Protein AF-A0A6P1MCF4-F1 (afdb_monomer)

Foldseek 3Di:
DDDFDADPVQEGECLLVDAQVVQAQGFYQQPQASPDTDNGPPPCVLVCQQPPGPADDPHSVRSSVRSCVSSVRSVVVQQPCPDPPHGPPPCVVVLCLLLPDDFDADPNDTACQLLLLVLLVLLCLLLVVDPQQWAAPALSSLLSSLVSCVLQPDPVDALDNQFSQLVCCVGPFKAFAFPPPLVVVSVPDPGDPDPVSVCNTTVTMGTRVSVSVLSNDPVSSVVSNLSSCCSRPVVCNVVSVVVSVLSSLLSQQLCCLVVNDPHDDDRDPSSLQSNLFSNLCVQQSNAAQQQRDFDDDSSDTQWTWAFLPDCVPVVDSNLLRITIHGPVVRVCVVVLQWACALVQAIAGAPDQPPVDPVCCSRVVSHGHGGRAGPDNVSHHDSVSRHVSVVVSVVD

Sequence (395 aa):
MPSIERNNDGVIINAEKLVYEQVLHQRVLCPICKGHVFEDWPFGWDAHAEHQCTVEGATPEERKKSYRAVQAPLFADYVVSLAPNAAGIDYSKYIDQLVSMRMNTQNGHTSPHKAIMMLAVIDLIAGGETSGNRIEYGPELLEHFKRYFDVVKTPADSCTPLNPFWHLKTAPFWHHSVRAGQEAAYRVMDRPRGPNVMTEIIDGAFLEDGLFAALLSESVRQEIREAMIRRYFSEHFDELMALAEQEEGVGLYAKALRGEQKAPGVVKEDVRDLAFARVVKQAYHFQCAACGLRIWFEGTSLVDAAHIIPFSESHDDDPRNGLTLCKNHHWAMDQEWIFPCSDNKWHVRDGIDDRVDSQRALIDLHGKTLIPPHDSRFSPKAESLRWRERRLRAV

Radius of gyration: 26.36 Å; Cα contacts (8 Å, |Δi|>4): 594; chains: 1; bounding box: 64×63×68 Å

Solvent-accessible surface area (backbone atoms only — not comparable to full-atom values): 22067 Å² total; per-residue (Å²): 131,74,79,93,45,61,52,98,86,63,32,29,67,53,50,74,69,32,49,44,83,82,43,56,74,28,34,31,30,34,68,84,62,69,77,48,71,30,77,37,26,72,60,62,52,58,63,34,27,47,76,72,44,81,50,64,53,96,45,54,68,42,6,35,49,43,45,48,60,76,37,32,61,52,56,54,78,57,71,74,39,69,71,88,72,58,42,95,68,71,56,62,62,53,43,50,54,62,65,61,56,89,66,58,68,57,97,90,44,68,54,63,53,54,63,34,45,51,55,15,50,52,47,36,55,63,33,62,75,41,73,72,68,41,45,59,95,41,70,69,46,32,41,41,27,39,59,54,42,68,74,71,58,52,96,89,58,73,84,56,70,69,54,31,68,62,58,40,58,78,42,93,50,35,41,70,43,64,35,90,91,25,61,68,60,57,74,72,53,87,73,73,91,45,69,68,65,39,57,72,30,28,74,30,32,32,53,39,66,70,57,48,57,41,48,72,37,66,70,54,33,48,53,46,48,51,51,38,36,56,69,77,35,59,92,48,35,69,63,51,52,54,51,48,54,44,49,49,50,17,17,52,42,31,31,19,62,72,67,77,45,75,66,70,86,89,71,56,68,70,36,49,54,52,15,38,32,50,51,18,23,57,34,29,73,51,22,12,30,80,80,62,56,64,52,74,55,82,47,42,60,59,48,43,50,37,54,64,48,50,50,96,78,64,75,52,68,51,37,26,34,33,40,19,21,30,65,68,57,39,52,35,39,76,70,61,43,37,32,58,26,70,85,48,23,26,42,49,56,86,88,71,64,84,86,42,74,89,47,42,75,59,57,67,38,43,73,36,60,53,52,71,38,79,44,70,90,40,42,64,40,64,65,39,20,43,52,34,42,53,52,64,73,74,107

InterPro domains:
  IPR003615 HNH nuclease [PF13391] (288-338)
  IPR003615 HNH nuclease [cd00085] (278-330)

Structure (mmCIF, N/CA/C/O backbone):
data_AF-A0A6P1MCF4-F1
#
_entry.id   AF-A0A6P1MCF4-F1
#
loop_
_atom_site.group_PDB
_atom_site.id
_atom_site.type_symbol
_atom_site.label_atom_id
_atom_site.label_alt_id
_atom_site.label_comp_id
_atom_site.label_asym_id
_atom_site.label_entity_id
_atom_site.label_seq_id
_atom_site.pdbx_PDB_ins_code
_atom_site.Cartn_x
_atom_site.Cartn_y
_atom_site.Cartn_z
_atom_site.occupancy
_atom_site.B_iso_or_equiv
_atom_site.auth_seq_id
_atom_site.auth_comp_id
_atom_site.auth_asym_id
_atom_site.auth_atom_id
_atom_site.pdbx_PDB_model_num
ATOM 1 N N . MET A 1 1 ? 34.977 -35.561 -15.915 1.00 62.66 1 MET A N 1
ATOM 2 C CA . MET A 1 1 ? 33.566 -35.301 -16.258 1.00 62.66 1 MET A CA 1
ATOM 3 C C . MET A 1 1 ? 33.197 -36.140 -17.471 1.00 62.66 1 MET A C 1
ATOM 5 O O . MET A 1 1 ? 34.051 -36.278 -18.344 1.00 62.66 1 MET A O 1
ATOM 9 N N . PRO A 1 2 ? 32.009 -36.759 -17.498 1.00 77.75 2 PRO A N 1
ATOM 10 C CA . PRO A 1 2 ? 31.542 -37.525 -18.650 1.00 77.75 2 PRO A CA 1
ATOM 11 C C . PRO A 1 2 ? 31.415 -36.635 -19.895 1.00 77.75 2 PRO A C 1
ATOM 13 O O . PRO A 1 2 ? 31.113 -35.444 -19.802 1.00 77.75 2 PRO A O 1
ATOM 16 N N . SER A 1 3 ? 31.711 -37.205 -21.063 1.00 88.75 3 SER A N 1
ATOM 17 C CA . SER A 1 3 ? 31.659 -36.510 -22.352 1.00 88.75 3 SER A CA 1
ATOM 18 C C . SER A 1 3 ? 30.224 -36.373 -22.858 1.00 88.75 3 SER A C 1
ATOM 20 O O . SER A 1 3 ? 29.423 -37.295 -22.716 1.00 88.75 3 SER A O 1
ATOM 22 N N . ILE A 1 4 ? 29.914 -35.242 -23.498 1.00 92.12 4 ILE A N 1
ATOM 23 C CA . ILE A 1 4 ? 28.611 -35.012 -24.134 1.00 92.12 4 ILE A CA 1
ATOM 24 C C . ILE A 1 4 ? 28.475 -35.939 -25.349 1.00 92.12 4 ILE A C 1
ATOM 26 O O . ILE A 1 4 ? 29.288 -35.868 -26.272 1.00 92.12 4 ILE A O 1
ATOM 30 N N . GLU A 1 5 ? 27.432 -36.768 -25.374 1.00 95.25 5 GLU A N 1
ATOM 31 C CA . GLU A 1 5 ? 27.070 -37.589 -26.534 1.00 95.25 5 GLU A CA 1
ATOM 32 C C . GLU A 1 5 ? 25.870 -36.959 -27.246 1.00 95.25 5 GLU A C 1
ATOM 34 O O . GLU A 1 5 ? 24.849 -36.670 -26.616 1.00 95.25 5 GLU A O 1
ATOM 39 N N . ARG A 1 6 ? 25.985 -36.749 -28.564 1.00 96.69 6 ARG A N 1
ATOM 40 C CA . ARG A 1 6 ? 24.917 -36.184 -29.400 1.00 96.69 6 ARG A CA 1
ATOM 41 C C . ARG A 1 6 ? 24.481 -37.165 -30.479 1.00 96.69 6 ARG A C 1
ATOM 43 O O . ARG A 1 6 ? 25.304 -37.916 -30.998 1.00 96.69 6 ARG A O 1
ATOM 50 N N . ASN A 1 7 ? 23.201 -37.131 -30.838 1.00 93.38 7 ASN A N 1
ATOM 51 C CA . ASN A 1 7 ? 22.705 -37.805 -32.038 1.00 93.38 7 ASN A CA 1
ATOM 52 C C . ASN A 1 7 ? 22.994 -36.978 -33.314 1.00 93.38 7 ASN A C 1
ATOM 54 O O . ASN A 1 7 ? 23.554 -35.882 -33.247 1.00 93.38 7 ASN A O 1
ATOM 58 N N . ASN A 1 8 ? 22.579 -37.492 -34.477 1.00 89.00 8 ASN A N 1
ATOM 59 C CA . ASN A 1 8 ? 22.792 -36.840 -35.778 1.00 89.00 8 ASN A CA 1
ATOM 60 C C . ASN A 1 8 ? 22.119 -35.458 -35.906 1.00 89.00 8 ASN A C 1
ATOM 62 O O . ASN A 1 8 ? 22.566 -34.647 -36.710 1.00 89.00 8 ASN A O 1
ATOM 66 N N . ASP A 1 9 ? 21.100 -35.171 -35.089 1.00 90.00 9 ASP A N 1
ATOM 67 C CA . ASP A 1 9 ? 20.388 -33.886 -35.057 1.00 90.00 9 ASP A CA 1
ATOM 68 C C . ASP A 1 9 ? 20.985 -32.904 -34.030 1.00 90.00 9 ASP A C 1
ATOM 70 O O . ASP A 1 9 ? 20.421 -31.840 -33.760 1.00 90.00 9 ASP A O 1
ATOM 74 N N . GLY A 1 10 ? 22.118 -33.260 -33.415 1.00 90.75 10 GLY A N 1
ATOM 75 C CA . GLY A 1 10 ? 22.807 -32.439 -32.421 1.00 90.75 10 GLY A CA 1
ATOM 76 C C . GLY A 1 10 ? 22.169 -32.449 -31.027 1.00 90.75 10 GLY A C 1
ATOM 77 O O . GLY A 1 10 ? 22.582 -31.653 -30.182 1.00 90.75 10 GLY A O 1
ATOM 78 N N . VAL A 1 11 ? 21.205 -33.335 -30.761 1.00 95.06 11 VAL A N 1
ATOM 79 C CA . VAL A 1 11 ? 20.528 -33.471 -29.459 1.00 95.06 11 VAL A CA 1
ATOM 80 C C . VAL A 1 11 ? 21.389 -34.290 -28.503 1.00 95.06 11 VAL A C 1
ATOM 82 O O . VAL A 1 11 ? 21.854 -35.370 -28.866 1.00 95.06 11 VAL A O 1
ATOM 85 N N . ILE A 1 12 ? 21.573 -33.805 -27.275 1.00 94.75 12 ILE A N 1
ATOM 86 C CA . ILE A 1 12 ? 22.279 -34.517 -26.205 1.00 94.75 12 ILE A CA 1
ATOM 87 C C . ILE A 1 12 ? 21.428 -35.697 -25.727 1.00 94.75 12 ILE A C 1
ATOM 89 O O . ILE A 1 12 ? 20.291 -35.505 -25.298 1.00 94.75 12 ILE A O 1
ATOM 93 N N . ILE A 1 13 ? 21.978 -36.913 -25.771 1.00 95.25 13 ILE A N 1
ATOM 94 C CA . ILE A 1 13 ? 21.236 -38.155 -25.466 1.00 95.25 13 ILE A CA 1
ATOM 95 C C . ILE A 1 13 ? 21.580 -38.786 -24.110 1.00 95.25 13 ILE A C 1
ATOM 97 O O . ILE A 1 13 ? 20.828 -39.638 -23.627 1.00 95.25 13 ILE A O 1
ATOM 101 N N . ASN A 1 14 ? 22.680 -38.356 -23.487 1.00 93.12 14 ASN A N 1
ATOM 102 C CA . ASN A 1 14 ? 23.211 -38.902 -22.234 1.00 93.12 14 ASN A CA 1
ATOM 103 C C . ASN A 1 14 ? 23.136 -37.912 -21.053 1.00 93.12 14 ASN A C 1
ATOM 105 O O . ASN A 1 14 ? 23.961 -37.980 -20.142 1.00 93.12 14 ASN A O 1
ATOM 109 N N . ALA A 1 15 ? 22.167 -36.987 -21.065 1.00 86.38 15 ALA A N 1
ATOM 110 C CA . ALA A 1 15 ? 22.050 -35.909 -20.079 1.00 86.38 15 ALA A CA 1
ATOM 111 C C . ALA A 1 15 ? 21.981 -36.390 -18.620 1.00 86.38 15 ALA A C 1
ATOM 113 O O . ALA A 1 15 ? 22.514 -35.719 -17.748 1.00 86.38 15 ALA A O 1
ATOM 114 N N . GLU A 1 16 ? 21.440 -37.580 -18.347 1.00 86.62 16 GLU A N 1
ATOM 115 C CA . GLU A 1 16 ? 21.401 -38.173 -17.000 1.00 86.62 16 GLU A CA 1
ATOM 116 C C . GLU A 1 16 ? 22.784 -38.423 -16.382 1.00 86.62 16 GLU A C 1
ATOM 118 O O . GLU A 1 16 ? 22.899 -38.657 -15.180 1.00 86.62 16 GLU A O 1
ATOM 123 N N . LYS A 1 17 ? 23.835 -38.421 -17.208 1.00 85.88 17 LYS A N 1
ATOM 124 C CA . LYS A 1 17 ? 25.220 -38.604 -16.774 1.00 85.88 17 LYS A CA 1
ATOM 125 C C . LYS A 1 17 ? 25.963 -37.277 -16.651 1.00 85.88 17 LYS A C 1
ATOM 127 O O . LYS A 1 17 ? 27.063 -37.285 -16.118 1.00 85.88 17 LYS A O 1
ATOM 132 N N . LEU A 1 18 ? 25.420 -36.179 -17.173 1.00 83.25 18 LEU A N 1
ATOM 133 C CA . LEU A 1 18 ? 26.100 -34.887 -17.283 1.00 83.25 18 LEU A CA 1
ATOM 134 C C . LEU A 1 18 ? 25.778 -33.976 -16.088 1.00 83.25 18 LEU A C 1
ATOM 136 O O . LEU A 1 18 ? 24.838 -34.233 -15.339 1.00 83.25 18 LEU A O 1
ATOM 140 N N . VAL A 1 19 ? 26.570 -32.915 -15.920 1.00 74.38 19 VAL A N 1
ATOM 141 C CA . VAL A 1 19 ? 26.272 -31.823 -14.973 1.00 74.38 19 VAL A CA 1
ATOM 142 C C . VAL A 1 19 ? 25.500 -30.698 -15.666 1.00 74.38 19 VAL A C 1
ATOM 144 O O . VAL A 1 19 ? 25.491 -30.615 -16.899 1.00 74.38 19 VAL A O 1
ATOM 147 N N . TYR A 1 20 ? 24.847 -29.834 -14.886 1.00 69.12 20 TYR A N 1
ATOM 148 C CA . TYR A 1 20 ? 23.938 -28.796 -15.388 1.00 69.12 20 TYR A CA 1
ATOM 149 C C . TYR A 1 20 ? 24.577 -27.896 -16.460 1.00 69.12 20 TYR A C 1
ATOM 151 O O . TYR A 1 20 ? 23.978 -27.660 -17.511 1.00 69.12 20 TYR A O 1
ATOM 159 N N . GLU A 1 21 ? 25.824 -27.463 -16.261 1.00 67.12 21 GLU A N 1
ATOM 160 C CA . GLU A 1 21 ? 26.538 -26.564 -17.177 1.00 67.12 21 GLU A CA 1
ATOM 161 C C . GLU A 1 21 ? 26.781 -27.192 -18.554 1.00 67.12 21 GLU A C 1
ATOM 163 O O . GLU A 1 21 ? 26.860 -26.484 -19.556 1.00 67.12 21 GLU A O 1
ATOM 168 N N . GLN A 1 22 ? 26.890 -28.522 -18.631 1.00 80.50 22 GLN A N 1
ATOM 169 C CA . GLN A 1 22 ? 27.134 -29.226 -19.893 1.00 80.50 22 GLN A CA 1
ATOM 170 C C . GLN A 1 22 ? 25.884 -29.303 -20.778 1.00 80.50 22 GLN A C 1
ATOM 172 O O . GLN A 1 22 ? 26.000 -29.584 -21.974 1.00 80.50 22 GLN A O 1
ATOM 177 N N . VAL A 1 23 ? 24.700 -29.087 -20.201 1.00 79.38 23 VAL A N 1
ATOM 178 C CA . VAL A 1 23 ? 23.411 -29.229 -20.890 1.00 79.38 23 VAL A CA 1
ATOM 179 C C . VAL A 1 23 ? 22.610 -27.928 -20.961 1.00 79.38 23 VAL A C 1
ATOM 181 O O . VAL A 1 23 ? 21.613 -27.880 -21.674 1.00 79.38 23 VAL A O 1
ATOM 184 N N . LEU A 1 24 ? 23.047 -26.870 -20.274 1.00 70.69 24 LEU A N 1
ATOM 185 C CA . LEU A 1 24 ? 22.398 -25.560 -20.280 1.00 70.69 24 LEU A CA 1
ATOM 186 C C . LEU A 1 24 ? 22.334 -24.961 -21.696 1.00 70.69 24 LEU A C 1
ATOM 188 O O . LEU A 1 24 ? 23.340 -24.896 -22.409 1.00 70.69 24 LEU A O 1
ATOM 192 N N . HIS A 1 25 ? 21.144 -24.519 -22.100 1.00 73.44 25 HIS A N 1
ATOM 193 C CA . HIS A 1 25 ? 20.852 -23.987 -23.433 1.00 73.44 25 HIS A CA 1
ATOM 194 C C . HIS A 1 25 ? 21.174 -24.933 -24.591 1.00 73.44 25 HIS A C 1
ATOM 196 O O . HIS A 1 25 ? 21.446 -24.515 -25.718 1.00 73.44 25 HIS A O 1
ATOM 202 N N . GLN A 1 26 ? 21.162 -26.236 -24.312 1.00 87.00 26 GLN A N 1
ATOM 203 C CA . GLN A 1 26 ? 21.337 -27.274 -25.313 1.00 87.00 26 GLN A CA 1
ATOM 204 C C . GLN A 1 26 ? 20.016 -27.973 -25.601 1.00 87.00 26 GLN A C 1
ATOM 206 O O . GLN A 1 26 ? 19.130 -28.062 -24.751 1.00 87.00 26 GLN A O 1
ATOM 211 N N . ARG A 1 27 ? 19.938 -28.555 -26.799 1.00 93.94 27 ARG A N 1
ATOM 212 C CA . ARG A 1 27 ? 18.879 -29.500 -27.138 1.00 93.94 27 ARG A CA 1
ATOM 213 C C . ARG A 1 27 ? 19.134 -30.805 -26.395 1.00 93.94 27 ARG A C 1
ATOM 215 O O . ARG A 1 27 ? 20.167 -31.439 -26.624 1.00 93.94 27 ARG A O 1
ATOM 222 N N . VAL A 1 28 ? 18.222 -31.215 -25.520 1.00 91.94 28 VAL A N 1
ATOM 223 C CA . VAL A 1 28 ? 18.414 -32.360 -24.617 1.00 91.94 28 VAL A CA 1
ATOM 224 C C . VAL A 1 28 ? 17.272 -33.351 -24.765 1.00 91.94 28 VAL A C 1
ATOM 226 O O . VAL A 1 28 ? 16.104 -32.999 -24.622 1.00 91.94 28 VAL A O 1
ATOM 229 N N . LEU A 1 29 ? 17.601 -34.618 -25.007 1.00 95.00 29 LEU A N 1
ATOM 230 C CA . LEU A 1 29 ? 16.630 -35.700 -24.942 1.00 95.00 29 LEU A CA 1
ATOM 231 C C . LEU A 1 29 ? 16.288 -35.974 -23.478 1.00 95.00 29 LEU A C 1
ATOM 233 O O . LEU A 1 29 ? 17.189 -36.157 -22.656 1.00 95.00 29 LEU A O 1
ATOM 237 N N . CYS A 1 30 ? 14.995 -36.044 -23.163 1.00 93.00 30 CYS A N 1
ATOM 238 C CA . CYS A 1 30 ? 14.528 -36.250 -21.804 1.00 93.00 30 CYS A CA 1
ATOM 239 C C . CYS A 1 30 ? 15.224 -37.463 -21.174 1.00 93.00 30 CYS A C 1
ATOM 241 O O . CYS A 1 30 ? 15.096 -38.579 -21.683 1.00 93.00 30 CYS A O 1
ATOM 243 N N . PRO A 1 31 ? 15.936 -37.274 -20.055 1.00 88.31 31 PRO A N 1
ATOM 244 C CA . PRO A 1 31 ? 16.750 -38.323 -19.461 1.00 88.31 31 PRO A CA 1
ATOM 245 C C . PRO A 1 31 ? 15.924 -39.450 -18.827 1.00 88.31 31 PRO A C 1
ATOM 247 O O . PRO A 1 31 ? 16.462 -40.529 -18.597 1.00 88.31 31 PRO A O 1
ATOM 250 N N . ILE A 1 32 ? 14.626 -39.223 -18.586 1.00 90.19 32 ILE A N 1
ATOM 251 C CA . ILE A 1 32 ? 13.710 -40.217 -18.014 1.00 90.19 32 ILE A CA 1
ATOM 252 C C . ILE A 1 32 ? 12.950 -40.961 -19.115 1.00 90.19 32 ILE A C 1
ATOM 254 O O . ILE A 1 32 ? 13.130 -42.163 -19.274 1.00 90.19 32 ILE A O 1
ATOM 258 N N . CYS A 1 33 ? 12.109 -40.267 -19.889 1.00 92.31 33 CYS A N 1
ATOM 259 C CA . CYS A 1 33 ? 11.223 -40.936 -20.849 1.00 92.31 33 CYS A CA 1
ATOM 260 C C . CYS A 1 33 ? 11.886 -41.231 -22.201 1.00 92.31 33 CYS A C 1
ATOM 262 O O . CYS A 1 33 ? 11.354 -42.018 -22.979 1.00 92.31 33 CYS A O 1
ATOM 264 N N . LYS A 1 34 ? 13.010 -40.565 -22.515 1.00 91.88 34 LYS A N 1
ATOM 265 C CA . LYS A 1 34 ? 13.728 -40.642 -23.802 1.00 91.88 34 LYS A CA 1
ATOM 266 C C . LYS A 1 34 ? 12.856 -40.368 -25.044 1.00 91.88 34 LYS A C 1
ATOM 268 O O . LYS A 1 34 ? 13.279 -40.657 -26.158 1.00 91.88 34 LYS A O 1
ATOM 273 N N . GLY A 1 35 ? 11.664 -39.790 -24.864 1.00 89.81 35 GLY A N 1
ATOM 274 C CA . GLY A 1 35 ? 10.669 -39.553 -25.919 1.00 89.81 35 GLY A CA 1
ATOM 275 C C . GLY A 1 35 ? 10.361 -38.081 -26.206 1.00 89.81 35 GLY A C 1
ATOM 276 O O . GLY A 1 35 ? 9.605 -37.793 -27.128 1.00 89.81 35 GLY A O 1
ATOM 277 N N . HIS A 1 36 ? 10.937 -37.147 -25.444 1.00 91.81 36 HIS A N 1
ATOM 278 C CA . HIS A 1 36 ? 10.777 -35.706 -25.648 1.00 91.81 36 HIS A CA 1
ATOM 279 C C . HIS A 1 36 ? 12.141 -35.033 -25.773 1.00 91.81 36 HIS A C 1
ATOM 281 O O . HIS A 1 36 ? 13.043 -35.333 -24.993 1.00 91.81 36 HIS A O 1
ATOM 287 N N . VAL A 1 37 ? 12.287 -34.131 -26.742 1.00 94.69 37 VAL A N 1
ATOM 288 C CA . VAL A 1 37 ? 13.475 -33.288 -26.894 1.00 94.69 37 VAL A CA 1
ATOM 289 C C . VAL A 1 37 ? 13.132 -31.901 -26.379 1.00 94.69 37 VAL A C 1
ATOM 291 O O . VAL A 1 37 ? 12.250 -31.239 -26.918 1.00 94.69 37 VAL A O 1
ATOM 294 N N . PHE A 1 38 ? 13.847 -31.471 -25.350 1.00 85.38 38 PHE A N 1
ATOM 295 C CA . PHE A 1 38 ? 13.852 -30.084 -24.918 1.00 85.38 38 PHE A CA 1
ATOM 296 C C . PHE A 1 38 ? 14.698 -29.298 -25.909 1.00 85.38 38 PHE A C 1
ATOM 298 O O . PHE A 1 38 ? 15.871 -29.619 -26.087 1.00 85.38 38 PHE A O 1
ATOM 305 N N . GLU A 1 39 ? 14.110 -28.308 -26.576 1.00 86.31 39 GLU A N 1
ATOM 306 C CA . GLU A 1 39 ? 14.832 -27.476 -27.550 1.00 86.31 39 GLU A CA 1
ATOM 307 C C . GLU A 1 39 ? 15.849 -26.543 -26.872 1.00 86.31 39 GLU A C 1
ATOM 309 O O . GLU A 1 39 ? 16.873 -26.204 -27.459 1.00 86.31 39 GLU A O 1
ATOM 314 N N . ASP A 1 40 ? 15.597 -26.189 -25.613 1.00 71.62 40 ASP A N 1
ATOM 315 C CA . ASP A 1 40 ? 16.452 -25.343 -24.790 1.00 71.62 40 ASP A CA 1
ATOM 316 C C . ASP A 1 40 ? 16.338 -25.824 -23.336 1.00 71.62 40 ASP A C 1
ATOM 318 O O . ASP A 1 40 ? 15.334 -25.588 -22.667 1.00 71.62 40 ASP A O 1
ATOM 322 N N . TRP A 1 41 ? 17.312 -26.596 -22.857 1.00 73.19 41 TRP A N 1
ATOM 323 C CA . TRP A 1 41 ? 17.305 -27.099 -21.483 1.00 73.19 41 TRP A CA 1
ATOM 324 C C . TRP A 1 41 ? 17.744 -26.010 -20.480 1.00 73.19 41 TRP A C 1
ATOM 326 O O . TRP A 1 41 ? 18.768 -25.362 -20.708 1.00 73.19 41 TRP A O 1
ATOM 336 N N . PRO A 1 42 ? 17.052 -25.838 -19.333 1.00 65.19 42 PRO A N 1
ATOM 337 C CA . PRO A 1 42 ? 16.038 -26.743 -18.787 1.00 65.19 42 PRO A CA 1
ATOM 338 C C . PRO A 1 42 ? 14.585 -26.448 -19.200 1.00 65.19 42 PRO A C 1
ATOM 340 O O . PRO A 1 42 ? 13.699 -27.174 -18.769 1.00 65.19 42 PRO A O 1
ATOM 343 N N . PHE A 1 43 ? 14.280 -25.427 -20.000 1.00 63.72 43 PHE A N 1
ATOM 344 C CA . PHE A 1 43 ? 12.898 -24.977 -20.226 1.00 63.72 43 PHE A CA 1
ATOM 345 C C . PHE A 1 43 ? 11.920 -26.094 -20.637 1.00 63.72 43 PHE A C 1
ATOM 347 O O . PHE A 1 43 ? 12.204 -26.945 -21.479 1.00 63.72 43 PHE A O 1
ATOM 354 N N . GLY A 1 44 ? 10.733 -26.076 -20.023 1.00 71.69 44 GLY A N 1
ATOM 355 C CA . GLY A 1 44 ? 9.659 -27.035 -20.287 1.00 71.69 44 GLY A CA 1
ATOM 356 C C . GLY A 1 44 ? 9.785 -28.374 -19.556 1.00 71.69 44 GLY A C 1
ATOM 357 O O . GLY A 1 44 ? 8.866 -29.188 -19.655 1.00 71.69 44 GLY A O 1
ATOM 358 N N . TRP A 1 45 ? 10.864 -28.624 -18.797 1.00 81.06 45 TRP A N 1
ATOM 359 C CA . TRP A 1 45 ? 11.028 -29.874 -18.040 1.00 81.06 45 TRP A CA 1
ATOM 360 C C . TRP A 1 45 ? 9.924 -30.091 -16.999 1.00 81.06 45 TRP A C 1
ATOM 362 O O . TRP A 1 45 ? 9.529 -31.230 -16.766 1.00 81.06 45 TRP A O 1
ATOM 372 N N . ASP A 1 46 ? 9.419 -29.024 -16.383 1.00 72.19 46 ASP A N 1
ATOM 373 C CA . ASP A 1 46 ? 8.410 -29.055 -15.328 1.00 72.19 46 ASP A CA 1
ATOM 374 C C . ASP A 1 46 ? 7.014 -29.342 -15.886 1.00 72.19 46 ASP A C 1
ATOM 376 O O . ASP A 1 46 ? 6.326 -30.219 -15.365 1.00 72.19 46 ASP A O 1
ATOM 380 N N . ALA A 1 47 ? 6.632 -28.685 -16.983 1.00 76.62 47 ALA A N 1
ATOM 381 C CA . ALA A 1 47 ? 5.411 -28.986 -17.727 1.00 76.62 47 ALA A CA 1
ATOM 382 C C . ALA A 1 47 ? 5.458 -30.401 -18.333 1.00 76.62 47 ALA A C 1
ATOM 384 O O . ALA A 1 47 ? 4.473 -31.143 -18.286 1.00 76.62 47 ALA A O 1
ATOM 385 N N . HIS A 1 48 ? 6.622 -30.818 -18.845 1.00 87.06 48 HIS A N 1
ATOM 386 C CA . HIS A 1 48 ? 6.834 -32.180 -19.324 1.00 87.06 48 HIS A CA 1
ATOM 387 C C . HIS A 1 48 ? 6.712 -33.199 -18.180 1.00 87.06 48 HIS A C 1
ATOM 389 O O . HIS A 1 48 ? 5.971 -34.171 -18.312 1.00 87.06 48 HIS A O 1
ATOM 395 N N . ALA A 1 49 ? 7.370 -32.972 -17.039 1.00 85.94 49 ALA A N 1
ATOM 396 C CA . ALA A 1 49 ? 7.282 -33.831 -15.856 1.00 85.94 49 ALA A CA 1
ATOM 397 C C . ALA A 1 49 ? 5.847 -33.937 -15.321 1.00 85.94 49 ALA A C 1
ATOM 399 O O . ALA A 1 49 ? 5.431 -35.002 -14.870 1.00 85.94 49 ALA A O 1
ATOM 400 N N . GLU A 1 50 ? 5.083 -32.851 -15.397 1.00 87.19 50 GLU A N 1
ATOM 401 C CA . GLU A 1 50 ? 3.709 -32.798 -14.915 1.00 87.19 50 GLU A CA 1
ATOM 402 C C . GLU A 1 50 ? 2.736 -33.627 -15.755 1.00 87.19 50 GLU A C 1
ATOM 404 O O . GLU A 1 50 ? 1.883 -34.326 -15.193 1.00 87.19 50 GLU A O 1
ATOM 409 N N . HIS A 1 51 ? 2.850 -33.535 -17.082 1.00 84.50 51 HIS A N 1
ATOM 410 C CA . HIS A 1 51 ? 1.782 -33.954 -17.991 1.00 84.50 51 HIS A CA 1
ATOM 411 C C . HIS A 1 51 ? 2.184 -35.015 -19.020 1.00 84.50 51 HIS A C 1
ATOM 413 O O . HIS A 1 51 ? 1.302 -35.651 -19.592 1.00 84.50 51 HIS A O 1
ATOM 419 N N . GLN A 1 52 ? 3.476 -35.181 -19.313 1.00 84.06 52 GLN A N 1
ATOM 420 C CA . GLN A 1 52 ? 3.936 -35.905 -20.508 1.00 84.06 52 GLN A CA 1
ATOM 421 C C . GLN A 1 52 ? 5.063 -36.914 -20.247 1.00 84.06 52 GLN A C 1
ATOM 423 O O . GLN A 1 52 ? 5.311 -37.783 -21.081 1.00 84.06 52 GLN A O 1
ATOM 428 N N . CYS A 1 53 ? 5.761 -36.809 -19.118 1.00 89.06 53 CYS A N 1
ATOM 429 C CA . CYS A 1 53 ? 6.859 -37.694 -18.758 1.00 89.06 53 CYS A CA 1
ATOM 430 C C . CYS A 1 53 ? 6.352 -38.980 -18.099 1.00 89.06 53 CYS A C 1
ATOM 432 O O . CYS A 1 53 ? 5.358 -38.984 -17.378 1.00 89.06 53 CYS A O 1
ATOM 434 N N . THR A 1 54 ? 7.108 -40.063 -18.257 1.00 90.81 54 THR A N 1
ATOM 435 C CA . THR A 1 54 ? 6.869 -41.363 -17.612 1.00 90.81 54 THR A CA 1
ATOM 436 C C . THR A 1 54 ? 7.354 -41.413 -16.155 1.00 90.81 54 THR A C 1
ATOM 438 O O . THR A 1 54 ? 7.677 -42.486 -15.653 1.00 90.81 54 THR A O 1
ATOM 441 N N . VAL A 1 55 ? 7.483 -40.263 -15.485 1.00 88.19 55 VAL A N 1
ATOM 442 C CA . VAL A 1 55 ? 7.998 -40.161 -14.112 1.00 88.19 55 VAL A CA 1
ATOM 443 C C . VAL A 1 55 ? 6.905 -40.452 -13.078 1.00 88.19 55 VAL A C 1
ATOM 445 O O . VAL A 1 55 ? 5.757 -40.042 -13.240 1.00 88.19 55 VAL A O 1
ATOM 448 N N . GLU A 1 56 ? 7.258 -41.154 -12.001 1.00 86.62 56 GLU A N 1
ATOM 449 C CA . GLU A 1 56 ? 6.310 -41.577 -10.963 1.00 86.62 56 GLU A CA 1
ATOM 450 C C . GLU A 1 56 ? 5.866 -40.421 -10.042 1.00 86.62 56 GLU A C 1
ATOM 452 O O . GLU A 1 56 ? 6.678 -39.600 -9.611 1.00 86.62 56 GLU A O 1
ATOM 457 N N . GLY A 1 57 ? 4.571 -40.373 -9.707 1.00 85.38 57 GLY A N 1
ATOM 458 C CA . GLY A 1 57 ? 3.975 -39.419 -8.758 1.00 85.38 57 GLY A CA 1
ATOM 459 C C . GLY A 1 57 ? 2.455 -39.300 -8.934 1.00 85.38 57 GLY A C 1
ATOM 460 O O . GLY A 1 57 ? 1.965 -39.226 -10.068 1.00 85.38 57 GLY A O 1
ATOM 461 N N . ALA A 1 58 ? 1.696 -39.290 -7.834 1.00 78.56 58 ALA A N 1
ATOM 462 C CA . ALA A 1 58 ? 0.234 -39.241 -7.878 1.00 78.56 58 ALA A CA 1
ATOM 463 C C . ALA A 1 58 ? -0.268 -37.833 -8.234 1.00 78.56 58 ALA A C 1
ATOM 465 O O . ALA A 1 58 ? -1.239 -37.692 -8.982 1.00 78.56 58 ALA A O 1
ATOM 466 N N . THR A 1 59 ? 0.436 -36.790 -7.789 1.00 85.88 59 THR A N 1
ATOM 467 C CA . THR A 1 59 ? 0.127 -35.387 -8.113 1.00 85.88 59 THR A CA 1
ATOM 468 C C . THR A 1 59 ? 1.141 -34.759 -9.085 1.00 85.88 59 THR A C 1
ATOM 470 O O . THR A 1 59 ? 2.272 -35.244 -9.205 1.00 85.88 59 THR A O 1
ATOM 473 N N . PRO A 1 60 ? 0.765 -33.673 -9.791 1.00 72.81 60 PRO A N 1
ATOM 474 C CA . PRO A 1 60 ? 1.692 -32.795 -10.512 1.00 72.81 60 PRO A CA 1
ATOM 475 C C . PRO A 1 60 ? 2.986 -32.465 -9.755 1.00 72.81 60 PRO A C 1
ATOM 477 O O . PRO A 1 60 ? 4.087 -32.609 -10.290 1.00 72.81 60 PRO A O 1
ATOM 480 N N . GLU A 1 61 ? 2.866 -32.067 -8.491 1.00 61.75 61 GLU A N 1
ATOM 481 C CA . GLU A 1 61 ? 3.983 -31.663 -7.639 1.00 61.75 61 GLU A CA 1
ATOM 482 C C . GLU A 1 61 ? 4.884 -32.852 -7.287 1.00 61.75 61 GLU A C 1
ATOM 484 O O . GLU A 1 61 ? 6.111 -32.721 -7.290 1.00 61.75 61 GLU A O 1
ATOM 489 N N . GLU A 1 62 ? 4.298 -34.026 -7.035 1.00 73.38 62 GLU A N 1
ATOM 490 C CA . GLU A 1 62 ? 5.043 -35.261 -6.785 1.00 73.38 62 GLU A CA 1
ATOM 491 C C . GLU A 1 62 ? 5.818 -35.711 -8.023 1.00 73.38 62 GLU A C 1
ATOM 493 O O . GLU A 1 62 ? 6.995 -36.042 -7.904 1.00 73.38 62 GLU A O 1
ATOM 498 N N . ARG A 1 63 ? 5.219 -35.642 -9.220 1.00 80.31 63 ARG A N 1
ATOM 499 C CA . ARG A 1 63 ? 5.912 -35.979 -10.476 1.00 80.31 63 ARG A CA 1
ATOM 500 C C . ARG A 1 63 ? 7.084 -35.041 -10.758 1.00 80.31 63 ARG A C 1
ATOM 502 O O . ARG A 1 63 ? 8.174 -35.509 -11.087 1.00 80.31 63 ARG A O 1
ATOM 509 N N . LYS A 1 64 ? 6.911 -33.729 -10.554 1.00 74.12 64 LYS A N 1
ATOM 510 C CA . LYS A 1 64 ? 8.001 -32.738 -10.667 1.00 74.12 64 LYS A CA 1
ATOM 511 C C . LYS A 1 64 ? 9.121 -33.013 -9.661 1.00 74.12 64 LYS A C 1
ATOM 513 O O . LYS A 1 64 ? 10.300 -32.944 -10.012 1.00 74.12 64 LYS A O 1
ATOM 518 N N . LYS A 1 65 ? 8.766 -33.354 -8.420 1.00 73.00 65 LYS A N 1
ATOM 519 C CA . LYS A 1 65 ? 9.722 -33.705 -7.362 1.00 73.00 65 LYS A CA 1
ATOM 520 C C . LYS A 1 65 ? 10.499 -34.981 -7.696 1.00 73.00 65 LYS A C 1
ATOM 522 O O . LYS A 1 65 ? 11.724 -34.973 -7.591 1.00 73.00 65 LYS A O 1
ATOM 527 N N . SER A 1 66 ? 9.821 -36.037 -8.140 1.00 80.88 66 SER A N 1
ATOM 528 C CA . SER A 1 66 ? 10.447 -37.288 -8.584 1.00 80.88 66 SER A CA 1
ATOM 529 C C . SER A 1 66 ? 11.361 -37.063 -9.785 1.00 80.88 66 SER A C 1
ATOM 531 O O . SER A 1 66 ? 12.474 -37.581 -9.811 1.00 80.88 66 SER A O 1
ATOM 533 N N . TYR A 1 67 ? 10.951 -36.226 -10.742 1.00 82.75 67 TYR A N 1
ATOM 534 C CA . TYR A 1 67 ? 11.770 -35.890 -11.908 1.00 82.75 67 TYR A CA 1
ATOM 535 C C . TYR A 1 67 ? 13.084 -35.224 -11.491 1.00 82.75 67 TYR A C 1
ATOM 537 O O . TYR A 1 67 ? 14.156 -35.651 -11.921 1.00 82.75 67 TYR A O 1
ATOM 545 N N . ARG A 1 68 ? 13.016 -34.231 -10.593 1.00 75.62 68 ARG A N 1
ATOM 546 C CA . ARG A 1 68 ? 14.204 -33.577 -10.019 1.00 75.62 68 ARG A CA 1
ATOM 547 C C . ARG A 1 68 ? 15.079 -34.543 -9.225 1.00 75.62 68 ARG A C 1
ATOM 549 O O . ARG A 1 68 ? 16.295 -34.450 -9.315 1.00 75.62 68 ARG A O 1
ATOM 556 N N . ALA A 1 69 ? 14.481 -35.461 -8.466 1.00 72.56 69 ALA A N 1
ATOM 557 C CA . ALA A 1 69 ? 15.223 -36.428 -7.660 1.00 72.56 69 ALA A CA 1
ATOM 558 C C . ALA A 1 69 ? 15.995 -37.437 -8.527 1.00 72.56 69 ALA A C 1
ATOM 560 O O . ALA A 1 69 ? 17.158 -37.720 -8.251 1.00 72.56 69 ALA A O 1
ATOM 561 N N . VAL A 1 70 ? 15.380 -37.943 -9.600 1.00 74.81 70 VAL A N 1
ATOM 562 C CA . VAL A 1 70 ? 16.031 -38.871 -10.544 1.00 74.81 70 VAL A CA 1
ATOM 563 C C . VAL A 1 70 ? 17.137 -38.166 -11.330 1.00 74.81 70 VAL A C 1
ATOM 565 O O . VAL A 1 70 ? 18.167 -38.762 -11.625 1.00 74.81 70 VAL A O 1
ATOM 568 N N . GLN A 1 71 ? 16.943 -36.885 -11.633 1.00 74.81 71 GLN A N 1
ATOM 569 C CA . GLN A 1 71 ? 17.918 -36.048 -12.324 1.00 74.81 71 GLN A CA 1
ATOM 570 C C . GLN A 1 71 ? 18.749 -35.203 -11.361 1.00 74.81 71 GLN A C 1
ATOM 572 O O . GLN A 1 71 ? 19.255 -34.158 -11.756 1.00 74.81 71 GLN A O 1
ATOM 577 N N . ALA A 1 72 ? 18.912 -35.645 -10.109 1.00 59.78 72 ALA A N 1
ATOM 578 C CA . ALA A 1 72 ? 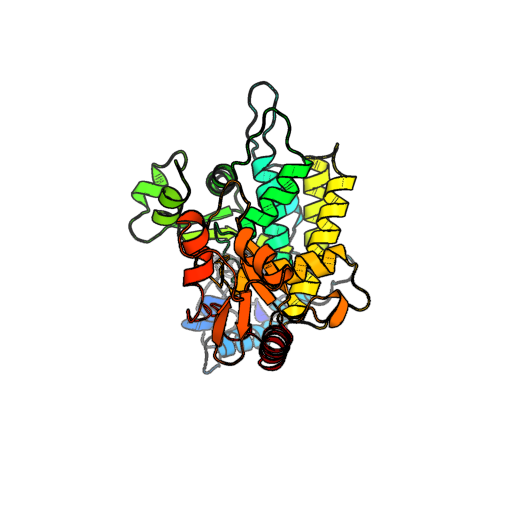19.628 -34.881 -9.097 1.00 59.78 72 ALA A CA 1
ATOM 579 C C . ALA A 1 72 ? 20.994 -34.365 -9.585 1.00 59.78 72 ALA A C 1
ATOM 581 O O . ALA A 1 72 ? 21.241 -33.200 -9.344 1.00 59.78 72 ALA A O 1
ATOM 582 N N . PRO A 1 73 ? 21.836 -35.094 -10.347 1.00 62.25 73 PRO A N 1
ATOM 583 C CA . PRO A 1 73 ? 23.084 -34.537 -10.895 1.00 62.25 73 PRO A CA 1
ATOM 584 C C . PRO A 1 73 ? 22.902 -33.338 -11.846 1.00 62.25 73 PRO A C 1
ATOM 586 O O . PRO A 1 73 ? 23.712 -32.419 -11.829 1.00 62.25 73 PRO A O 1
ATOM 589 N N . LEU A 1 74 ? 21.805 -33.292 -12.612 1.00 60.75 74 LEU A N 1
ATOM 590 C CA . LEU A 1 74 ? 21.423 -32.134 -13.433 1.00 60.75 74 LEU A CA 1
ATOM 591 C C . LEU A 1 74 ? 20.876 -30.963 -12.601 1.00 60.75 74 LEU A C 1
ATOM 593 O O . LEU A 1 74 ? 20.665 -29.885 -13.144 1.00 60.75 74 LEU A O 1
ATOM 597 N N . PHE A 1 75 ? 20.624 -31.163 -11.304 1.00 53.03 75 PHE A N 1
ATOM 598 C CA . PHE A 1 75 ? 20.040 -30.172 -10.394 1.00 53.03 75 PHE A CA 1
ATOM 599 C C . PHE A 1 75 ? 20.868 -29.938 -9.105 1.00 53.03 75 PHE A C 1
ATOM 601 O O . PHE A 1 75 ? 20.517 -29.062 -8.317 1.00 53.03 75 PHE A O 1
ATOM 608 N N . ALA A 1 76 ? 21.940 -30.701 -8.854 1.00 44.12 76 ALA A N 1
ATOM 609 C CA . ALA A 1 76 ? 22.655 -30.777 -7.571 1.00 44.12 76 ALA A CA 1
ATOM 610 C C . ALA A 1 76 ? 23.695 -29.665 -7.402 1.00 44.12 76 ALA A C 1
ATOM 612 O O . ALA A 1 76 ? 23.861 -29.156 -6.293 1.00 44.12 76 ALA A O 1
ATOM 613 N N . ASP A 1 77 ? 24.324 -29.222 -8.492 1.00 40.28 77 ASP A N 1
ATOM 614 C CA . ASP A 1 77 ? 25.308 -28.129 -8.474 1.00 40.28 77 ASP A CA 1
ATOM 615 C C . ASP A 1 77 ? 24.659 -26.731 -8.352 1.00 40.28 77 ASP A C 1
ATOM 617 O O . ASP A 1 77 ? 25.342 -25.720 -8.219 1.00 40.28 77 ASP A O 1
ATOM 621 N N . TYR A 1 78 ? 23.325 -26.660 -8.283 1.00 38.97 78 TYR A N 1
ATOM 622 C CA . TYR A 1 78 ? 22.559 -25.420 -8.112 1.00 38.97 78 TYR A CA 1
ATOM 623 C C . TYR A 1 78 ? 22.616 -24.832 -6.684 1.00 38.97 78 TYR A C 1
ATOM 625 O O . TYR A 1 78 ? 22.384 -23.640 -6.505 1.00 38.97 78 TYR A O 1
ATOM 633 N N . VAL A 1 79 ? 22.915 -25.633 -5.651 1.00 31.77 79 VAL A N 1
ATOM 634 C CA . VAL A 1 79 ? 22.714 -25.228 -4.236 1.00 31.77 79 VAL A CA 1
ATOM 635 C C . VAL A 1 79 ? 24.023 -24.982 -3.460 1.00 31.77 79 VAL A C 1
ATOM 637 O O . VAL A 1 79 ? 23.998 -24.359 -2.403 1.00 31.77 79 VAL A O 1
ATOM 640 N N . VAL A 1 80 ? 25.189 -25.419 -3.950 1.00 30.39 80 VAL A N 1
ATOM 641 C CA . VAL A 1 80 ? 26.422 -25.489 -3.126 1.00 30.39 80 VAL A CA 1
ATOM 642 C C . VAL A 1 80 ? 27.406 -24.321 -3.331 1.00 30.39 80 VAL A C 1
ATOM 644 O O . VAL A 1 80 ? 28.275 -24.115 -2.490 1.00 30.39 80 VAL A O 1
ATOM 647 N N . SER A 1 81 ? 27.258 -23.464 -4.347 1.00 28.56 81 SER A N 1
ATOM 648 C CA . SER A 1 81 ? 28.198 -22.344 -4.581 1.00 28.56 81 SER A CA 1
ATOM 649 C C . SER A 1 81 ? 27.885 -21.052 -3.790 1.00 28.56 81 SER A C 1
ATOM 651 O O . SER A 1 81 ? 28.337 -19.965 -4.127 1.00 28.56 81 SER A O 1
ATOM 653 N N . LEU A 1 82 ? 27.109 -21.140 -2.708 1.00 36.25 82 LEU A N 1
ATOM 654 C CA . LEU A 1 82 ? 26.437 -20.007 -2.053 1.00 36.25 82 LEU A CA 1
ATOM 655 C C . LEU A 1 82 ? 27.265 -19.188 -1.031 1.00 36.25 82 LEU A C 1
ATOM 657 O O . LEU A 1 82 ? 26.716 -18.620 -0.090 1.00 36.25 82 LEU A O 1
ATOM 661 N N . ALA A 1 83 ? 28.576 -19.062 -1.241 1.00 34.69 83 ALA A N 1
ATOM 662 C CA . ALA A 1 83 ? 29.399 -18.024 -0.616 1.00 34.69 83 ALA A CA 1
ATOM 663 C C . ALA A 1 83 ? 30.600 -17.702 -1.513 1.00 34.69 83 ALA A C 1
ATOM 665 O O . ALA A 1 83 ? 31.362 -18.607 -1.843 1.00 34.69 83 ALA A O 1
ATOM 666 N N . PRO A 1 84 ? 30.880 -16.410 -1.743 1.00 44.56 84 PRO A N 1
ATOM 667 C CA . PRO A 1 84 ? 30.555 -15.707 -3.002 1.00 44.56 84 PRO A CA 1
ATOM 668 C C . PRO A 1 84 ? 30.430 -16.596 -4.266 1.00 44.56 84 PRO A C 1
ATOM 670 O O . PRO A 1 84 ? 31.184 -17.543 -4.451 1.00 44.56 84 PRO A O 1
ATOM 673 N N . ASN A 1 85 ? 29.524 -16.196 -5.171 1.00 43.22 85 ASN A N 1
ATOM 674 C CA . ASN A 1 85 ? 29.080 -16.849 -6.425 1.00 43.22 85 ASN A CA 1
ATOM 675 C C . ASN A 1 85 ? 28.031 -17.954 -6.304 1.00 43.22 85 ASN A C 1
ATOM 677 O O . ASN A 1 85 ? 28.213 -19.074 -6.762 1.00 43.22 85 ASN A O 1
ATOM 681 N N . ALA A 1 86 ? 26.877 -17.585 -5.773 1.00 29.61 86 ALA A N 1
ATOM 682 C CA . ALA A 1 86 ? 25.695 -18.409 -5.606 1.00 29.61 86 ALA A CA 1
ATOM 683 C C . ALA A 1 86 ? 24.793 -18.519 -6.855 1.00 29.61 86 ALA A C 1
ATOM 685 O O . ALA A 1 86 ? 24.004 -17.611 -7.098 1.00 29.61 86 ALA A O 1
ATOM 686 N N . ALA A 1 87 ? 24.837 -19.656 -7.561 1.00 32.81 87 ALA A N 1
ATOM 687 C CA . ALA A 1 87 ? 23.940 -20.063 -8.657 1.00 32.81 87 ALA A CA 1
ATOM 688 C C . ALA A 1 87 ? 23.964 -19.171 -9.916 1.00 32.81 87 ALA A C 1
ATOM 690 O O . ALA A 1 87 ? 23.451 -18.059 -9.915 1.00 32.81 87 ALA A O 1
ATOM 691 N N . GLY A 1 88 ? 24.508 -19.707 -11.018 1.00 37.41 88 GLY A N 1
ATOM 692 C CA . GLY A 1 88 ? 24.699 -19.069 -12.331 1.00 37.41 88 GLY A CA 1
ATOM 693 C C . GLY A 1 88 ? 23.440 -18.634 -13.095 1.00 37.41 88 GLY A C 1
ATOM 694 O O . GLY A 1 88 ? 23.333 -18.878 -14.294 1.00 37.41 88 GLY A O 1
ATOM 695 N N . ILE A 1 89 ? 22.504 -17.955 -12.438 1.00 46.12 89 ILE A N 1
ATOM 696 C CA . ILE A 1 89 ? 21.724 -16.920 -13.100 1.00 46.12 89 ILE A CA 1
ATOM 697 C C . ILE A 1 89 ? 22.628 -15.695 -13.105 1.00 46.12 89 ILE A C 1
ATOM 699 O O . ILE A 1 89 ? 22.921 -15.108 -12.066 1.00 46.12 89 ILE A O 1
ATOM 703 N N . ASP A 1 90 ? 23.100 -15.332 -14.290 1.00 57.19 90 ASP A N 1
ATOM 704 C CA . ASP A 1 90 ? 2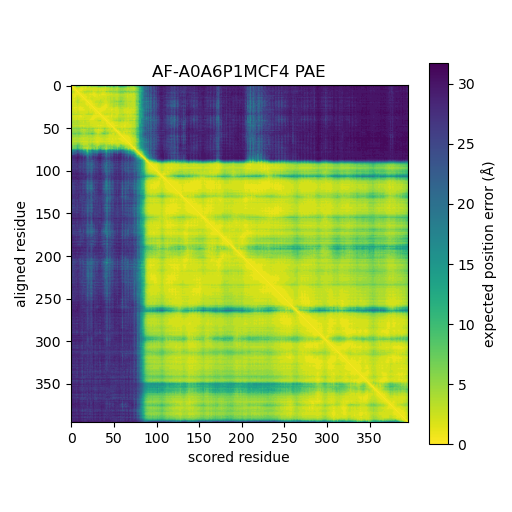3.746 -14.050 -14.480 1.00 57.19 90 ASP A CA 1
ATOM 705 C C . ASP A 1 90 ? 22.704 -12.936 -14.295 1.00 57.19 90 ASP A C 1
ATOM 707 O O . ASP A 1 90 ? 22.034 -12.507 -15.239 1.00 57.19 90 ASP A O 1
ATOM 711 N N . TYR A 1 91 ? 22.531 -12.487 -13.050 1.00 65.38 91 TYR A N 1
ATOM 712 C CA . TYR A 1 91 ? 21.667 -11.355 -12.744 1.00 65.38 91 TYR A CA 1
ATOM 713 C C . TYR A 1 91 ? 22.277 -10.030 -13.220 1.00 65.38 91 TYR A C 1
ATOM 715 O O . TYR A 1 91 ? 21.571 -9.020 -13.199 1.00 65.38 91 TYR A O 1
ATOM 723 N N . SER A 1 92 ? 23.531 -10.01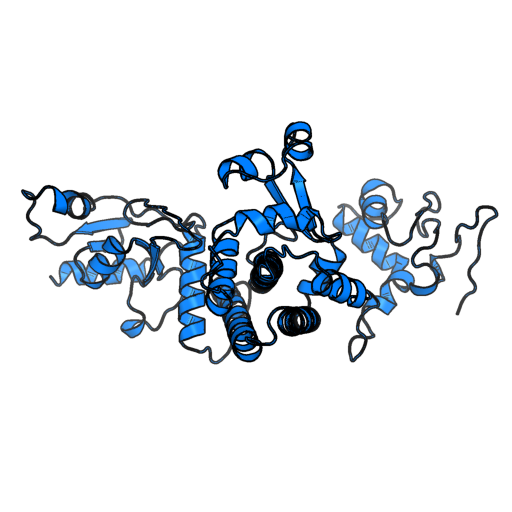3 -13.706 1.00 62.78 92 SER A N 1
ATOM 724 C CA . SER A 1 92 ? 24.113 -8.813 -14.318 1.00 62.78 92 SER A CA 1
ATOM 725 C C . SER A 1 92 ? 23.314 -8.391 -15.547 1.00 62.78 92 SER A C 1
ATOM 727 O O . SER A 1 92 ? 23.059 -7.202 -15.699 1.00 62.78 92 SER A O 1
ATOM 729 N N . LYS A 1 93 ? 22.747 -9.345 -16.308 1.00 81.94 93 LYS A N 1
ATOM 730 C CA . LYS A 1 93 ? 21.739 -9.063 -17.346 1.00 81.94 93 LYS A CA 1
ATOM 731 C C . LYS A 1 93 ? 20.597 -8.207 -16.795 1.00 81.94 93 LYS A C 1
ATOM 733 O O . LYS A 1 93 ? 20.167 -7.264 -17.455 1.00 81.94 93 LYS A O 1
ATOM 738 N N . TYR A 1 94 ? 20.061 -8.544 -15.622 1.00 87.62 94 TYR A N 1
ATOM 739 C CA . TYR A 1 94 ? 18.933 -7.815 -15.042 1.00 87.62 94 TYR A CA 1
ATOM 740 C C . TYR A 1 94 ? 19.343 -6.463 -14.479 1.00 87.62 94 TYR A C 1
ATOM 742 O O . TYR A 1 94 ? 18.608 -5.497 -14.674 1.00 87.62 94 TYR A O 1
ATOM 750 N N . ILE A 1 95 ? 20.514 -6.370 -13.845 1.00 79.31 95 ILE A N 1
ATOM 751 C CA . ILE A 1 95 ? 21.093 -5.085 -13.445 1.00 79.31 95 ILE A CA 1
ATOM 752 C C . ILE A 1 95 ? 21.245 -4.203 -14.686 1.00 79.31 95 ILE A C 1
ATOM 754 O O . ILE A 1 95 ? 20.680 -3.114 -14.704 1.00 79.31 95 ILE A O 1
ATOM 758 N N . ASP A 1 96 ? 21.886 -4.693 -15.748 1.00 75.56 96 ASP A N 1
ATOM 759 C CA . ASP A 1 96 ? 22.085 -3.989 -17.017 1.00 75.56 96 ASP A CA 1
ATOM 760 C C . ASP A 1 96 ? 20.762 -3.514 -17.614 1.00 75.56 96 ASP A C 1
ATOM 762 O O . ASP A 1 96 ? 20.626 -2.343 -17.973 1.00 75.56 96 ASP A O 1
ATOM 766 N N . GLN A 1 97 ? 19.753 -4.383 -17.691 1.00 88.00 97 GLN A N 1
ATOM 767 C CA . GLN A 1 97 ? 18.425 -4.014 -18.180 1.00 88.00 97 GLN A CA 1
ATOM 768 C C . GLN A 1 97 ? 17.758 -2.942 -17.306 1.00 88.00 97 GLN A C 1
ATOM 770 O O . GLN A 1 97 ? 17.129 -2.022 -17.839 1.00 88.00 97 GLN A O 1
ATOM 775 N N . LEU A 1 98 ? 17.893 -3.037 -15.981 1.00 90.81 98 LEU A N 1
ATOM 776 C CA . LEU A 1 98 ? 17.313 -2.086 -15.036 1.00 90.81 98 LEU A CA 1
ATOM 777 C C . LEU A 1 98 ? 18.040 -0.739 -15.047 1.00 90.81 98 LEU A C 1
ATOM 779 O O . LEU A 1 98 ? 17.361 0.277 -14.967 1.00 90.81 98 LEU A O 1
ATOM 783 N N . VAL A 1 99 ? 19.369 -0.696 -15.204 1.00 85.69 99 VAL A N 1
ATOM 784 C CA . VAL A 1 99 ? 20.164 0.552 -15.256 1.00 85.69 99 VAL A CA 1
ATOM 785 C C . VAL A 1 99 ? 20.241 1.180 -16.654 1.00 85.69 99 VAL A C 1
ATOM 787 O O . VAL A 1 99 ? 20.668 2.331 -16.808 1.00 85.69 99 VAL A O 1
ATOM 790 N N . SER A 1 100 ? 19.799 0.453 -17.684 1.00 83.25 100 SER A N 1
ATOM 791 C CA . SER A 1 100 ? 19.679 0.932 -19.070 1.00 83.25 100 SER A CA 1
ATOM 792 C C . SER A 1 100 ? 18.233 1.181 -19.512 1.00 83.25 100 SER A C 1
ATOM 794 O O . SER A 1 100 ? 17.983 1.421 -20.697 1.00 83.25 100 SER A O 1
ATOM 796 N N . MET A 1 101 ? 17.270 1.188 -18.578 1.00 91.06 101 MET A N 1
ATOM 797 C CA . MET A 1 101 ? 15.870 1.465 -18.898 1.00 91.06 101 MET A CA 1
ATOM 798 C C . MET A 1 101 ? 15.717 2.756 -19.703 1.00 91.06 101 MET A C 1
ATOM 800 O O . MET A 1 101 ? 16.256 3.813 -19.362 1.00 91.06 101 MET A O 1
ATOM 804 N N . ARG A 1 102 ? 14.896 2.688 -20.756 1.00 90.69 102 ARG A N 1
ATOM 805 C CA . ARG A 1 102 ? 14.523 3.863 -21.544 1.00 90.69 102 ARG A CA 1
ATOM 806 C C . ARG A 1 102 ? 13.633 4.792 -20.717 1.00 90.69 102 ARG A C 1
ATOM 808 O O . ARG A 1 102 ? 12.423 4.556 -20.586 1.00 90.69 102 ARG A O 1
ATOM 815 N N . MET A 1 103 ? 14.243 5.861 -20.216 1.00 90.50 103 MET A N 1
ATOM 816 C CA . MET A 1 103 ? 13.581 6.929 -19.472 1.00 90.50 103 MET A CA 1
ATOM 817 C C . MET A 1 103 ? 12.933 7.948 -20.418 1.00 90.50 103 MET A C 1
ATOM 819 O O . MET A 1 103 ? 13.359 8.123 -21.560 1.00 90.50 103 MET A O 1
ATOM 823 N N . ASN A 1 104 ? 11.874 8.610 -19.949 1.00 92.06 104 ASN A N 1
ATOM 824 C CA . ASN A 1 104 ? 11.302 9.750 -20.660 1.00 92.06 104 ASN A CA 1
ATOM 825 C C . ASN A 1 104 ? 12.155 10.984 -20.365 1.00 92.06 104 ASN A C 1
ATOM 827 O O . ASN A 1 104 ? 12.246 11.387 -19.208 1.00 92.06 104 ASN A O 1
ATOM 831 N N . THR A 1 105 ? 12.725 11.592 -21.401 1.00 90.69 105 THR A N 1
ATOM 832 C CA . THR A 1 105 ? 13.492 12.834 -21.287 1.00 90.69 105 THR A CA 1
ATOM 833 C C . THR A 1 105 ? 12.834 13.901 -22.150 1.00 90.69 105 THR A C 1
ATOM 835 O O . THR A 1 105 ? 12.657 13.705 -23.353 1.00 90.69 105 THR A O 1
ATOM 838 N N . GLN A 1 106 ? 12.453 15.022 -21.543 1.00 88.25 106 GLN A N 1
ATOM 839 C CA . GLN A 1 106 ? 11.832 16.160 -22.223 1.00 88.25 106 GLN A CA 1
ATOM 840 C C . GLN A 1 106 ? 12.489 17.448 -21.737 1.00 88.25 106 GLN A C 1
ATOM 842 O O . GLN A 1 106 ? 12.631 17.655 -20.537 1.00 88.25 106 GLN A O 1
ATOM 847 N N . ASN A 1 107 ? 12.901 18.313 -22.667 1.00 86.94 107 ASN A N 1
ATOM 848 C CA . ASN A 1 107 ? 13.533 19.605 -22.365 1.00 86.94 107 ASN A CA 1
ATOM 849 C C . ASN A 1 107 ? 14.726 19.511 -21.389 1.00 86.94 107 ASN A C 1
ATOM 851 O O . ASN A 1 107 ? 14.899 20.369 -20.532 1.00 86.94 107 ASN A O 1
ATOM 855 N N . GLY A 1 108 ? 15.534 18.450 -21.494 1.00 83.38 108 GLY A N 1
ATOM 856 C CA . GLY A 1 108 ? 16.679 18.211 -20.607 1.00 83.38 108 GLY A CA 1
ATOM 857 C C . GLY A 1 108 ? 16.329 17.614 -19.237 1.00 83.38 108 GLY A C 1
ATOM 858 O O . GLY A 1 108 ? 17.235 17.175 -18.537 1.00 83.38 108 GLY A O 1
ATOM 859 N N . HIS A 1 109 ? 15.045 17.515 -18.880 1.00 87.69 109 HIS A N 1
ATOM 860 C CA . HIS A 1 109 ? 14.578 16.835 -17.669 1.00 87.69 109 HIS A CA 1
ATOM 861 C C . HIS A 1 109 ? 14.322 15.355 -17.944 1.00 87.69 109 HIS A C 1
ATOM 863 O O . HIS A 1 109 ? 13.584 15.015 -18.874 1.00 87.69 109 HIS A O 1
ATOM 869 N N . THR A 1 110 ? 14.906 14.471 -17.135 1.00 91.12 110 THR A N 1
ATOM 870 C CA . THR A 1 110 ? 14.648 13.028 -17.207 1.00 91.12 110 THR A CA 1
ATOM 871 C C . THR A 1 110 ? 13.686 12.629 -16.102 1.00 91.12 110 THR A C 1
ATOM 873 O O . THR A 1 110 ? 13.981 12.753 -14.921 1.00 91.12 110 THR A O 1
ATOM 876 N N . SER A 1 111 ? 12.526 12.121 -16.502 1.00 93.94 111 SER A N 1
ATOM 877 C CA . SER A 1 111 ? 11.454 11.723 -15.599 1.00 93.94 111 SER A CA 1
ATOM 878 C C . SER A 1 111 ? 11.888 10.554 -14.702 1.00 93.94 111 SER A C 1
ATOM 880 O O . SER A 1 111 ? 12.294 9.518 -15.234 1.00 93.94 111 SER A O 1
ATOM 882 N N . PRO A 1 112 ? 11.718 10.635 -13.369 1.00 95.81 112 PRO A N 1
ATOM 883 C CA . PRO A 1 112 ? 12.192 9.604 -12.436 1.00 95.81 112 PRO A CA 1
ATOM 884 C C . PRO A 1 112 ? 11.281 8.360 -12.372 1.00 95.81 112 PRO A C 1
ATOM 886 O O . PRO A 1 112 ? 11.604 7.343 -11.760 1.00 95.81 112 PRO A O 1
ATOM 889 N N . HIS A 1 113 ? 10.119 8.417 -13.024 1.00 97.31 113 HIS A N 1
ATOM 890 C CA . HIS A 1 113 ? 8.949 7.603 -12.702 1.00 97.31 113 HIS A CA 1
ATOM 891 C C . HIS A 1 113 ? 9.139 6.095 -12.918 1.00 97.31 113 HIS A C 1
ATOM 893 O O . HIS A 1 113 ? 8.637 5.303 -12.128 1.00 97.31 113 HIS A O 1
ATOM 899 N N . LYS A 1 114 ? 9.844 5.668 -13.977 1.00 97.75 114 LYS A N 1
ATOM 900 C CA . LYS A 1 114 ? 10.066 4.230 -14.233 1.00 97.75 114 LYS A CA 1
ATOM 901 C C . LYS A 1 114 ? 10.999 3.597 -13.200 1.00 97.75 114 LYS A C 1
ATOM 903 O O . LYS A 1 114 ? 10.728 2.494 -12.742 1.00 97.75 114 LYS A O 1
ATOM 908 N N . ALA A 1 115 ? 12.062 4.306 -12.823 1.00 97.69 115 ALA A N 1
ATOM 909 C CA . ALA A 1 115 ? 13.002 3.834 -11.815 1.00 97.69 115 ALA A CA 1
ATOM 910 C C . ALA A 1 115 ? 12.339 3.784 -10.431 1.00 97.69 115 ALA A C 1
ATOM 912 O O . ALA A 1 115 ? 12.441 2.764 -9.759 1.00 97.69 115 ALA A O 1
ATOM 913 N N . ILE A 1 116 ? 11.553 4.807 -10.068 1.00 98.19 116 ILE A N 1
ATOM 914 C CA . ILE A 1 116 ? 10.736 4.779 -8.845 1.00 98.19 116 ILE A CA 1
ATOM 915 C C . ILE A 1 116 ? 9.744 3.608 -8.851 1.00 98.19 116 ILE A C 1
ATOM 917 O O . ILE A 1 116 ? 9.613 2.920 -7.846 1.00 98.19 116 ILE A O 1
ATOM 921 N N . MET A 1 117 ? 9.053 3.358 -9.970 1.00 98.56 117 MET A N 1
ATOM 922 C CA . MET A 1 117 ? 8.111 2.238 -10.073 1.00 98.56 117 MET A CA 1
ATOM 923 C C . MET A 1 117 ? 8.793 0.899 -9.793 1.00 98.56 117 MET A C 1
ATOM 925 O O . MET A 1 117 ? 8.250 0.081 -9.059 1.00 98.56 117 MET A O 1
ATOM 929 N N . MET A 1 118 ? 10.000 0.689 -10.317 1.00 98.50 118 MET A N 1
ATOM 930 C CA . MET A 1 118 ? 10.749 -0.532 -10.032 1.00 98.50 118 MET A CA 1
ATOM 931 C C . MET A 1 118 ? 11.226 -0.613 -8.578 1.00 98.50 118 MET A C 1
ATOM 933 O O . MET A 1 118 ? 11.117 -1.685 -7.996 1.00 98.50 118 MET A O 1
ATOM 937 N N . LEU A 1 119 ? 11.677 0.487 -7.961 1.00 98.56 119 LEU A N 1
ATOM 938 C CA . LEU A 1 119 ? 12.009 0.504 -6.526 1.00 98.56 119 LEU A CA 1
ATOM 939 C C . LEU A 1 119 ? 10.784 0.165 -5.657 1.00 98.56 119 LEU A C 1
ATOM 941 O O . LEU A 1 119 ? 10.882 -0.641 -4.736 1.00 98.56 119 LEU A O 1
ATOM 945 N N . ALA A 1 120 ? 9.611 0.692 -6.010 1.00 98.31 120 ALA A N 1
ATOM 946 C CA . ALA A 1 120 ? 8.357 0.367 -5.336 1.00 98.31 120 ALA A CA 1
ATOM 947 C C . ALA A 1 120 ? 7.971 -1.114 -5.489 1.00 98.31 120 ALA A C 1
ATOM 949 O O . ALA A 1 120 ? 7.535 -1.742 -4.530 1.00 98.31 120 ALA A O 1
ATOM 950 N N . VAL A 1 121 ? 8.159 -1.696 -6.678 1.00 98.38 121 VAL A N 1
ATOM 951 C CA . VAL A 1 121 ? 7.929 -3.132 -6.921 1.00 98.38 121 VAL A CA 1
ATOM 952 C C . VAL A 1 121 ? 8.910 -3.998 -6.131 1.00 98.38 121 VAL A C 1
ATOM 954 O O . VAL A 1 121 ? 8.512 -5.034 -5.602 1.00 98.38 121 VAL A O 1
ATOM 957 N N . ILE A 1 122 ? 10.169 -3.572 -6.013 1.00 97.81 122 ILE A N 1
ATOM 958 C CA . ILE A 1 122 ? 11.182 -4.254 -5.204 1.00 97.81 122 ILE A CA 1
ATOM 959 C C . ILE A 1 122 ? 10.726 -4.357 -3.741 1.00 97.81 122 ILE A C 1
ATOM 961 O O . ILE A 1 122 ? 10.795 -5.445 -3.164 1.00 97.81 122 ILE A O 1
ATOM 965 N N . ASP A 1 123 ? 10.210 -3.272 -3.160 1.00 97.31 123 ASP A N 1
ATOM 966 C CA . ASP A 1 123 ? 9.709 -3.284 -1.780 1.00 97.31 123 ASP A CA 1
ATOM 967 C C . ASP A 1 123 ? 8.392 -4.034 -1.622 1.00 97.31 123 ASP A C 1
ATOM 969 O O . ASP A 1 123 ? 8.223 -4.762 -0.646 1.00 97.31 123 ASP A O 1
ATOM 973 N N . LEU A 1 124 ? 7.503 -3.964 -2.613 1.00 95.94 124 LEU A N 1
ATOM 974 C CA . LEU A 1 124 ? 6.277 -4.762 -2.636 1.00 95.94 124 LEU A CA 1
ATOM 975 C C . LEU A 1 124 ? 6.589 -6.274 -2.587 1.00 95.94 124 LEU A C 1
ATOM 977 O O . LEU A 1 124 ? 5.932 -7.037 -1.873 1.00 95.94 124 LEU A O 1
ATOM 981 N N . ILE A 1 125 ? 7.622 -6.717 -3.312 1.00 94.50 125 ILE A N 1
ATOM 982 C CA . ILE A 1 125 ? 8.113 -8.104 -3.284 1.00 94.50 125 ILE A CA 1
ATOM 983 C C . ILE A 1 125 ? 8.780 -8.411 -1.935 1.00 94.50 125 ILE A C 1
ATOM 985 O O . ILE A 1 125 ? 8.457 -9.421 -1.302 1.00 94.50 125 ILE A O 1
ATOM 989 N N . ALA A 1 126 ? 9.669 -7.535 -1.456 1.00 91.94 126 ALA A N 1
ATOM 990 C CA . ALA A 1 126 ? 10.368 -7.714 -0.182 1.00 91.94 126 ALA A CA 1
ATOM 991 C C . ALA A 1 126 ? 9.401 -7.798 1.012 1.00 91.94 126 ALA A C 1
ATOM 993 O O . ALA A 1 126 ? 9.597 -8.623 1.908 1.00 91.94 126 ALA A O 1
ATOM 994 N N . GLY A 1 127 ? 8.325 -7.010 0.993 1.00 90.19 127 GLY A N 1
ATOM 995 C CA . GLY A 1 127 ? 7.258 -6.985 1.992 1.00 90.19 127 GLY A CA 1
ATOM 996 C C . GLY A 1 127 ? 6.287 -8.164 1.915 1.00 90.19 127 GLY A C 1
ATOM 997 O O . GLY A 1 127 ? 5.523 -8.374 2.858 1.00 90.19 127 GLY A O 1
ATOM 998 N N . GLY A 1 128 ? 6.349 -8.983 0.857 1.00 88.06 128 GLY A N 1
ATOM 999 C CA . GLY A 1 128 ? 5.418 -10.098 0.642 1.00 88.06 128 GLY A CA 1
ATOM 1000 C C . GLY A 1 128 ? 3.998 -9.639 0.302 1.00 88.06 128 GLY A C 1
ATOM 1001 O O . GLY A 1 128 ? 3.039 -10.335 0.611 1.00 88.06 128 GLY A O 1
ATOM 1002 N N . GLU A 1 129 ? 3.861 -8.457 -0.296 1.00 89.94 129 GLU A N 1
ATOM 1003 C CA . GLU A 1 129 ? 2.575 -7.826 -0.631 1.00 89.94 129 GLU A CA 1
ATOM 1004 C C . GLU A 1 129 ? 2.087 -8.215 -2.040 1.00 89.94 129 GLU A C 1
ATOM 1006 O O . GLU A 1 129 ? 1.025 -7.792 -2.488 1.00 89.94 129 GLU A O 1
ATOM 1011 N N . THR A 1 130 ? 2.859 -9.039 -2.751 1.00 86.25 130 THR A N 1
ATOM 1012 C CA . THR A 1 130 ? 2.505 -9.598 -4.061 1.00 86.25 130 THR A CA 1
ATOM 1013 C C . THR A 1 130 ? 1.935 -11.009 -3.931 1.00 86.25 130 THR A C 1
ATOM 1015 O O . THR A 1 130 ? 2.328 -11.793 -3.066 1.00 86.25 130 THR A O 1
ATOM 1018 N N . SER A 1 131 ? 1.028 -11.372 -4.840 1.00 80.50 131 SER A N 1
ATOM 1019 C CA . SER A 1 131 ? 0.566 -12.757 -4.997 1.00 80.50 131 SER A CA 1
ATOM 1020 C C . SER A 1 131 ? 1.454 -13.480 -6.010 1.00 80.50 131 SER A C 1
ATOM 1022 O O . SER A 1 131 ? 1.142 -13.537 -7.201 1.00 80.50 131 SER A O 1
ATOM 1024 N N . GLY A 1 132 ? 2.596 -13.992 -5.547 1.00 88.62 132 GLY A N 1
ATOM 1025 C CA . GLY A 1 132 ? 3.633 -14.530 -6.434 1.00 88.62 132 GLY A CA 1
ATOM 1026 C C . GLY A 1 132 ? 4.219 -13.436 -7.335 1.00 88.62 132 GLY A C 1
ATOM 1027 O O . GLY A 1 132 ? 4.395 -12.308 -6.897 1.00 88.62 132 GLY A O 1
ATOM 1028 N N . ASN A 1 133 ? 4.483 -13.742 -8.608 1.00 91.12 133 ASN A N 1
ATOM 1029 C CA . ASN A 1 133 ? 5.030 -12.779 -9.581 1.00 91.12 133 ASN A CA 1
ATOM 1030 C C . ASN A 1 133 ? 3.971 -11.797 -10.137 1.00 91.12 133 ASN A C 1
ATOM 1032 O O . ASN A 1 133 ? 4.204 -11.101 -11.121 1.00 91.12 133 ASN A O 1
ATOM 1036 N N . ARG A 1 134 ? 2.765 -11.746 -9.559 1.00 92.81 134 ARG A N 1
ATOM 1037 C CA . ARG A 1 134 ? 1.713 -10.839 -10.027 1.00 92.81 134 ARG A CA 1
ATOM 1038 C C . ARG A 1 134 ? 1.758 -9.520 -9.261 1.00 92.81 134 ARG A C 1
ATOM 1040 O O . ARG A 1 134 ? 1.581 -9.488 -8.044 1.00 92.81 134 ARG A O 1
ATOM 1047 N N . ILE A 1 135 ? 1.931 -8.435 -10.008 1.00 96.44 135 ILE A N 1
ATOM 1048 C CA . ILE A 1 135 ? 1.970 -7.054 -9.530 1.00 96.44 135 ILE A CA 1
ATOM 1049 C C . ILE A 1 135 ? 0.648 -6.383 -9.905 1.00 96.44 135 ILE A C 1
ATOM 1051 O O . ILE A 1 135 ? 0.352 -6.152 -11.082 1.00 96.44 135 ILE A O 1
ATOM 1055 N N . GLU A 1 136 ? -0.155 -6.063 -8.897 1.00 94.62 136 GLU A N 1
ATOM 1056 C CA . GLU A 1 136 ? -1.389 -5.304 -9.077 1.00 94.62 136 GLU A CA 1
ATOM 1057 C C . GLU A 1 136 ? -1.111 -3.801 -9.132 1.00 94.62 136 GLU A C 1
ATOM 1059 O O . GLU A 1 136 ? -0.301 -3.271 -8.372 1.00 94.62 136 GLU A O 1
ATOM 1064 N N . TYR A 1 137 ? -1.842 -3.086 -9.992 1.00 94.50 137 TYR A N 1
ATOM 1065 C CA . TYR A 1 137 ? -1.925 -1.629 -9.900 1.00 94.50 137 TYR A CA 1
ATOM 1066 C C . TYR A 1 137 ? -2.896 -1.255 -8.771 1.00 94.50 137 TYR A C 1
ATOM 1068 O O . TYR A 1 137 ? -4.051 -0.895 -9.010 1.00 94.50 137 TYR A O 1
ATOM 1076 N N . GLY A 1 138 ? -2.432 -1.424 -7.535 1.00 92.62 138 GLY A N 1
ATOM 1077 C CA . GLY A 1 138 ? -3.231 -1.285 -6.324 1.00 92.62 138 GLY A CA 1
ATOM 1078 C C . GLY A 1 138 ? -2.629 -0.315 -5.305 1.00 92.62 138 GLY A C 1
ATOM 1079 O O . GLY A 1 138 ? -1.469 0.083 -5.437 1.00 92.62 138 GLY A O 1
ATOM 1080 N N . PRO A 1 139 ? -3.422 0.073 -4.293 1.00 92.81 139 PRO A N 1
ATOM 1081 C CA . PRO A 1 139 ? -2.993 0.817 -3.114 1.00 92.81 139 PRO A CA 1
ATOM 1082 C C . PRO A 1 139 ? -1.567 0.598 -2.613 1.00 92.81 139 PRO A C 1
ATOM 1084 O O . PRO A 1 139 ? -0.831 1.559 -2.416 1.00 92.81 139 PRO A O 1
ATOM 1087 N N . GLU A 1 140 ? -1.185 -0.657 -2.425 1.00 93.44 140 GLU A N 1
ATOM 1088 C CA . GLU A 1 140 ? 0.078 -1.082 -1.838 1.00 93.44 140 GLU A CA 1
ATOM 1089 C C . GLU A 1 140 ? 1.244 -0.578 -2.690 1.00 93.44 140 GLU A C 1
ATOM 1091 O O . GLU A 1 140 ? 2.115 0.144 -2.207 1.00 93.44 140 GLU A O 1
ATOM 1096 N N . LEU A 1 141 ? 1.193 -0.841 -4.000 1.00 96.12 141 LEU A N 1
ATOM 1097 C CA . LEU A 1 141 ? 2.177 -0.340 -4.957 1.00 96.12 141 LEU A CA 1
ATOM 1098 C C . LEU A 1 141 ? 2.211 1.194 -4.994 1.00 96.12 141 LEU A C 1
ATOM 1100 O O . LEU A 1 141 ? 3.283 1.789 -5.114 1.00 96.12 141 LEU A O 1
ATOM 1104 N N . LEU A 1 142 ? 1.046 1.843 -4.916 1.00 95.38 142 LEU A N 1
ATOM 1105 C CA . LEU A 1 142 ? 0.949 3.300 -5.000 1.00 95.38 142 LEU A CA 1
ATOM 1106 C C . LEU A 1 142 ? 1.525 4.004 -3.766 1.00 95.38 142 LEU A C 1
ATOM 1108 O O . LEU A 1 142 ? 2.153 5.052 -3.924 1.00 95.38 142 LEU A O 1
ATOM 1112 N N . GLU A 1 143 ? 1.359 3.435 -2.570 1.00 94.69 143 GLU A N 1
ATOM 1113 C CA . GLU A 1 143 ? 1.981 3.959 -1.350 1.00 94.69 143 GLU A CA 1
ATOM 1114 C C . GLU A 1 143 ? 3.506 3.845 -1.420 1.00 94.69 143 GLU A C 1
ATOM 1116 O O . GLU A 1 143 ? 4.200 4.830 -1.163 1.00 94.69 143 GLU A O 1
ATOM 1121 N N . HIS A 1 144 ? 4.033 2.695 -1.855 1.00 96.44 144 HIS A N 1
ATOM 1122 C CA . HIS A 1 144 ? 5.471 2.505 -2.087 1.00 96.44 144 HIS A CA 1
ATOM 1123 C C . HIS A 1 144 ? 6.020 3.498 -3.118 1.00 96.44 144 HIS A C 1
ATOM 1125 O O . HIS A 1 144 ? 6.998 4.202 -2.861 1.00 96.44 144 HIS A O 1
ATOM 1131 N N . PHE A 1 145 ? 5.342 3.634 -4.262 1.00 97.81 145 PHE A N 1
ATOM 1132 C CA . PHE A 1 145 ? 5.716 4.587 -5.309 1.00 97.81 145 PHE A CA 1
ATOM 1133 C C . PHE A 1 145 ? 5.788 6.019 -4.777 1.00 97.81 145 PHE A C 1
ATOM 1135 O O . PHE A 1 145 ? 6.748 6.740 -5.059 1.00 97.81 145 PHE A O 1
ATOM 1142 N N . LYS A 1 146 ? 4.778 6.445 -4.009 1.00 96.56 146 LYS A N 1
ATOM 1143 C CA . LYS A 1 146 ? 4.673 7.817 -3.509 1.00 96.56 146 LYS A CA 1
ATOM 1144 C C . LYS A 1 146 ? 5.840 8.188 -2.599 1.00 96.56 146 LYS A C 1
ATOM 1146 O O . LYS A 1 146 ? 6.347 9.302 -2.714 1.00 96.56 146 LYS A O 1
ATOM 1151 N N . ARG A 1 147 ? 6.288 7.262 -1.748 1.00 96.50 147 ARG A N 1
ATOM 1152 C CA . ARG A 1 147 ? 7.401 7.486 -0.813 1.00 96.50 147 ARG A CA 1
ATOM 1153 C C . ARG A 1 147 ? 8.707 7.780 -1.538 1.00 96.50 147 ARG A C 1
ATOM 1155 O O . ARG A 1 147 ? 9.335 8.796 -1.269 1.00 96.50 147 ARG A O 1
ATOM 1162 N N . TYR A 1 148 ? 9.061 6.951 -2.514 1.00 98.12 148 TYR A N 1
ATOM 1163 C CA . TYR A 1 148 ? 10.231 7.187 -3.361 1.00 98.12 148 TYR A CA 1
ATOM 1164 C C . TYR A 1 148 ? 10.087 8.447 -4.217 1.00 98.12 148 TYR A C 1
ATOM 1166 O O . TYR A 1 148 ? 11.036 9.216 -4.361 1.00 98.12 148 TYR A O 1
ATOM 1174 N N . PHE A 1 149 ? 8.895 8.684 -4.771 1.00 97.62 149 PHE A N 1
ATOM 1175 C CA . PHE A 1 149 ? 8.624 9.874 -5.573 1.00 97.62 149 PHE A CA 1
ATOM 1176 C C . PHE A 1 149 ? 8.805 11.163 -4.769 1.00 97.62 149 PHE A C 1
ATOM 1178 O O . PHE A 1 149 ? 9.357 12.125 -5.291 1.00 97.62 149 PHE A O 1
ATOM 1185 N N . ASP A 1 150 ? 8.385 11.195 -3.505 1.00 96.94 150 ASP A N 1
ATOM 1186 C CA . ASP A 1 150 ? 8.518 12.385 -2.664 1.00 96.94 150 ASP A CA 1
ATOM 1187 C C . ASP A 1 150 ? 9.964 12.781 -2.368 1.00 96.94 150 ASP A C 1
ATOM 1189 O O . ASP A 1 150 ? 10.205 13.974 -2.189 1.00 96.94 150 ASP A O 1
ATOM 1193 N N . VAL A 1 151 ? 10.897 11.824 -2.367 1.00 98.00 151 VAL A N 1
ATOM 1194 C CA . VAL A 1 151 ? 12.331 12.084 -2.170 1.00 98.00 151 VAL A CA 1
ATOM 1195 C C . VAL A 1 151 ? 12.947 12.753 -3.400 1.00 98.00 151 VAL A C 1
ATOM 1197 O O . VAL A 1 151 ? 13.700 13.709 -3.265 1.00 98.00 151 VAL A O 1
ATOM 1200 N N . VAL A 1 152 ? 12.613 12.281 -4.606 1.00 96.69 152 VAL A N 1
ATOM 1201 C CA . VAL A 1 152 ? 13.332 12.677 -5.838 1.00 96.69 152 VAL A CA 1
ATOM 1202 C C . VAL A 1 152 ? 12.577 13.655 -6.736 1.00 96.69 152 VAL A C 1
ATOM 1204 O O . VAL A 1 152 ? 13.105 14.076 -7.765 1.00 96.69 152 VAL A O 1
ATOM 1207 N N . LYS A 1 153 ? 11.310 13.965 -6.433 1.00 95.25 153 LYS A N 1
ATOM 1208 C CA . LYS A 1 153 ? 10.499 14.845 -7.284 1.00 95.25 153 LYS A CA 1
ATOM 1209 C C . LYS A 1 153 ? 11.121 16.234 -7.386 1.00 95.25 153 LYS A C 1
ATOM 1211 O O . LYS A 1 153 ? 11.540 16.835 -6.399 1.00 95.25 153 LYS A O 1
ATOM 1216 N N . THR A 1 154 ? 11.054 16.798 -8.580 1.00 93.50 154 THR A N 1
ATOM 1217 C CA . THR A 1 154 ? 11.356 18.208 -8.826 1.00 93.50 154 THR A CA 1
ATOM 1218 C C . THR A 1 154 ? 10.057 18.992 -9.050 1.00 93.50 154 THR A C 1
ATOM 1220 O O . THR A 1 154 ? 9.000 18.389 -9.257 1.00 93.50 154 THR A O 1
ATOM 1223 N N . PRO A 1 155 ? 10.088 20.338 -9.090 1.00 93.12 155 PRO A N 1
ATOM 1224 C CA . PRO A 1 155 ? 8.918 21.136 -9.468 1.00 93.12 155 PRO A CA 1
ATOM 1225 C C . PRO A 1 155 ? 8.356 20.828 -10.868 1.00 93.12 155 PRO A C 1
ATOM 1227 O O . PRO A 1 155 ? 7.232 21.222 -11.170 1.00 93.12 155 PRO A O 1
ATOM 1230 N N . ALA A 1 156 ? 9.126 20.152 -11.729 1.00 91.00 156 ALA A N 1
ATOM 1231 C CA . ALA A 1 156 ? 8.687 19.723 -13.055 1.00 91.00 156 ALA A CA 1
ATOM 1232 C C . ALA A 1 156 ? 7.916 18.388 -13.041 1.00 91.00 156 ALA A C 1
ATOM 1234 O O . ALA A 1 156 ? 7.374 17.987 -14.073 1.00 91.00 156 ALA A O 1
ATOM 1235 N N . ASP A 1 157 ? 7.866 17.693 -11.903 1.00 92.75 157 ASP A N 1
ATOM 1236 C CA . ASP A 1 157 ? 7.263 16.370 -11.784 1.00 92.75 157 ASP A CA 1
ATOM 1237 C C . ASP A 1 157 ? 5.875 16.421 -11.136 1.00 92.75 157 ASP A C 1
ATOM 1239 O O . ASP A 1 157 ? 5.599 17.181 -10.211 1.00 92.75 157 ASP A O 1
ATOM 1243 N N . SER A 1 158 ? 4.984 15.548 -11.602 1.00 92.19 158 SER A N 1
ATOM 1244 C CA . SER A 1 158 ? 3.680 15.287 -10.984 1.00 92.19 158 SER A CA 1
ATOM 1245 C C . SER A 1 158 ? 3.579 13.808 -10.647 1.00 92.19 158 SER A C 1
ATOM 1247 O O . SER A 1 158 ? 4.024 12.981 -11.438 1.00 92.19 158 SER A O 1
ATOM 1249 N N . CYS A 1 159 ? 2.978 13.456 -9.509 1.00 92.88 159 CYS A N 1
ATOM 1250 C CA . CYS A 1 159 ? 2.879 12.061 -9.076 1.00 92.88 159 CYS A CA 1
ATOM 1251 C C . CYS A 1 159 ? 1.941 11.270 -10.006 1.00 92.88 159 CYS A C 1
ATOM 1253 O O . CYS A 1 159 ? 0.724 11.256 -9.824 1.00 92.88 159 CYS A O 1
ATOM 1255 N N . THR A 1 160 ? 2.502 10.627 -11.035 1.00 92.44 160 THR A N 1
ATOM 1256 C CA . THR A 1 160 ? 1.729 9.928 -12.077 1.00 92.44 160 THR A CA 1
ATOM 1257 C C . THR A 1 160 ? 2.129 8.453 -12.219 1.00 92.44 160 THR A C 1
ATOM 1259 O O . THR A 1 160 ? 2.635 8.056 -13.268 1.00 92.44 160 THR A O 1
ATOM 1262 N N . PRO A 1 161 ? 1.885 7.600 -11.201 1.00 94.75 161 PRO A N 1
ATOM 1263 C CA . PRO A 1 161 ? 2.296 6.186 -11.194 1.00 94.75 161 PRO A CA 1
ATOM 1264 C C . PRO A 1 161 ? 1.670 5.336 -12.311 1.00 94.75 161 PRO A C 1
ATOM 1266 O O . PRO A 1 161 ? 2.233 4.319 -12.711 1.00 94.75 161 PRO A O 1
ATOM 1269 N N . LEU A 1 162 ? 0.544 5.772 -12.878 1.00 94.19 162 LEU A N 1
ATOM 1270 C CA . LEU A 1 162 ? -0.123 5.091 -13.989 1.00 94.19 162 LEU A CA 1
ATOM 1271 C C . LEU A 1 162 ? 0.773 4.976 -15.235 1.00 94.19 162 LEU A C 1
ATOM 1273 O O . LEU A 1 162 ? 0.814 3.942 -15.901 1.00 94.19 162 LEU A O 1
ATOM 1277 N N . ASN A 1 163 ? 1.510 6.046 -15.543 1.00 93.69 163 ASN A N 1
ATOM 1278 C CA . ASN A 1 163 ? 2.351 6.132 -16.732 1.00 93.69 163 ASN A CA 1
ATOM 1279 C C . ASN A 1 163 ? 3.531 5.144 -16.708 1.00 93.69 163 ASN A C 1
ATOM 1281 O O . ASN A 1 163 ? 3.678 4.397 -17.676 1.00 93.69 163 ASN A O 1
ATOM 1285 N N . PRO A 1 164 ? 4.391 5.098 -15.668 1.00 96.25 164 PRO A N 1
ATOM 1286 C CA . PRO A 1 164 ? 5.476 4.128 -15.623 1.00 96.25 164 PRO A CA 1
ATOM 1287 C C . PRO A 1 164 ? 4.956 2.691 -15.571 1.00 96.25 164 PRO A C 1
ATOM 1289 O O . PRO A 1 164 ? 5.531 1.867 -16.271 1.00 96.25 164 PRO A O 1
ATOM 1292 N N . PHE A 1 165 ? 3.853 2.401 -14.864 1.00 96.94 165 PHE A N 1
ATOM 1293 C CA . PHE A 1 165 ? 3.263 1.055 -14.855 1.00 96.94 165 PHE A CA 1
ATOM 1294 C C . PHE A 1 165 ? 2.958 0.573 -16.279 1.00 96.94 165 PHE A C 1
ATOM 1296 O O . PHE A 1 165 ? 3.377 -0.506 -16.683 1.00 96.94 165 PHE A O 1
ATOM 1303 N N . TRP A 1 166 ? 2.323 1.428 -17.087 1.00 96.06 166 TRP A N 1
ATOM 1304 C CA . TRP A 1 166 ? 2.023 1.122 -18.484 1.00 96.06 166 TRP A CA 1
ATOM 1305 C C . TRP A 1 166 ? 3.263 1.082 -19.390 1.00 96.06 166 TRP A C 1
ATOM 1307 O O . TRP A 1 166 ? 3.411 0.199 -20.237 1.00 96.06 166 TRP A O 1
ATOM 1317 N N . HIS A 1 167 ? 4.159 2.062 -19.271 1.00 95.88 167 HIS A N 1
ATOM 1318 C CA . HIS A 1 167 ? 5.287 2.216 -20.191 1.00 95.88 167 HIS A CA 1
ATOM 1319 C C . HIS A 1 167 ? 6.485 1.324 -19.853 1.00 95.88 167 HIS A C 1
ATOM 1321 O O . HIS A 1 167 ? 7.414 1.253 -20.662 1.00 95.88 167 HIS A O 1
ATOM 1327 N N . LEU A 1 168 ? 6.492 0.638 -18.707 1.00 96.94 168 LEU A N 1
ATOM 1328 C CA . LEU A 1 168 ? 7.485 -0.395 -18.414 1.00 96.94 168 LEU A CA 1
ATOM 1329 C C . LEU A 1 168 ? 7.393 -1.576 -19.386 1.00 96.94 168 LEU A C 1
ATOM 1331 O O . LEU A 1 168 ? 8.415 -2.205 -19.610 1.00 96.94 168 LEU A O 1
ATOM 1335 N N . LYS A 1 169 ? 6.274 -1.769 -20.106 1.00 94.12 169 LYS A N 1
ATOM 1336 C CA . LYS A 1 169 ? 6.139 -2.764 -21.196 1.00 94.12 169 LYS A CA 1
ATOM 1337 C C . LYS A 1 169 ? 7.196 -2.675 -22.307 1.00 94.12 169 LYS A C 1
ATOM 1339 O O . LYS A 1 169 ? 7.273 -3.557 -23.153 1.00 94.12 169 LYS A O 1
ATOM 1344 N N . THR A 1 170 ? 7.950 -1.573 -22.380 1.00 92.19 170 THR A N 1
ATOM 1345 C CA . THR A 1 170 ? 9.082 -1.434 -23.311 1.00 92.19 170 THR A CA 1
ATOM 1346 C C . THR A 1 170 ? 10.352 -2.122 -22.813 1.00 92.19 170 THR A C 1
ATOM 1348 O O . THR A 1 170 ? 11.298 -2.258 -23.581 1.00 92.19 170 THR A O 1
ATOM 1351 N N . ALA A 1 171 ? 10.421 -2.450 -21.524 1.00 93.44 171 ALA A N 1
ATOM 1352 C CA . ALA A 1 171 ? 11.513 -3.198 -20.933 1.00 93.44 171 ALA A CA 1
ATOM 1353 C C . ALA A 1 171 ? 11.275 -4.702 -21.147 1.00 93.44 171 ALA A C 1
ATOM 1355 O O . ALA A 1 171 ? 10.134 -5.153 -21.051 1.00 93.44 171 ALA A O 1
ATOM 1356 N N . PRO A 1 172 ? 12.330 -5.486 -21.422 1.00 91.44 172 PRO A N 1
ATOM 1357 C CA . PRO A 1 172 ? 12.193 -6.914 -21.710 1.00 91.44 172 PRO A CA 1
ATOM 1358 C C . PRO A 1 172 ? 11.705 -7.727 -20.506 1.00 91.44 172 PRO A C 1
ATOM 1360 O O . PRO A 1 172 ? 11.137 -8.791 -20.703 1.00 91.44 172 PRO A O 1
ATOM 1363 N N . PHE A 1 173 ? 11.894 -7.211 -19.289 1.00 94.81 173 PHE A N 1
ATOM 1364 C CA . PHE A 1 173 ? 11.558 -7.889 -18.042 1.00 94.81 173 PHE A CA 1
ATOM 1365 C C . PHE A 1 173 ? 10.158 -7.571 -17.502 1.00 94.81 173 PHE A C 1
ATOM 1367 O O . PHE A 1 173 ? 9.839 -8.026 -16.411 1.00 94.81 173 PHE A O 1
ATOM 1374 N N . TRP A 1 174 ? 9.350 -6.741 -18.175 1.00 97.81 174 TRP A N 1
ATOM 1375 C CA . TRP A 1 174 ? 8.033 -6.317 -17.683 1.00 97.81 174 TRP A CA 1
ATOM 1376 C C . TRP A 1 174 ? 6.936 -6.678 -18.671 1.00 97.81 174 TRP A C 1
ATOM 1378 O O . TRP A 1 174 ? 6.941 -6.249 -19.830 1.00 97.81 174 TRP A O 1
ATOM 1388 N N . HIS A 1 175 ? 5.934 -7.400 -18.190 1.00 96.50 175 HIS A N 1
ATOM 1389 C CA . HIS A 1 175 ? 4.859 -7.912 -19.020 1.00 96.50 175 HIS A CA 1
ATOM 1390 C C . HIS A 1 175 ? 3.501 -7.612 -18.396 1.00 96.50 175 HIS A C 1
ATOM 1392 O O . HIS A 1 175 ? 3.329 -7.685 -17.185 1.00 96.50 175 HIS A O 1
ATOM 1398 N N . HIS A 1 176 ? 2.512 -7.290 -19.229 1.00 96.12 176 HIS A N 1
ATOM 1399 C CA . HIS A 1 176 ? 1.137 -7.119 -18.772 1.00 96.12 176 HIS A CA 1
ATOM 1400 C C . HIS A 1 176 ? 0.327 -8.391 -18.988 1.00 96.12 176 HIS A C 1
ATOM 1402 O O . HIS A 1 176 ? 0.372 -8.990 -20.064 1.00 96.12 176 HIS A O 1
ATOM 1408 N N . SER A 1 177 ? -0.483 -8.740 -17.993 1.00 93.25 177 SER A N 1
ATOM 1409 C CA . SER A 1 177 ? -1.547 -9.726 -18.149 1.00 93.25 177 SER A CA 1
ATOM 1410 C C . SER A 1 177 ? -2.758 -9.035 -18.772 1.00 93.25 177 SER A C 1
ATOM 1412 O O . SER A 1 177 ? -3.451 -8.266 -18.105 1.00 93.25 177 SER A O 1
ATOM 1414 N N . VAL A 1 178 ? -2.981 -9.237 -20.071 1.00 94.69 178 VAL A N 1
ATOM 1415 C CA . VAL A 1 178 ? -4.118 -8.647 -20.795 1.00 94.69 178 VAL A CA 1
ATOM 1416 C C . VAL A 1 178 ? -5.379 -9.457 -20.498 1.00 94.69 178 VAL A C 1
ATOM 1418 O O . VAL A 1 178 ? -5.356 -10.686 -20.556 1.00 94.69 178 VAL A O 1
ATOM 1421 N N . ARG A 1 179 ? -6.488 -8.782 -20.182 1.00 93.00 179 ARG A N 1
ATOM 1422 C CA . ARG A 1 179 ? -7.776 -9.450 -19.965 1.00 93.00 179 ARG A CA 1
ATOM 1423 C C . ARG A 1 179 ? -8.274 -10.078 -21.266 1.00 93.00 179 ARG A C 1
ATOM 1425 O O . ARG A 1 179 ? -8.134 -9.490 -22.337 1.00 93.00 179 ARG A O 1
ATOM 1432 N N . ALA A 1 180 ? -8.915 -11.239 -21.154 1.00 94.00 180 ALA A N 1
ATOM 1433 C CA . ALA A 1 180 ? -9.467 -11.948 -22.303 1.00 94.00 180 ALA A CA 1
ATOM 1434 C C . ALA A 1 180 ? -10.407 -11.043 -23.124 1.00 94.00 180 ALA A C 1
ATOM 1436 O O . ALA A 1 180 ? -11.339 -10.444 -22.581 1.00 94.00 180 ALA A O 1
ATOM 1437 N N . GLY A 1 181 ? -10.154 -10.944 -24.430 1.00 94.31 181 GLY A N 1
ATOM 1438 C CA . GLY A 1 181 ? -10.933 -10.118 -25.359 1.00 94.31 181 GLY A CA 1
ATOM 1439 C C . GLY A 1 181 ? -10.488 -8.654 -25.445 1.00 94.31 181 GLY A C 1
ATOM 1440 O O . GLY A 1 181 ? -11.043 -7.901 -26.246 1.00 94.31 181 GLY A O 1
ATOM 1441 N N . GLN A 1 182 ? -9.491 -8.233 -24.660 1.00 95.56 182 GLN A N 1
ATOM 1442 C CA . GLN A 1 182 ? -8.950 -6.867 -24.669 1.00 95.56 182 GLN A CA 1
ATOM 1443 C C . GLN A 1 182 ? -7.644 -6.739 -25.469 1.00 95.56 182 GLN A C 1
ATOM 1445 O O . GLN A 1 182 ? -7.021 -5.677 -25.485 1.00 95.56 182 GLN A O 1
ATOM 1450 N N . GLU A 1 183 ? -7.220 -7.777 -26.192 1.00 95.31 183 GLU A N 1
ATOM 1451 C CA . GLU A 1 183 ? -5.943 -7.812 -26.913 1.00 95.31 183 GLU A CA 1
ATOM 1452 C C . GLU A 1 183 ? -5.876 -6.751 -28.017 1.00 95.31 183 GLU A C 1
ATOM 1454 O O . GLU A 1 183 ? -4.835 -6.123 -28.221 1.00 95.31 183 GLU A O 1
ATOM 1459 N N . ALA A 1 184 ? -6.986 -6.516 -28.722 1.00 94.38 184 ALA A N 1
ATOM 1460 C CA . ALA A 1 184 ? -7.062 -5.474 -29.743 1.00 94.38 184 ALA A CA 1
ATOM 1461 C C . ALA A 1 184 ? -6.932 -4.073 -29.125 1.00 94.38 184 ALA A C 1
ATOM 1463 O O . ALA A 1 184 ? -6.134 -3.270 -29.608 1.00 94.38 184 ALA A O 1
ATOM 1464 N N . ALA A 1 185 ? -7.657 -3.810 -28.031 1.00 93.50 185 ALA A N 1
ATOM 1465 C CA . ALA A 1 185 ? -7.597 -2.544 -27.302 1.00 93.50 185 ALA A CA 1
ATOM 1466 C C . ALA A 1 185 ? -6.195 -2.294 -26.721 1.00 93.50 185 ALA A C 1
ATOM 1468 O O . ALA A 1 185 ? -5.654 -1.196 -26.848 1.00 93.50 185 ALA A O 1
ATOM 1469 N N . TYR A 1 186 ? -5.565 -3.333 -26.169 1.00 94.38 186 TYR A N 1
ATOM 1470 C CA . TYR A 1 186 ? -4.206 -3.278 -25.639 1.00 94.38 186 TYR A CA 1
ATOM 1471 C C . TYR A 1 186 ? -3.166 -2.905 -26.707 1.00 94.38 186 TYR A C 1
ATOM 1473 O O . TYR A 1 186 ? -2.304 -2.061 -26.455 1.00 94.38 186 TYR A O 1
ATOM 1481 N N . ARG A 1 187 ? -3.251 -3.496 -27.910 1.00 93.38 187 ARG A N 1
ATOM 1482 C CA . ARG A 1 187 ? -2.298 -3.238 -29.010 1.00 93.38 187 ARG A CA 1
ATOM 1483 C C . ARG A 1 187 ? -2.344 -1.802 -29.522 1.00 93.38 187 ARG A C 1
ATOM 1485 O O . ARG A 1 187 ? -1.303 -1.271 -29.895 1.00 93.38 187 ARG A O 1
ATOM 1492 N N . VAL A 1 188 ? -3.530 -1.193 -29.569 1.00 92.69 188 VAL A N 1
ATOM 1493 C CA . VAL A 1 188 ? -3.711 0.166 -30.111 1.00 92.69 188 VAL A CA 1
ATOM 1494 C C . VAL A 1 188 ? -3.607 1.259 -29.048 1.00 92.69 188 VAL A C 1
ATOM 1496 O O . VAL A 1 188 ? -3.525 2.437 -29.393 1.00 92.69 188 VAL A O 1
ATOM 1499 N N . MET A 1 189 ? -3.615 0.904 -27.760 1.00 90.50 189 MET A N 1
ATOM 1500 C CA . MET A 1 189 ? -3.482 1.886 -26.692 1.00 90.50 189 MET A CA 1
ATOM 1501 C C . MET A 1 189 ? -2.049 2.429 -26.631 1.00 90.50 189 MET A C 1
ATOM 1503 O O . MET A 1 189 ? -1.089 1.713 -26.335 1.00 90.50 189 MET A O 1
ATOM 1507 N N . ASP A 1 190 ? -1.921 3.735 -26.851 1.00 87.75 190 ASP A N 1
ATOM 1508 C CA . ASP A 1 190 ? -0.659 4.456 -26.674 1.00 87.75 190 ASP A CA 1
ATOM 1509 C C . ASP A 1 190 ? -0.349 4.678 -25.183 1.00 87.75 190 ASP A C 1
ATOM 1511 O O . ASP A 1 190 ? 0.673 4.213 -24.673 1.00 87.75 190 ASP A O 1
ATOM 1515 N N . ARG A 1 191 ? -1.292 5.291 -24.454 1.00 88.00 191 ARG A N 1
ATOM 1516 C CA . ARG A 1 191 ? -1.235 5.502 -22.999 1.00 88.00 191 ARG A CA 1
ATOM 1517 C C . ARG A 1 191 ? -2.624 5.434 -22.349 1.00 88.00 191 ARG A C 1
ATOM 1519 O O . ARG A 1 191 ? -3.602 5.858 -22.976 1.00 88.00 191 ARG A O 1
ATOM 1526 N N . PRO A 1 192 ? -2.731 4.970 -21.094 1.00 88.00 192 PRO A N 1
ATOM 1527 C CA . PRO A 1 192 ? -3.986 4.977 -20.356 1.00 88.00 192 PRO A CA 1
ATOM 1528 C C . PRO A 1 192 ? -4.379 6.408 -19.961 1.00 88.00 192 PRO A C 1
ATOM 1530 O O . PRO A 1 192 ? -3.543 7.216 -19.563 1.00 88.00 192 PRO A O 1
ATOM 1533 N N . ARG A 1 193 ? -5.675 6.732 -20.060 1.00 87.94 193 ARG A N 1
ATOM 1534 C CA . ARG A 1 193 ? -6.228 8.045 -19.655 1.00 87.94 193 ARG A CA 1
ATOM 1535 C C . ARG A 1 193 ? -6.693 8.093 -18.197 1.00 87.94 193 ARG A C 1
ATOM 1537 O O . ARG A 1 193 ? -7.152 9.129 -17.734 1.00 87.94 193 ARG A O 1
ATOM 1544 N N . GLY A 1 194 ? -6.588 6.974 -17.491 1.00 89.12 194 GLY A N 1
ATOM 1545 C CA . GLY A 1 194 ? -6.930 6.838 -16.084 1.00 89.12 194 GLY A CA 1
ATOM 1546 C C . GLY A 1 194 ? -6.793 5.382 -15.630 1.00 89.12 194 GLY A C 1
ATOM 1547 O O . GLY A 1 194 ? -6.733 4.492 -16.485 1.00 89.12 194 GLY A O 1
ATOM 1548 N N . PRO A 1 195 ? -6.757 5.126 -14.310 1.00 86.50 195 PRO A N 1
ATOM 1549 C CA . PRO A 1 195 ? -6.612 3.779 -13.765 1.00 86.50 195 PRO A CA 1
ATOM 1550 C C . PRO A 1 195 ? -7.686 2.808 -14.258 1.00 86.50 195 PRO A C 1
ATOM 1552 O O . PRO A 1 195 ? -7.338 1.725 -14.706 1.00 86.50 195 PRO A O 1
ATOM 1555 N N . ASN A 1 196 ? -8.958 3.225 -14.281 1.00 88.19 196 ASN A N 1
ATOM 1556 C CA . ASN A 1 196 ? -10.076 2.361 -14.684 1.00 88.19 196 ASN A CA 1
ATOM 1557 C C . ASN A 1 196 ? -9.944 1.858 -16.129 1.00 88.19 196 ASN A C 1
ATOM 1559 O O . ASN A 1 196 ? -10.146 0.683 -16.395 1.00 88.19 196 ASN A O 1
ATOM 1563 N N . VAL A 1 1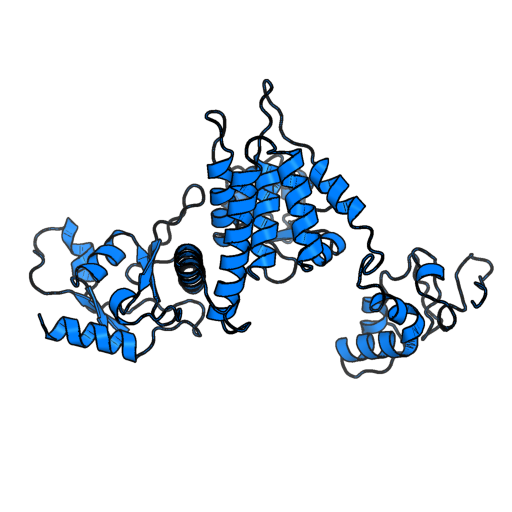97 ? -9.514 2.726 -17.054 1.00 90.00 197 VAL A N 1
ATOM 1564 C CA . VAL A 1 197 ? -9.290 2.338 -18.460 1.00 90.00 197 VAL A CA 1
ATOM 1565 C C . VAL A 1 197 ? -8.187 1.285 -18.565 1.00 90.00 197 VAL A C 1
ATOM 1567 O O . VAL A 1 197 ? -8.255 0.379 -19.390 1.00 90.00 197 VAL A O 1
ATOM 1570 N N . MET A 1 198 ? -7.147 1.403 -17.736 1.00 91.81 198 MET A N 1
ATOM 1571 C CA . MET A 1 198 ? -6.064 0.429 -17.713 1.00 91.81 198 MET A CA 1
ATOM 1572 C C . MET A 1 198 ? -6.530 -0.892 -17.101 1.00 91.81 198 MET A C 1
ATOM 1574 O O . MET A 1 198 ? -6.308 -1.936 -17.704 1.00 91.81 198 MET A O 1
ATOM 1578 N N . THR A 1 199 ? -7.202 -0.860 -15.950 1.00 88.88 199 THR A N 1
ATOM 1579 C CA . THR A 1 199 ? -7.633 -2.068 -15.228 1.00 88.88 199 THR A CA 1
ATOM 1580 C C . THR A 1 199 ? -8.778 -2.817 -15.915 1.00 88.88 199 THR A C 1
ATOM 1582 O O . THR A 1 199 ? -8.960 -4.008 -15.662 1.00 88.88 199 THR A O 1
ATOM 1585 N N . GLU A 1 200 ? -9.512 -2.172 -16.826 1.00 91.94 200 GLU A N 1
ATOM 1586 C CA . GLU A 1 200 ? -10.446 -2.821 -17.760 1.00 91.94 200 GLU A CA 1
ATOM 1587 C C . GLU A 1 200 ? -9.734 -3.637 -18.851 1.00 91.94 200 GLU A C 1
ATOM 1589 O O . GLU A 1 200 ? -10.319 -4.574 -19.389 1.00 91.94 200 GLU A O 1
ATOM 1594 N N . ILE A 1 201 ? -8.481 -3.305 -19.178 1.00 93.44 201 ILE A N 1
ATOM 1595 C CA . ILE A 1 201 ? -7.732 -3.901 -20.296 1.00 93.44 201 ILE A CA 1
ATOM 1596 C C . ILE A 1 201 ? -6.658 -4.872 -19.811 1.00 93.44 201 ILE A C 1
ATOM 1598 O O . ILE A 1 201 ? -6.470 -5.928 -20.414 1.00 93.44 201 ILE A O 1
ATOM 1602 N N . ILE A 1 202 ? -5.972 -4.552 -18.717 1.00 93.81 202 ILE A N 1
ATOM 1603 C CA . ILE A 1 202 ? -4.975 -5.417 -18.087 1.00 93.81 202 ILE A CA 1
ATOM 1604 C C . ILE A 1 202 ? -5.414 -5.782 -16.670 1.00 93.81 202 ILE A C 1
ATOM 1606 O O . ILE A 1 202 ? -5.982 -4.968 -15.947 1.00 93.81 202 ILE A O 1
ATOM 1610 N N . ASP A 1 203 ? -5.151 -7.020 -16.270 1.00 89.88 203 ASP A N 1
ATOM 1611 C CA . ASP A 1 203 ? -5.416 -7.512 -14.917 1.00 89.88 203 ASP A CA 1
ATOM 1612 C C . ASP A 1 203 ? -4.249 -7.247 -13.952 1.00 89.88 203 ASP A C 1
ATOM 1614 O O . ASP A 1 203 ? -4.421 -7.278 -12.740 1.00 89.88 203 ASP A O 1
ATOM 1618 N N . GLY A 1 204 ? -3.064 -6.952 -14.484 1.00 93.75 204 GLY A N 1
ATOM 1619 C CA . GLY A 1 204 ? -1.867 -6.653 -13.708 1.00 93.75 204 GLY A CA 1
ATOM 1620 C C . GLY A 1 204 ? -0.611 -6.741 -14.566 1.00 93.75 204 GLY A C 1
ATOM 1621 O O . GLY A 1 204 ? -0.686 -6.850 -15.796 1.00 93.75 204 GLY A O 1
ATOM 1622 N N . ALA A 1 205 ? 0.539 -6.715 -13.905 1.00 96.25 205 ALA A N 1
ATOM 1623 C CA . ALA A 1 205 ? 1.841 -6.942 -14.511 1.00 96.25 205 ALA A CA 1
ATOM 1624 C C . ALA A 1 205 ? 2.557 -8.133 -13.864 1.00 96.25 205 ALA A C 1
ATOM 1626 O O . ALA A 1 205 ? 2.182 -8.584 -12.783 1.00 96.25 205 ALA A O 1
ATOM 1627 N N . PHE A 1 206 ? 3.582 -8.637 -14.534 1.00 95.62 206 PHE A N 1
ATOM 1628 C CA . PHE A 1 206 ? 4.505 -9.638 -14.019 1.00 95.62 206 PHE A CA 1
ATOM 1629 C C . PHE A 1 206 ? 5.911 -9.356 -14.539 1.00 95.62 206 PHE A C 1
ATOM 1631 O O . PHE A 1 206 ? 6.080 -8.760 -15.611 1.00 95.62 206 PHE A O 1
ATOM 1638 N N . LEU A 1 207 ? 6.914 -9.757 -13.761 1.00 95.19 207 LEU A N 1
ATOM 1639 C CA . LEU A 1 207 ? 8.309 -9.660 -14.172 1.00 95.19 207 LEU A CA 1
ATOM 1640 C C . LEU A 1 207 ? 8.718 -10.896 -14.980 1.00 95.19 207 LEU A C 1
ATOM 1642 O O . LEU A 1 207 ? 8.090 -11.946 -14.868 1.00 95.19 207 LEU A O 1
ATOM 1646 N N . GLU A 1 208 ? 9.798 -10.802 -15.756 1.00 91.75 208 GLU A N 1
ATOM 1647 C CA . GLU A 1 208 ? 10.508 -11.995 -16.235 1.00 91.75 208 GLU A CA 1
ATOM 1648 C C . GLU A 1 208 ? 10.866 -12.871 -15.023 1.00 91.75 208 GLU A C 1
ATOM 1650 O O . GLU A 1 208 ? 11.379 -12.367 -14.020 1.00 91.75 208 GLU A O 1
ATOM 1655 N N . ASP A 1 209 ? 10.592 -14.177 -15.095 1.00 83.44 209 ASP A N 1
ATOM 1656 C CA . ASP A 1 209 ? 10.679 -15.073 -13.931 1.00 83.44 209 ASP A CA 1
ATOM 1657 C C . ASP A 1 209 ? 12.061 -15.068 -13.271 1.00 83.44 209 ASP A C 1
ATOM 1659 O O . ASP A 1 209 ? 12.168 -15.142 -12.047 1.00 83.44 209 ASP A O 1
ATOM 1663 N N . GLY A 1 210 ? 13.129 -14.924 -14.063 1.00 85.62 210 GLY A N 1
ATOM 1664 C 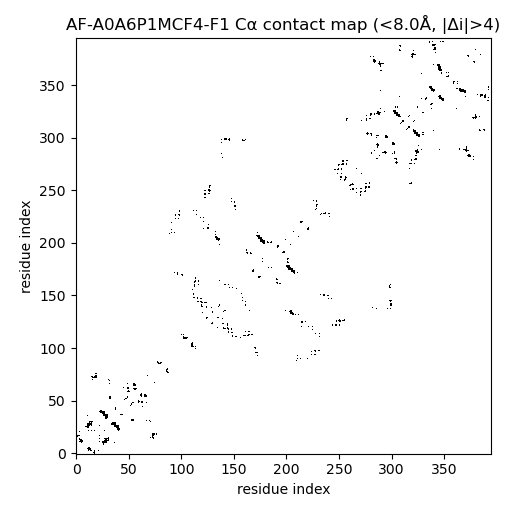CA . GLY A 1 210 ? 14.479 -14.830 -13.519 1.00 85.62 210 GLY A CA 1
ATOM 1665 C C . GLY A 1 210 ? 14.734 -13.526 -12.757 1.00 85.62 210 GLY A C 1
ATOM 1666 O O . GLY A 1 210 ? 15.443 -13.564 -11.755 1.00 85.62 210 GLY A O 1
ATOM 1667 N N . LEU A 1 211 ? 14.125 -12.402 -13.158 1.00 91.19 211 LEU A N 1
ATOM 1668 C CA . LEU A 1 211 ? 14.181 -11.158 -12.382 1.00 91.19 211 LEU A CA 1
ATOM 1669 C C . LEU A 1 211 ? 13.358 -11.291 -11.098 1.00 91.19 211 LEU A C 1
ATOM 1671 O O . LEU A 1 211 ? 13.827 -10.903 -10.033 1.00 91.19 211 LEU A O 1
ATOM 1675 N N . PHE A 1 212 ? 12.155 -11.866 -11.169 1.00 91.88 212 PHE A N 1
ATOM 1676 C CA . PHE A 1 212 ? 11.351 -12.104 -9.970 1.00 91.88 212 PHE A CA 1
ATOM 1677 C C . PHE A 1 212 ? 12.101 -12.983 -8.959 1.00 91.88 212 PHE A C 1
ATOM 1679 O O . PHE A 1 212 ? 12.208 -12.620 -7.789 1.00 91.88 212 PHE A O 1
ATOM 1686 N N . ALA A 1 213 ? 12.700 -14.085 -9.420 1.00 85.44 213 ALA A N 1
ATOM 1687 C CA . ALA A 1 213 ? 13.529 -14.957 -8.592 1.00 85.44 213 ALA A CA 1
ATOM 1688 C C . ALA A 1 213 ? 14.740 -14.220 -7.992 1.00 85.44 213 ALA A C 1
ATOM 1690 O O . ALA A 1 213 ? 15.043 -14.415 -6.815 1.00 85.44 213 ALA A O 1
ATOM 1691 N N . ALA A 1 214 ? 15.385 -13.336 -8.763 1.00 85.00 214 ALA A N 1
ATOM 1692 C CA . ALA A 1 214 ? 16.475 -12.488 -8.282 1.00 85.00 214 ALA A CA 1
ATOM 1693 C C . ALA A 1 214 ? 16.037 -11.618 -7.095 1.00 85.00 214 ALA A C 1
ATOM 1695 O O . ALA A 1 214 ? 16.717 -11.563 -6.075 1.00 85.00 214 ALA A O 1
ATOM 1696 N N . LEU A 1 215 ? 14.870 -10.976 -7.206 1.00 92.25 215 LEU A N 1
ATOM 1697 C CA . LEU A 1 215 ? 14.354 -10.046 -6.198 1.00 92.25 215 LEU A CA 1
ATOM 1698 C C . LEU A 1 215 ? 13.872 -10.730 -4.908 1.00 92.25 215 LEU A C 1
ATOM 1700 O O . LEU A 1 215 ? 13.770 -10.074 -3.866 1.00 92.25 215 LEU A O 1
ATOM 1704 N N . LEU A 1 216 ? 13.615 -12.042 -4.939 1.00 86.50 216 LEU A N 1
ATOM 1705 C CA . LEU A 1 216 ? 13.354 -12.822 -3.726 1.00 86.50 216 LEU A CA 1
ATOM 1706 C C . LEU A 1 216 ? 14.615 -12.982 -2.862 1.00 86.50 216 LEU A C 1
ATOM 1708 O O . LEU A 1 216 ? 14.500 -13.072 -1.638 1.00 86.50 216 LEU A O 1
ATOM 1712 N N . SER A 1 217 ? 15.806 -12.978 -3.470 1.00 84.44 217 SER A N 1
ATOM 1713 C CA . SER A 1 217 ? 17.076 -13.001 -2.742 1.00 84.44 217 SER A CA 1
ATOM 1714 C C . SER A 1 217 ? 17.387 -11.621 -2.172 1.00 84.44 217 SER A C 1
ATOM 1716 O O . SER A 1 217 ? 17.481 -10.646 -2.910 1.00 84.44 217 SER A O 1
ATOM 1718 N N . GLU A 1 218 ? 17.568 -11.533 -0.855 1.00 84.12 218 GLU A N 1
ATOM 1719 C CA . GLU A 1 218 ? 17.879 -10.275 -0.169 1.00 84.12 218 GLU A CA 1
ATOM 1720 C C . GLU A 1 218 ? 19.161 -9.624 -0.686 1.00 84.12 218 GLU A C 1
ATOM 1722 O O . GLU A 1 218 ? 19.132 -8.453 -1.052 1.00 84.12 218 GLU A O 1
ATOM 1727 N N . SER A 1 219 ? 20.254 -10.380 -0.815 1.00 80.00 219 SER A N 1
ATOM 1728 C CA . SER A 1 219 ? 21.526 -9.829 -1.296 1.00 80.00 219 SER A CA 1
ATOM 1729 C C . SER A 1 219 ? 21.412 -9.273 -2.717 1.00 80.00 219 SER A C 1
ATOM 1731 O O . SER A 1 219 ? 21.766 -8.124 -2.965 1.00 80.00 219 SER A O 1
ATOM 1733 N N . VAL A 1 220 ? 20.835 -10.052 -3.636 1.00 84.38 220 VAL A N 1
ATOM 1734 C CA . VAL A 1 220 ? 20.687 -9.662 -5.048 1.00 84.38 220 VAL A CA 1
ATOM 1735 C C . VAL A 1 220 ? 19.723 -8.487 -5.189 1.00 84.38 220 VAL A C 1
ATOM 1737 O O . VAL A 1 220 ? 19.967 -7.561 -5.963 1.00 84.38 220 VAL A O 1
ATOM 1740 N N . ARG A 1 221 ? 18.637 -8.483 -4.410 1.00 91.75 221 ARG A N 1
ATOM 1741 C CA . ARG A 1 221 ? 17.703 -7.361 -4.340 1.00 91.75 221 ARG A CA 1
ATOM 1742 C C . ARG A 1 221 ? 18.411 -6.074 -3.917 1.00 91.75 221 ARG A C 1
ATOM 1744 O O . ARG A 1 221 ? 18.152 -5.039 -4.528 1.00 91.75 221 ARG A O 1
ATOM 1751 N N . GLN A 1 222 ? 19.290 -6.125 -2.913 1.00 86.69 222 GLN A N 1
ATOM 1752 C CA . GLN A 1 222 ? 20.044 -4.950 -2.465 1.00 86.69 222 GLN A CA 1
ATOM 1753 C C . GLN A 1 222 ? 21.068 -4.480 -3.503 1.00 86.69 222 GLN A C 1
ATOM 1755 O O . GLN A 1 222 ? 21.152 -3.282 -3.763 1.00 86.69 222 GLN A O 1
ATOM 1760 N N . GLU A 1 223 ? 21.762 -5.399 -4.178 1.00 83.94 223 GLU A N 1
ATOM 1761 C CA . GLU A 1 223 ? 22.676 -5.059 -5.280 1.00 83.94 223 GLU A CA 1
ATOM 1762 C C . GLU A 1 223 ? 21.949 -4.350 -6.435 1.00 83.94 223 GLU A C 1
ATOM 1764 O O . GLU A 1 223 ? 22.380 -3.289 -6.895 1.00 83.94 223 GLU A O 1
ATOM 1769 N N . ILE A 1 224 ? 20.807 -4.893 -6.876 1.00 90.38 224 ILE A N 1
ATOM 1770 C CA . ILE A 1 224 ? 19.958 -4.273 -7.904 1.00 90.38 224 ILE A CA 1
ATOM 1771 C C . ILE A 1 224 ? 19.507 -2.881 -7.455 1.00 90.38 224 ILE A C 1
ATOM 1773 O O . ILE A 1 224 ? 19.582 -1.920 -8.227 1.00 90.38 224 ILE A O 1
ATOM 1777 N N . ARG A 1 225 ? 19.043 -2.763 -6.208 1.00 95.00 225 ARG A N 1
ATOM 1778 C CA . ARG A 1 225 ? 18.545 -1.508 -5.646 1.00 95.00 225 ARG A CA 1
ATOM 1779 C C . ARG A 1 225 ? 19.629 -0.434 -5.638 1.00 95.00 225 ARG A C 1
ATOM 1781 O O . ARG A 1 225 ? 19.396 0.660 -6.156 1.00 95.00 225 ARG A O 1
ATOM 1788 N N . GLU A 1 226 ? 20.810 -0.753 -5.114 1.00 86.75 226 GLU A N 1
ATOM 1789 C CA . GLU A 1 226 ? 21.943 0.170 -5.074 1.00 86.75 226 GLU A CA 1
ATOM 1790 C C . GLU A 1 226 ? 22.347 0.604 -6.488 1.00 86.75 226 GLU A C 1
ATOM 1792 O O . GLU A 1 226 ? 22.507 1.800 -6.746 1.00 86.75 226 GLU A O 1
ATOM 1797 N N . ALA A 1 227 ? 22.452 -0.342 -7.428 1.00 83.00 227 ALA A N 1
ATOM 1798 C CA . ALA A 1 227 ? 22.808 -0.049 -8.814 1.00 83.00 227 ALA A CA 1
ATOM 1799 C C . ALA A 1 227 ? 21.806 0.913 -9.474 1.00 83.00 227 ALA A C 1
ATOM 1801 O O . ALA A 1 227 ? 22.208 1.880 -10.130 1.00 83.00 227 ALA A O 1
ATOM 1802 N N . MET A 1 228 ? 20.503 0.697 -9.267 1.00 94.50 228 MET A N 1
ATOM 1803 C CA . MET A 1 228 ? 19.452 1.582 -9.773 1.00 94.50 228 MET A CA 1
ATOM 1804 C C . MET A 1 228 ? 19.518 2.976 -9.142 1.00 94.50 228 MET A C 1
ATOM 1806 O O . MET A 1 228 ? 19.495 3.973 -9.870 1.00 94.50 228 MET A O 1
ATOM 1810 N N . ILE A 1 229 ? 19.625 3.064 -7.813 1.00 90.00 229 ILE A N 1
ATOM 1811 C CA . ILE A 1 229 ? 19.686 4.346 -7.097 1.00 90.00 229 ILE A CA 1
ATOM 1812 C C . ILE A 1 229 ? 20.930 5.125 -7.528 1.00 90.00 229 ILE A C 1
ATOM 1814 O O . ILE A 1 229 ? 20.822 6.284 -7.927 1.00 90.00 229 ILE A O 1
ATOM 1818 N N . ARG A 1 230 ? 22.101 4.483 -7.558 1.00 86.12 230 ARG A N 1
ATOM 1819 C CA . ARG A 1 230 ? 23.357 5.104 -8.002 1.00 86.12 230 ARG A CA 1
ATOM 1820 C C . ARG A 1 230 ? 23.279 5.596 -9.446 1.00 86.12 230 ARG A C 1
ATOM 1822 O O . ARG A 1 230 ? 23.828 6.649 -9.761 1.00 86.12 230 ARG A O 1
ATOM 1829 N N . ARG A 1 231 ? 22.604 4.855 -10.331 1.00 89.06 231 ARG A N 1
ATOM 1830 C CA . ARG A 1 231 ? 22.481 5.207 -11.751 1.00 89.06 231 ARG A CA 1
ATOM 1831 C C . ARG A 1 231 ? 21.549 6.388 -12.003 1.00 89.06 231 ARG A C 1
ATOM 1833 O O . ARG A 1 231 ? 21.856 7.211 -12.872 1.00 89.06 231 ARG A O 1
ATOM 1840 N N . TYR A 1 232 ? 20.388 6.393 -11.355 1.00 88.94 232 TYR A N 1
ATOM 1841 C CA . TYR A 1 232 ? 19.289 7.305 -11.685 1.00 88.94 232 TYR A CA 1
ATOM 1842 C C . TYR A 1 232 ? 19.144 8.466 -10.708 1.00 88.94 232 TYR A C 1
ATOM 1844 O O . TYR A 1 232 ? 18.612 9.502 -11.095 1.00 88.94 232 TYR A O 1
ATOM 1852 N N . PHE A 1 233 ? 19.623 8.307 -9.476 1.00 92.88 233 PHE A N 1
ATOM 1853 C CA . PHE A 1 233 ? 19.356 9.209 -8.360 1.00 92.88 233 PHE A CA 1
ATOM 1854 C C . PHE A 1 233 ? 20.612 9.453 -7.517 1.00 92.88 233 PHE A C 1
ATOM 1856 O O . PHE A 1 233 ? 20.546 9.481 -6.293 1.00 92.88 233 PHE A O 1
ATOM 1863 N N . SER A 1 234 ? 21.771 9.631 -8.160 1.00 83.88 234 SER A N 1
ATOM 1864 C CA . SER A 1 234 ? 23.051 9.809 -7.459 1.00 83.88 234 SER A CA 1
ATOM 1865 C C . SER A 1 234 ? 23.052 10.979 -6.470 1.00 83.88 234 SER A C 1
ATOM 1867 O O . SER A 1 234 ? 23.743 10.911 -5.462 1.00 83.88 234 SER A O 1
ATOM 1869 N N . GLU A 1 235 ? 22.283 12.036 -6.746 1.00 91.38 235 GLU A N 1
ATOM 1870 C CA . GLU A 1 235 ? 22.144 13.198 -5.854 1.00 91.38 235 GLU A CA 1
ATOM 1871 C C . GLU A 1 235 ? 21.311 12.898 -4.596 1.00 91.38 235 GLU A C 1
ATOM 1873 O O . GLU A 1 235 ? 21.507 13.548 -3.578 1.00 91.38 235 GLU A O 1
ATOM 1878 N N . HIS A 1 236 ? 20.442 11.884 -4.646 1.00 93.69 236 HIS A N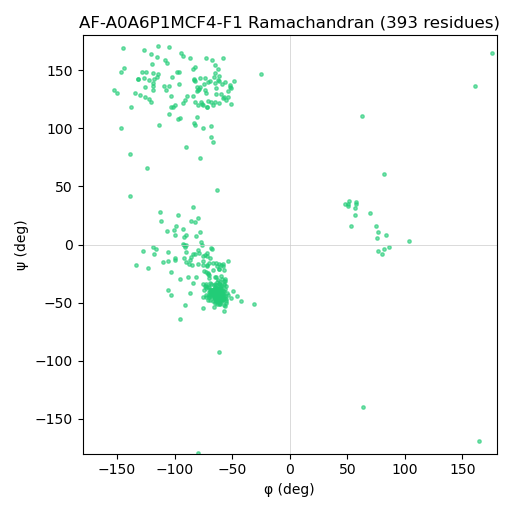 1
ATOM 1879 C CA . HIS A 1 236 ? 19.585 11.441 -3.539 1.00 93.69 236 HIS A CA 1
ATOM 1880 C C . HIS A 1 236 ? 19.993 10.060 -3.006 1.00 93.69 236 HIS A C 1
ATOM 1882 O O . HIS A 1 236 ? 19.179 9.363 -2.401 1.00 93.69 236 HIS A O 1
ATOM 1888 N N . PHE A 1 237 ? 21.232 9.624 -3.266 1.00 87.44 237 PHE A N 1
ATOM 1889 C CA . PHE A 1 237 ? 21.668 8.257 -2.979 1.00 87.44 237 PHE A CA 1
ATOM 1890 C C . PHE A 1 237 ? 21.474 7.892 -1.502 1.00 87.44 237 PHE A C 1
ATOM 1892 O O . PHE A 1 237 ? 20.800 6.909 -1.207 1.00 87.44 237 PHE A O 1
ATOM 1899 N N . ASP A 1 238 ? 21.991 8.712 -0.583 1.00 90.69 238 ASP A N 1
ATOM 1900 C CA . ASP A 1 238 ? 21.915 8.440 0.858 1.00 90.69 238 ASP A CA 1
ATOM 1901 C C . ASP A 1 238 ? 20.464 8.443 1.370 1.00 90.69 238 ASP A C 1
ATOM 1903 O O . ASP A 1 238 ? 20.068 7.554 2.123 1.00 90.69 238 ASP A O 1
ATOM 1907 N N . GLU A 1 239 ? 19.645 9.400 0.919 1.00 98.00 239 GLU A N 1
ATOM 1908 C CA . GLU A 1 239 ? 18.228 9.502 1.298 1.00 98.00 239 GLU A CA 1
ATOM 1909 C C . GLU A 1 239 ? 17.425 8.279 0.831 1.00 98.00 239 GLU A C 1
ATOM 1911 O O . GLU A 1 239 ? 16.621 7.727 1.583 1.00 98.00 239 GLU A O 1
ATOM 1916 N N . LEU A 1 240 ? 17.661 7.825 -0.402 1.00 97.38 240 LEU A N 1
ATOM 1917 C CA . LEU A 1 240 ? 16.967 6.677 -0.979 1.00 97.38 240 LEU A CA 1
ATOM 1918 C C . LEU A 1 240 ? 17.439 5.348 -0.396 1.00 97.38 240 LEU A C 1
ATOM 1920 O O . LEU A 1 240 ? 16.612 4.457 -0.215 1.00 97.38 240 LEU A O 1
ATOM 1924 N N . MET A 1 241 ? 18.729 5.207 -0.082 1.00 94.88 241 MET A N 1
ATOM 1925 C CA . MET A 1 241 ? 19.243 4.022 0.609 1.00 94.88 241 MET A CA 1
ATOM 1926 C C . MET A 1 241 ? 18.700 3.936 2.041 1.00 94.88 241 MET A C 1
ATOM 1928 O O . MET A 1 241 ? 18.309 2.855 2.476 1.00 94.88 241 MET A O 1
ATOM 1932 N N . ALA A 1 242 ? 18.583 5.063 2.749 1.00 96.62 242 ALA A N 1
ATOM 1933 C CA . ALA A 1 242 ? 17.956 5.099 4.071 1.00 96.62 242 ALA A CA 1
ATOM 1934 C C . ALA A 1 242 ? 16.453 4.766 4.011 1.00 96.62 242 ALA A C 1
ATOM 1936 O O . ALA A 1 242 ? 15.954 3.994 4.832 1.00 96.62 242 ALA A O 1
ATOM 1937 N N . LEU A 1 243 ? 15.728 5.305 3.021 1.00 97.75 243 LEU A N 1
ATOM 1938 C CA . LEU A 1 243 ? 14.322 4.957 2.785 1.00 97.75 243 LEU A CA 1
ATOM 1939 C C . LEU A 1 243 ? 14.161 3.463 2.467 1.00 97.75 243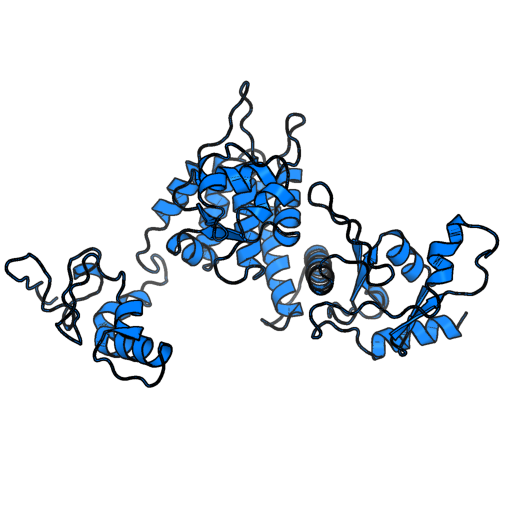 LEU A C 1
ATOM 1941 O O . LEU A 1 243 ? 13.258 2.819 2.989 1.00 97.75 243 LEU A O 1
ATOM 1945 N N . ALA A 1 244 ? 15.048 2.912 1.642 1.00 95.19 244 ALA A N 1
ATOM 1946 C CA . ALA A 1 244 ? 15.061 1.504 1.280 1.00 95.19 244 ALA A CA 1
ATOM 1947 C C . ALA A 1 244 ? 15.283 0.568 2.476 1.00 95.19 244 ALA A C 1
ATOM 1949 O O . ALA A 1 244 ? 14.569 -0.423 2.619 1.00 95.19 244 ALA A O 1
ATOM 1950 N N . GLU A 1 245 ? 16.243 0.892 3.345 1.00 93.94 245 GLU A N 1
ATOM 1951 C CA . GLU A 1 245 ? 16.490 0.157 4.591 1.00 93.94 245 GLU A CA 1
ATOM 1952 C C . GLU A 1 245 ? 15.253 0.198 5.503 1.00 93.94 245 GLU A C 1
ATOM 1954 O O . GLU A 1 245 ? 14.852 -0.817 6.080 1.00 93.94 245 GLU A O 1
ATOM 1959 N N . GLN A 1 246 ? 14.607 1.363 5.605 1.00 95.50 246 GLN A N 1
ATOM 1960 C CA . GLN A 1 246 ? 13.373 1.512 6.370 1.00 95.50 246 GLN A CA 1
ATOM 1961 C C . GLN A 1 246 ? 12.243 0.656 5.780 1.00 95.50 246 GLN A C 1
ATOM 1963 O O . GLN A 1 246 ? 11.584 -0.057 6.532 1.00 95.50 246 GLN A O 1
ATOM 1968 N N . GLU A 1 247 ? 12.025 0.688 4.461 1.00 96.00 247 GLU A N 1
ATOM 1969 C CA . GLU A 1 247 ? 10.999 -0.120 3.784 1.00 96.00 247 GLU A CA 1
ATOM 1970 C C . GLU A 1 247 ? 11.227 -1.624 3.957 1.00 96.00 247 GLU A C 1
ATOM 1972 O O . GLU A 1 247 ? 10.275 -2.368 4.202 1.00 96.00 247 GLU A O 1
ATOM 1977 N N . GLU A 1 248 ? 12.479 -2.079 3.924 1.00 92.19 248 GLU A N 1
ATOM 1978 C CA . GLU A 1 248 ? 12.818 -3.471 4.215 1.00 92.19 248 GLU A CA 1
ATOM 1979 C C . GLU A 1 248 ? 12.494 -3.841 5.668 1.00 92.19 248 GLU A C 1
ATOM 1981 O O . GLU A 1 248 ? 11.837 -4.857 5.916 1.00 92.19 248 GLU A O 1
ATOM 1986 N N . GLY A 1 249 ? 12.862 -2.986 6.626 1.00 94.00 249 GLY A N 1
ATOM 1987 C CA . GLY A 1 249 ? 12.487 -3.154 8.030 1.00 94.00 249 GLY A CA 1
ATOM 1988 C C . GLY A 1 249 ? 10.969 -3.211 8.230 1.00 94.00 249 GLY A C 1
ATOM 1989 O O . GLY A 1 249 ? 10.470 -4.071 8.963 1.00 94.00 249 GLY A O 1
ATOM 1990 N N . VAL A 1 250 ? 10.224 -2.340 7.541 1.00 95.88 250 VAL A N 1
ATOM 1991 C CA . VAL A 1 250 ? 8.754 -2.307 7.573 1.00 95.88 250 VAL A CA 1
ATOM 1992 C C . VAL A 1 250 ? 8.185 -3.598 6.994 1.00 95.88 250 VAL A C 1
ATOM 1994 O O . VAL A 1 250 ? 7.296 -4.192 7.602 1.00 95.88 250 VAL A O 1
ATOM 1997 N N . GLY A 1 251 ? 8.707 -4.069 5.861 1.00 93.38 251 GLY A N 1
ATOM 1998 C CA . GLY A 1 251 ? 8.293 -5.319 5.229 1.00 93.38 251 GLY A CA 1
ATOM 1999 C C . GLY A 1 251 ? 8.515 -6.540 6.125 1.00 93.38 251 GLY A C 1
ATOM 2000 O O . GLY A 1 251 ? 7.603 -7.352 6.299 1.00 93.38 251 GLY A O 1
ATOM 2001 N N . LEU A 1 252 ? 9.692 -6.652 6.746 1.00 91.94 252 LEU A N 1
ATOM 2002 C CA . LEU A 1 252 ? 10.019 -7.734 7.683 1.00 91.94 252 LEU A CA 1
ATOM 2003 C C . LEU A 1 252 ? 9.094 -7.728 8.903 1.00 91.94 252 LEU A C 1
ATOM 2005 O O . LEU A 1 252 ? 8.559 -8.771 9.289 1.00 91.94 252 LEU A O 1
ATOM 2009 N N . TYR A 1 253 ? 8.869 -6.559 9.501 1.00 95.38 253 TYR A N 1
ATOM 2010 C CA . TYR A 1 253 ? 7.997 -6.468 10.664 1.00 95.38 253 TYR A CA 1
ATOM 2011 C C . TYR A 1 253 ? 6.522 -6.688 10.294 1.00 95.38 253 TYR A C 1
ATOM 2013 O O . TYR A 1 253 ? 5.818 -7.398 11.009 1.00 95.38 253 TYR A O 1
ATOM 2021 N N . ALA A 1 254 ? 6.066 -6.215 9.131 1.00 95.12 254 ALA A N 1
ATOM 2022 C CA . ALA A 1 254 ? 4.722 -6.490 8.623 1.00 95.12 254 ALA A CA 1
ATOM 2023 C C . ALA A 1 254 ? 4.475 -7.999 8.427 1.00 95.12 254 ALA A C 1
ATOM 2025 O O . ALA A 1 254 ? 3.430 -8.503 8.842 1.00 95.12 254 ALA A O 1
ATOM 2026 N N . LYS A 1 255 ? 5.448 -8.749 7.886 1.00 92.9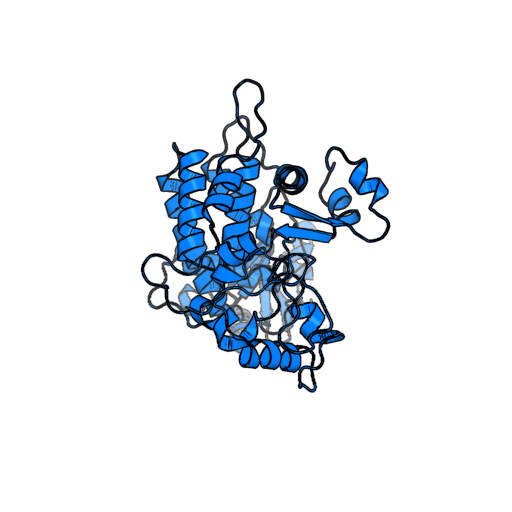4 255 LYS A N 1
ATOM 2027 C CA . LYS A 1 255 ? 5.388 -10.225 7.810 1.00 92.94 255 LYS A CA 1
ATOM 2028 C C . LYS A 1 255 ? 5.235 -10.864 9.189 1.00 92.94 255 LYS A C 1
ATOM 2030 O O . LYS A 1 255 ? 4.461 -11.809 9.355 1.00 92.94 255 LYS A O 1
ATOM 2035 N N . ALA A 1 256 ? 5.934 -10.341 10.195 1.00 94.06 256 ALA A N 1
ATOM 2036 C CA . ALA A 1 256 ? 5.797 -10.817 11.565 1.00 94.06 256 ALA A CA 1
ATOM 2037 C C . ALA A 1 256 ? 4.411 -10.527 12.160 1.00 94.06 256 ALA A C 1
ATOM 2039 O O . ALA A 1 256 ? 3.812 -11.418 12.762 1.00 94.06 256 ALA A O 1
ATOM 2040 N N . LEU A 1 257 ? 3.862 -9.330 11.932 1.00 94.69 257 LEU A N 1
ATOM 2041 C CA . LEU A 1 257 ? 2.506 -8.963 12.360 1.00 94.69 257 LEU A CA 1
ATOM 2042 C C . LEU A 1 257 ? 1.421 -9.831 11.699 1.00 94.69 257 LEU A C 1
ATOM 2044 O O . LEU A 1 257 ? 0.390 -10.103 12.311 1.00 94.69 257 LEU A O 1
ATOM 2048 N N . ARG A 1 258 ? 1.659 -10.316 10.473 1.00 93.44 258 ARG A N 1
ATOM 2049 C CA . ARG A 1 258 ? 0.785 -11.283 9.782 1.00 93.44 258 ARG A CA 1
ATOM 2050 C C . ARG A 1 258 ? 0.984 -12.737 10.234 1.00 93.44 258 ARG A C 1
ATOM 2052 O O . ARG A 1 258 ? 0.240 -13.616 9.801 1.00 93.44 258 ARG A O 1
ATOM 2059 N N . GLY A 1 259 ? 1.958 -13.002 11.107 1.00 90.56 259 GLY A N 1
ATOM 2060 C CA . GLY A 1 259 ? 2.290 -14.344 11.593 1.00 90.56 259 GLY A CA 1
ATOM 2061 C C . GLY A 1 259 ? 3.038 -15.215 10.579 1.00 90.56 259 GLY A C 1
ATOM 2062 O O . GLY A 1 259 ? 3.100 -16.430 10.748 1.00 90.56 259 GLY A O 1
ATOM 2063 N N . GLU A 1 260 ? 3.599 -14.619 9.525 1.00 87.19 260 GLU A N 1
ATOM 2064 C CA . GLU A 1 260 ? 4.336 -15.325 8.466 1.00 87.19 260 GLU A CA 1
ATOM 2065 C C . GLU A 1 260 ? 5.779 -15.631 8.886 1.00 87.19 260 GLU A C 1
ATOM 2067 O O . GLU A 1 260 ? 6.386 -16.593 8.414 1.00 87.19 260 GLU A O 1
ATOM 2072 N N . GLN A 1 261 ? 6.341 -14.804 9.772 1.00 86.06 261 GLN A N 1
ATOM 2073 C CA . GLN A 1 261 ? 7.715 -14.897 10.260 1.00 86.06 261 GLN A CA 1
ATOM 2074 C C . GLN A 1 261 ? 7.799 -14.484 11.735 1.00 86.06 261 GLN A C 1
ATOM 2076 O O . GLN A 1 261 ? 6.844 -13.968 12.313 1.00 86.06 261 GLN A O 1
ATOM 2081 N N . LYS A 1 262 ? 8.948 -14.723 12.375 1.00 83.06 262 LYS A N 1
ATOM 2082 C CA . LYS A 1 262 ? 9.193 -14.210 13.730 1.00 83.06 262 LYS A CA 1
ATOM 2083 C C . LYS A 1 262 ? 9.456 -12.710 13.676 1.00 83.06 262 LYS A C 1
ATOM 2085 O O . LYS A 1 262 ? 10.136 -12.245 12.767 1.00 83.06 262 LYS A O 1
ATOM 2090 N N . ALA A 1 263 ? 8.966 -11.987 14.681 1.00 78.50 263 ALA A N 1
ATOM 2091 C CA . ALA A 1 263 ? 9.305 -10.582 14.845 1.00 78.50 263 ALA A CA 1
ATOM 2092 C C . ALA A 1 263 ? 10.832 -10.408 14.934 1.00 78.50 263 ALA A C 1
ATOM 2094 O O . ALA A 1 263 ? 11.496 -11.226 15.589 1.00 78.50 263 ALA A O 1
ATOM 2095 N N . PRO A 1 264 ? 11.393 -9.359 14.304 1.00 78.25 264 PRO A N 1
ATOM 2096 C CA . PRO A 1 264 ? 12.752 -8.935 14.602 1.00 78.25 264 PRO A CA 1
ATOM 2097 C C . PRO A 1 264 ? 12.854 -8.597 16.095 1.00 78.25 264 PRO A C 1
ATOM 2099 O O . PRO A 1 264 ? 11.840 -8.356 16.745 1.00 78.25 264 PRO A O 1
ATOM 2102 N N . GLY A 1 265 ? 14.071 -8.582 16.643 1.00 80.12 265 GLY A N 1
ATOM 2103 C CA . GLY A 1 265 ? 14.293 -8.262 18.055 1.00 80.12 265 GLY A CA 1
ATOM 2104 C C . GLY A 1 265 ? 13.830 -6.847 18.418 1.00 80.12 265 GLY A C 1
ATOM 2105 O O . GLY A 1 265 ? 12.683 -6.626 18.788 1.00 80.12 265 GLY A O 1
ATOM 2106 N N . VAL A 1 266 ? 14.738 -5.875 18.347 1.00 83.12 266 VAL A N 1
ATOM 2107 C CA . VAL A 1 266 ? 14.388 -4.465 18.559 1.00 83.12 266 VAL A CA 1
ATOM 2108 C C . VAL A 1 266 ? 14.032 -3.850 17.211 1.00 83.12 266 VAL A C 1
ATOM 2110 O O . VAL A 1 266 ? 14.837 -3.895 16.282 1.00 83.12 266 VAL A O 1
ATOM 2113 N N . VAL A 1 267 ? 12.834 -3.276 17.113 1.00 89.62 267 VAL A N 1
ATOM 2114 C CA . VAL A 1 267 ? 12.340 -2.574 15.923 1.00 89.62 267 VAL A CA 1
ATOM 2115 C C . VAL A 1 267 ? 12.281 -1.081 16.239 1.00 89.62 267 VAL A C 1
ATOM 2117 O O . VAL A 1 267 ? 11.863 -0.700 17.333 1.00 89.62 267 VAL A O 1
ATOM 2120 N N . LYS A 1 268 ? 12.735 -0.237 15.306 1.00 93.38 268 LYS A N 1
ATOM 2121 C CA . LYS A 1 268 ? 12.630 1.222 15.446 1.00 93.38 268 LYS A CA 1
ATOM 2122 C C . LYS A 1 268 ? 11.151 1.639 15.453 1.00 93.38 268 LYS A C 1
ATOM 2124 O O . LYS A 1 268 ? 10.324 1.001 14.804 1.00 93.38 268 LYS A O 1
ATOM 2129 N N . GLU A 1 269 ? 10.822 2.695 16.191 1.00 93.75 269 GLU A N 1
ATOM 2130 C CA . GLU A 1 269 ? 9.440 3.166 16.368 1.00 93.75 269 GLU A CA 1
ATOM 2131 C C . GLU A 1 269 ? 8.759 3.519 15.037 1.00 93.75 269 GLU A C 1
ATOM 2133 O O . GLU A 1 269 ? 7.645 3.080 14.770 1.00 93.75 269 GLU A O 1
ATOM 2138 N N . ASP A 1 270 ? 9.471 4.217 14.155 1.00 94.38 270 ASP A N 1
ATOM 2139 C CA . ASP A 1 270 ? 9.003 4.578 12.816 1.00 94.38 270 ASP A CA 1
ATOM 2140 C C . ASP A 1 270 ? 8.699 3.348 11.944 1.00 94.38 270 ASP A C 1
ATOM 2142 O O . ASP A 1 270 ? 7.673 3.298 11.268 1.00 94.38 270 ASP A O 1
ATOM 2146 N N . VAL A 1 271 ? 9.558 2.327 11.988 1.00 95.56 271 VAL A N 1
ATOM 2147 C CA . VAL A 1 271 ? 9.365 1.056 11.276 1.00 95.56 271 VAL A CA 1
ATOM 2148 C C . VAL A 1 271 ? 8.140 0.313 11.808 1.00 95.56 271 VAL A C 1
ATOM 2150 O O . VAL A 1 271 ? 7.337 -0.214 11.034 1.00 95.56 271 VAL A O 1
ATOM 2153 N N . ARG A 1 272 ? 7.987 0.279 13.131 1.00 95.50 272 ARG A N 1
ATOM 2154 C CA . ARG A 1 272 ? 6.870 -0.368 13.816 1.00 95.50 272 ARG A CA 1
ATOM 2155 C C . ARG A 1 272 ? 5.537 0.270 13.434 1.00 95.50 272 ARG A C 1
ATOM 2157 O O . ARG A 1 272 ? 4.636 -0.435 12.979 1.00 95.50 272 ARG A O 1
ATOM 2164 N N . ASP A 1 273 ? 5.452 1.592 13.546 1.00 96.12 273 ASP A N 1
ATOM 2165 C CA . ASP A 1 273 ? 4.239 2.357 13.255 1.00 96.12 273 ASP A CA 1
ATOM 2166 C C . ASP A 1 273 ? 3.834 2.224 11.783 1.00 96.12 273 ASP A C 1
ATOM 2168 O O . ASP A 1 273 ? 2.663 2.000 11.466 1.00 96.12 273 ASP A O 1
ATOM 2172 N N . LEU A 1 274 ? 4.808 2.287 10.869 1.00 96.31 274 LEU A N 1
ATOM 2173 C CA . LEU A 1 274 ? 4.572 2.097 9.440 1.00 96.31 274 LEU A CA 1
ATOM 2174 C C . LEU A 1 274 ? 4.091 0.680 9.110 1.00 96.31 274 LEU A C 1
ATOM 2176 O O . LEU A 1 274 ? 3.171 0.528 8.303 1.00 96.31 274 LEU A O 1
ATOM 2180 N N . ALA A 1 275 ? 4.670 -0.353 9.724 1.00 96.62 275 ALA A N 1
ATOM 2181 C CA . ALA A 1 275 ? 4.266 -1.737 9.483 1.00 96.62 275 ALA A CA 1
ATOM 2182 C C . ALA A 1 275 ? 2.867 -2.027 10.029 1.00 96.62 275 ALA A C 1
ATOM 2184 O O . ALA A 1 275 ? 2.051 -2.614 9.315 1.00 96.62 275 ALA A O 1
ATOM 2185 N N . PHE A 1 276 ? 2.566 -1.574 11.252 1.00 97.69 276 PHE A N 1
ATOM 2186 C CA . PHE A 1 276 ? 1.219 -1.647 11.818 1.00 97.69 276 PHE A CA 1
ATOM 2187 C C . PHE A 1 276 ? 0.219 -0.969 10.883 1.00 97.69 276 PHE A C 1
ATOM 2189 O O . PHE A 1 276 ? -0.778 -1.577 10.479 1.00 97.69 276 PHE A O 1
ATOM 2196 N N . ALA A 1 277 ? 0.529 0.259 10.456 1.00 97.00 277 ALA A N 1
ATOM 2197 C CA . ALA A 1 277 ? -0.338 1.004 9.562 1.00 97.00 277 ALA A CA 1
ATOM 2198 C C . ALA A 1 277 ? -0.551 0.300 8.222 1.00 97.00 277 ALA A C 1
ATOM 2200 O O . ALA A 1 277 ? -1.676 0.263 7.719 1.00 97.00 277 ALA A O 1
ATOM 2201 N N . ARG A 1 278 ? 0.503 -0.286 7.651 1.00 95.94 278 ARG A N 1
ATOM 2202 C CA . ARG A 1 278 ? 0.436 -1.028 6.391 1.00 95.94 278 ARG A CA 1
ATOM 2203 C C . ARG A 1 278 ? -0.467 -2.254 6.515 1.00 95.94 278 ARG A C 1
ATOM 2205 O O . ARG A 1 278 ? -1.407 -2.383 5.733 1.00 95.94 278 ARG A O 1
ATOM 2212 N N . VAL A 1 279 ? -0.255 -3.094 7.529 1.00 96.94 279 VAL A N 1
ATOM 2213 C CA . VAL A 1 279 ? -1.040 -4.325 7.722 1.00 96.94 279 VAL A CA 1
ATOM 2214 C C . VAL A 1 279 ? -2.509 -4.019 8.011 1.00 96.94 279 VAL A C 1
ATOM 2216 O O . VAL A 1 279 ? -3.391 -4.625 7.402 1.00 96.94 279 VAL A O 1
ATOM 2219 N N . VAL A 1 280 ? -2.796 -3.055 8.889 1.00 98.00 280 VAL A N 1
ATOM 2220 C CA . VAL A 1 280 ? -4.179 -2.686 9.229 1.00 98.00 280 VAL A CA 1
ATOM 2221 C C . VAL A 1 280 ? -4.897 -2.096 8.016 1.00 98.00 280 VAL A C 1
ATOM 2223 O O . VAL A 1 280 ? -6.008 -2.520 7.709 1.00 98.00 280 VAL A O 1
ATOM 2226 N N . LYS A 1 281 ? -4.277 -1.172 7.273 1.00 96.94 281 LYS A N 1
ATOM 2227 C CA . LYS A 1 281 ? -4.902 -0.603 6.069 1.00 96.94 281 LYS A CA 1
ATOM 2228 C C . LYS A 1 281 ? -5.184 -1.661 5.002 1.00 96.94 281 LYS A C 1
ATOM 2230 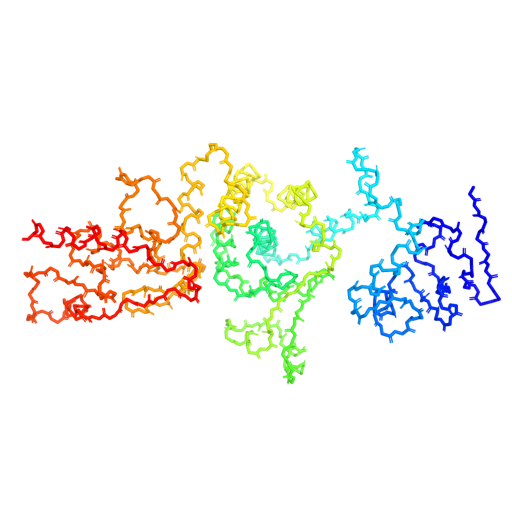O O . LYS A 1 281 ? -6.284 -1.672 4.446 1.00 96.94 281 LYS A O 1
ATOM 2235 N N . GLN A 1 282 ? -4.247 -2.579 4.767 1.00 95.25 282 GLN A N 1
ATOM 2236 C CA . GLN A 1 282 ? -4.431 -3.704 3.844 1.00 95.25 282 GLN A CA 1
ATOM 2237 C C . GLN A 1 282 ? -5.578 -4.618 4.281 1.00 95.25 282 GLN A C 1
ATOM 2239 O O . GLN A 1 282 ? -6.446 -4.935 3.471 1.00 95.25 282 GLN A O 1
ATOM 2244 N N . ALA A 1 283 ? -5.662 -4.965 5.569 1.00 96.75 283 ALA A N 1
ATOM 2245 C CA . ALA A 1 283 ? -6.718 -5.830 6.101 1.00 96.75 283 ALA A CA 1
ATOM 2246 C C . ALA A 1 283 ? -8.138 -5.292 5.844 1.00 96.75 283 ALA A C 1
ATOM 2248 O O . ALA A 1 283 ? -9.072 -6.071 5.651 1.00 96.75 283 ALA A O 1
ATOM 2249 N N . TYR A 1 284 ? -8.306 -3.968 5.803 1.00 96.94 284 TYR A N 1
ATOM 2250 C CA . TYR A 1 284 ? -9.580 -3.301 5.508 1.00 96.94 284 TYR A CA 1
ATOM 2251 C C . TYR A 1 284 ? -9.673 -2.799 4.058 1.00 96.94 284 TYR A C 1
ATOM 2253 O O . TYR A 1 284 ? -10.554 -2.002 3.748 1.00 96.94 284 TYR A O 1
ATOM 2261 N N . HIS A 1 285 ? -8.774 -3.208 3.155 1.00 94.88 285 HIS A N 1
ATOM 2262 C CA . HIS A 1 285 ? -8.697 -2.702 1.774 1.00 94.88 285 HIS A CA 1
ATOM 2263 C C . HIS A 1 285 ? -8.736 -1.165 1.687 1.00 94.88 285 HIS A C 1
ATOM 2265 O O . HIS A 1 285 ? -9.296 -0.582 0.747 1.00 94.88 285 HIS A O 1
ATOM 2271 N N . PHE A 1 286 ? -8.129 -0.501 2.673 1.00 96.06 286 PHE A N 1
ATOM 2272 C CA . PHE A 1 286 ? -8.072 0.952 2.805 1.00 96.06 286 PHE A CA 1
ATOM 2273 C C . PHE A 1 286 ? -9.456 1.608 2.861 1.00 96.06 286 PHE A C 1
ATOM 2275 O O . PHE A 1 286 ? -9.679 2.705 2.342 1.00 96.06 286 PHE A O 1
ATOM 2282 N N . GLN A 1 287 ? -10.398 0.904 3.484 1.00 96.88 287 GLN A N 1
ATOM 2283 C CA . GLN A 1 287 ? -11.746 1.360 3.762 1.00 96.88 287 GLN A CA 1
ATOM 2284 C C . GLN A 1 287 ? -11.892 1.710 5.243 1.00 96.88 287 GLN A C 1
ATOM 2286 O O . GLN A 1 287 ? -11.472 0.967 6.125 1.00 96.88 287 GLN A O 1
ATOM 2291 N N . CYS A 1 288 ? -12.545 2.834 5.527 1.00 98.12 288 CYS A N 1
ATOM 2292 C CA . CYS A 1 288 ? -12.901 3.195 6.889 1.00 98.12 288 CYS A CA 1
ATOM 2293 C C . CYS A 1 288 ? -13.909 2.192 7.478 1.00 98.12 288 CYS A C 1
ATOM 2295 O O . CYS A 1 288 ? -15.026 2.076 6.974 1.00 98.12 288 CYS A O 1
ATOM 2297 N N . ALA A 1 289 ? -13.557 1.564 8.600 1.00 98.31 289 ALA A N 1
ATOM 2298 C CA . ALA A 1 289 ? -14.377 0.602 9.338 1.00 98.31 289 ALA A CA 1
ATOM 2299 C C . ALA A 1 289 ? -15.673 1.202 9.933 1.00 98.31 289 ALA A C 1
ATOM 2301 O O . ALA A 1 289 ? -16.580 0.473 10.338 1.00 98.31 289 ALA A O 1
ATOM 2302 N N . ALA A 1 290 ? -15.762 2.536 10.002 1.00 98.12 290 ALA A N 1
ATOM 2303 C CA . ALA A 1 290 ? -16.917 3.263 10.524 1.00 98.12 290 ALA A CA 1
ATOM 2304 C C . ALA A 1 290 ? -17.945 3.620 9.442 1.00 98.12 290 ALA A C 1
ATOM 2306 O O . ALA A 1 290 ? -19.128 3.320 9.582 1.00 98.12 290 ALA A O 1
ATOM 2307 N N . CYS A 1 291 ? -17.507 4.256 8.353 1.00 96.62 291 CYS A N 1
ATOM 2308 C CA . CYS A 1 291 ? -18.417 4.799 7.337 1.00 96.62 291 CYS A CA 1
ATOM 2309 C C . CYS A 1 291 ? -18.252 4.207 5.936 1.00 96.62 291 CYS A C 1
ATOM 2311 O O . CYS A 1 291 ? -18.969 4.608 5.024 1.00 96.62 291 CYS A O 1
ATOM 2313 N N . GLY A 1 292 ? -17.295 3.303 5.728 1.00 96.62 292 GLY A N 1
ATOM 2314 C CA . GLY A 1 292 ? -17.042 2.702 4.421 1.00 96.62 292 GLY A CA 1
ATOM 2315 C C . GLY A 1 292 ? -16.309 3.612 3.430 1.00 96.62 292 GLY A C 1
ATOM 2316 O O . GLY A 1 292 ? -16.125 3.216 2.278 1.00 96.62 292 GLY A O 1
ATOM 2317 N N . LEU A 1 293 ? -15.871 4.808 3.849 1.00 96.19 293 LEU A N 1
ATOM 2318 C CA . LEU A 1 293 ? -15.102 5.724 3.004 1.00 96.19 293 LEU A CA 1
ATOM 2319 C C . LEU A 1 293 ? -13.821 5.046 2.513 1.00 96.19 293 LEU A C 1
ATOM 2321 O O . LEU A 1 293 ? -13.025 4.563 3.315 1.00 96.19 293 LEU A O 1
ATOM 2325 N N . ARG A 1 294 ? -13.625 5.052 1.194 1.00 94.94 294 ARG A N 1
ATOM 2326 C CA . ARG A 1 294 ? -12.476 4.458 0.505 1.00 94.94 294 ARG A CA 1
ATOM 2327 C C . ARG A 1 294 ? -12.025 5.404 -0.605 1.00 94.94 294 ARG A C 1
ATOM 2329 O O . ARG A 1 294 ? -12.378 5.229 -1.767 1.00 94.94 294 ARG A O 1
ATOM 2336 N N . ILE A 1 295 ? -11.318 6.465 -0.221 1.00 91.19 295 ILE A N 1
ATOM 2337 C CA . ILE A 1 295 ? -10.838 7.501 -1.145 1.00 91.19 295 ILE A CA 1
ATOM 2338 C C . ILE A 1 295 ? -9.333 7.369 -1.313 1.00 91.19 295 ILE A C 1
ATOM 2340 O O . ILE A 1 295 ? -8.597 7.290 -0.328 1.00 91.19 295 ILE A O 1
ATOM 2344 N N . TRP A 1 296 ? -8.920 7.404 -2.576 1.00 84.31 296 TRP A N 1
ATOM 2345 C CA . TRP A 1 296 ? -7.542 7.327 -3.029 1.00 84.31 296 TRP A CA 1
ATOM 2346 C C . TRP A 1 296 ? -7.251 8.441 -4.011 1.00 84.31 296 TRP A C 1
ATOM 2348 O O . TRP A 1 296 ? -7.982 8.614 -4.988 1.00 84.31 296 TRP A O 1
ATOM 2358 N N . PHE A 1 297 ? -6.175 9.177 -3.766 1.00 83.69 297 PHE A N 1
ATOM 2359 C CA . PHE A 1 297 ? -5.754 10.260 -4.639 1.00 83.69 297 PHE A CA 1
ATOM 2360 C C . PHE A 1 297 ? -4.234 10.426 -4.576 1.00 83.69 297 PHE A C 1
ATOM 2362 O O . PHE A 1 297 ? -3.662 10.463 -3.492 1.00 83.69 297 PHE A O 1
ATOM 2369 N N . GLU A 1 298 ? -3.580 10.480 -5.740 1.00 78.81 298 GLU A N 1
ATOM 2370 C CA . GLU A 1 298 ? -2.130 10.732 -5.880 1.00 78.81 298 GLU A CA 1
ATOM 2371 C C . GLU A 1 298 ? -1.209 9.853 -5.006 1.00 78.81 298 GLU A C 1
ATOM 2373 O O . GLU A 1 298 ? -0.151 10.289 -4.552 1.00 78.81 298 GLU A O 1
ATOM 2378 N N . GLY A 1 299 ? -1.593 8.590 -4.797 1.00 77.94 299 GLY A N 1
ATOM 2379 C CA . GLY A 1 299 ? -0.824 7.627 -3.997 1.00 77.94 299 GLY A CA 1
ATOM 2380 C C . GLY A 1 299 ? -1.062 7.713 -2.489 1.00 77.94 299 GLY A C 1
ATOM 2381 O O . GLY A 1 299 ? -0.384 7.028 -1.732 1.00 77.94 299 GLY A O 1
ATOM 2382 N N . THR A 1 300 ? -2.044 8.505 -2.057 1.00 87.00 300 THR A N 1
ATOM 2383 C CA . THR A 1 300 ? -2.432 8.649 -0.653 1.00 87.00 300 THR A CA 1
ATOM 2384 C C . THR A 1 300 ? -3.880 8.209 -0.455 1.00 87.00 300 THR A C 1
ATOM 2386 O O . THR A 1 300 ? -4.765 8.535 -1.254 1.00 87.00 300 THR A O 1
ATOM 2389 N N . SER A 1 301 ? -4.138 7.496 0.639 1.00 93.06 301 SER A N 1
ATOM 2390 C CA . SER A 1 301 ? -5.488 7.167 1.092 1.00 93.06 301 SER A CA 1
ATOM 2391 C C . SER A 1 301 ? -5.971 8.153 2.161 1.00 93.06 301 SER A C 1
ATOM 2393 O O . SER A 1 301 ? -5.184 8.688 2.940 1.00 93.06 301 SER A O 1
ATOM 2395 N N . LEU A 1 302 ? -7.281 8.418 2.219 1.00 95.00 302 LEU A N 1
ATOM 2396 C CA . LEU A 1 302 ? -7.874 9.301 3.244 1.00 95.00 302 LEU A CA 1
ATOM 2397 C C . LEU A 1 302 ? -8.137 8.574 4.579 1.00 95.00 302 LEU A C 1
ATOM 2399 O O . LEU A 1 302 ? -8.961 9.011 5.389 1.00 95.00 302 LEU A O 1
ATOM 2403 N N . VAL A 1 303 ? -7.481 7.437 4.790 1.00 97.44 303 VAL A N 1
ATOM 2404 C CA . VAL A 1 303 ? -7.641 6.593 5.969 1.00 97.44 303 VAL A CA 1
ATOM 2405 C C . VAL A 1 303 ? -6.301 6.359 6.647 1.00 97.44 303 VAL A C 1
ATOM 2407 O O . VAL A 1 303 ? -5.265 6.283 5.995 1.00 97.44 303 VAL A O 1
ATOM 2410 N N . ASP A 1 304 ? -6.353 6.219 7.961 1.00 97.44 304 ASP A N 1
ATOM 2411 C CA . ASP A 1 304 ? -5.236 5.840 8.812 1.00 97.44 304 ASP A CA 1
ATOM 2412 C C . ASP A 1 304 ? -5.523 4.496 9.466 1.00 97.44 304 ASP A C 1
ATOM 2414 O O . ASP A 1 304 ? -6.680 4.086 9.582 1.00 97.44 304 ASP A O 1
ATOM 2418 N N . ALA A 1 305 ? -4.473 3.844 9.951 1.00 97.75 305 ALA A N 1
ATOM 2419 C CA . ALA A 1 305 ? -4.626 2.813 10.959 1.00 97.75 305 ALA A CA 1
ATOM 2420 C C . ALA A 1 305 ? -4.691 3.468 12.336 1.00 97.75 305 ALA A C 1
ATOM 2422 O O . ALA A 1 305 ? -3.818 4.255 12.693 1.00 97.75 305 ALA A O 1
ATOM 2423 N N . ALA A 1 306 ? -5.722 3.126 13.092 1.00 97.94 306 ALA A N 1
ATOM 2424 C CA . ALA A 1 306 ? -5.946 3.611 14.438 1.00 97.94 306 ALA A CA 1
ATOM 2425 C C . ALA A 1 306 ? -5.937 2.428 15.404 1.00 97.94 306 ALA A C 1
ATOM 2427 O O . ALA A 1 306 ? -6.615 1.422 15.157 1.00 97.94 306 ALA A O 1
ATOM 2428 N N . HIS A 1 307 ? -5.210 2.545 16.513 1.00 98.25 307 HIS A N 1
ATOM 2429 C CA . HIS A 1 307 ? -5.281 1.541 17.567 1.00 98.25 307 HIS A CA 1
ATOM 2430 C C . HIS A 1 307 ? -6.606 1.660 18.336 1.00 98.25 307 HIS A C 1
ATOM 2432 O O . HIS A 1 307 ? -7.019 2.738 18.771 1.00 98.25 307 HIS A O 1
ATOM 2438 N N . ILE A 1 308 ? -7.276 0.529 18.554 1.00 98.06 308 ILE A N 1
ATOM 2439 C CA . ILE A 1 308 ? -8.470 0.445 19.397 1.00 98.06 308 ILE A CA 1
ATOM 2440 C C . ILE A 1 308 ? -8.075 0.764 20.839 1.00 98.06 308 ILE A C 1
ATOM 2442 O O . ILE A 1 308 ? -8.697 1.629 21.448 1.00 98.06 308 ILE A O 1
ATOM 2446 N N . ILE A 1 309 ? -7.037 0.113 21.371 1.00 97.69 309 ILE A N 1
ATOM 2447 C CA . ILE A 1 309 ? -6.363 0.532 22.606 1.00 97.69 309 ILE A CA 1
ATOM 2448 C C . ILE A 1 309 ? -5.096 1.293 22.207 1.00 97.69 309 ILE A C 1
ATOM 2450 O O . ILE A 1 309 ? -4.236 0.663 21.591 1.00 97.69 309 ILE A O 1
ATOM 2454 N N . PRO A 1 310 ? -4.927 2.578 22.575 1.00 96.56 310 PRO A N 1
ATOM 2455 C CA . PRO A 1 310 ? -3.739 3.353 22.227 1.00 96.56 310 PRO A CA 1
ATOM 2456 C C . PRO A 1 310 ? -2.437 2.605 22.527 1.00 96.56 310 PRO A C 1
ATOM 2458 O O . PRO A 1 310 ? -2.315 1.937 23.564 1.00 96.56 310 PRO A O 1
ATOM 2461 N N . PHE A 1 311 ? -1.449 2.734 21.636 1.00 94.50 311 PHE A N 1
ATOM 2462 C CA . PHE A 1 311 ? -0.150 2.085 21.819 1.00 94.50 311 PHE A CA 1
ATOM 2463 C C . PHE A 1 311 ? 0.504 2.491 23.150 1.00 94.50 311 PHE A C 1
ATOM 2465 O O . PHE A 1 311 ? 1.025 1.640 23.861 1.00 94.50 311 PHE A O 1
ATOM 2472 N N . SER A 1 312 ? 0.399 3.765 23.544 1.00 94.62 312 SER A N 1
ATOM 2473 C CA . SER A 1 312 ? 0.932 4.287 24.814 1.00 94.62 312 SER A CA 1
ATOM 2474 C C . SER A 1 312 ? 0.392 3.582 26.066 1.00 94.62 312 SER A C 1
ATOM 2476 O O . SER A 1 312 ? 1.001 3.675 27.130 1.00 94.62 312 SER A O 1
ATOM 2478 N N . GLU A 1 313 ? -0.730 2.868 25.952 1.00 94.19 313 GLU A N 1
ATOM 2479 C CA . GLU A 1 313 ? -1.327 2.102 27.045 1.00 94.19 313 GLU A CA 1
ATOM 2480 C C . GLU A 1 313 ? -1.073 0.600 26.930 1.00 94.19 313 GLU A C 1
ATOM 2482 O O . GLU A 1 313 ? -0.774 -0.054 27.928 1.00 94.19 313 GLU A O 1
ATOM 2487 N N . SER A 1 314 ? -1.205 0.039 25.727 1.00 94.88 314 SER A N 1
ATOM 2488 C CA . SER A 1 314 ? -1.148 -1.413 25.510 1.00 94.88 314 SER A CA 1
ATOM 2489 C C . SER A 1 314 ? 0.230 -1.931 25.111 1.00 94.88 314 SER A C 1
ATOM 2491 O O . SER A 1 314 ? 0.554 -3.077 25.411 1.00 94.88 314 SER A O 1
ATOM 2493 N N . HIS A 1 315 ? 1.024 -1.097 24.438 1.00 93.69 315 HIS A N 1
ATOM 2494 C CA . HIS A 1 315 ? 2.217 -1.490 23.693 1.00 93.69 315 HIS A CA 1
ATOM 2495 C C . HIS A 1 315 ? 1.955 -2.665 22.722 1.00 93.69 315 HIS A C 1
ATOM 2497 O O . HIS A 1 315 ? 2.819 -3.520 22.527 1.00 93.69 315 HIS A O 1
ATOM 2503 N N . ASP A 1 316 ? 0.741 -2.730 22.155 1.00 92.81 316 ASP A N 1
ATOM 2504 C CA . ASP A 1 316 ? 0.246 -3.839 21.333 1.00 92.81 316 ASP A CA 1
ATOM 2505 C C . ASP A 1 316 ? 0.016 -3.415 19.873 1.00 92.81 316 ASP A C 1
ATOM 2507 O O . ASP A 1 316 ? -1.005 -2.799 19.548 1.00 92.81 316 ASP A O 1
ATOM 2511 N N . ASP A 1 317 ? 0.949 -3.806 18.999 1.00 94.88 317 ASP A N 1
ATOM 2512 C CA . ASP A 1 317 ? 0.863 -3.644 17.538 1.00 94.88 317 ASP A CA 1
ATOM 2513 C C . ASP A 1 317 ? 0.258 -4.853 16.822 1.00 94.88 317 ASP A C 1
ATOM 2515 O O . ASP A 1 317 ? 0.349 -4.969 15.599 1.00 94.88 317 ASP A O 1
ATOM 2519 N N . ASP A 1 318 ? -0.368 -5.781 17.545 1.00 96.50 318 ASP A N 1
ATOM 2520 C CA . ASP A 1 318 ? -1.173 -6.806 16.894 1.00 96.50 318 ASP A CA 1
ATOM 2521 C C . ASP A 1 318 ? -2.234 -6.117 16.013 1.00 96.50 318 ASP A C 1
ATOM 2523 O O . ASP A 1 318 ? -3.019 -5.314 16.526 1.00 96.50 318 ASP A O 1
ATOM 2527 N N . PRO A 1 319 ? -2.321 -6.418 14.704 1.00 97.69 319 PRO A N 1
ATOM 2528 C CA . PRO A 1 319 ? -3.274 -5.752 13.817 1.00 97.69 319 PRO A CA 1
ATOM 2529 C C . PRO A 1 319 ? -4.740 -5.938 14.229 1.00 97.69 319 PRO A C 1
ATOM 2531 O O . PRO A 1 319 ? -5.596 -5.154 13.828 1.00 97.69 319 PRO A O 1
ATOM 2534 N N . ARG A 1 320 ? -5.052 -6.931 15.075 1.00 97.88 320 ARG A N 1
ATOM 2535 C CA . ARG A 1 320 ? -6.379 -7.106 15.691 1.00 97.88 320 ARG A CA 1
ATOM 2536 C C . ARG A 1 320 ? -6.680 -6.056 16.773 1.00 97.88 320 ARG A C 1
ATOM 2538 O O . ARG A 1 320 ? -7.808 -5.975 17.253 1.00 97.88 320 ARG A O 1
ATOM 2545 N N . ASN A 1 321 ? -5.698 -5.263 17.190 1.00 98.06 321 ASN A N 1
ATOM 2546 C CA . ASN A 1 321 ? -5.878 -4.024 17.946 1.00 98.06 321 ASN A CA 1
ATOM 2547 C C . ASN A 1 321 ? -6.009 -2.804 17.008 1.00 98.06 321 ASN A C 1
ATOM 2549 O O . ASN A 1 321 ? -6.014 -1.677 17.484 1.00 98.06 321 ASN A O 1
ATOM 2553 N N . GLY A 1 322 ? -6.120 -2.994 15.691 1.00 97.94 322 GLY A N 1
ATOM 2554 C CA . GLY A 1 322 ? -6.206 -1.920 14.705 1.00 97.94 322 GLY A CA 1
ATOM 2555 C C . GLY A 1 322 ? -7.541 -1.855 13.965 1.00 97.94 322 GLY A C 1
ATOM 2556 O O . GLY A 1 322 ? -8.169 -2.871 13.662 1.00 97.94 322 GLY A O 1
ATOM 2557 N N . LEU A 1 323 ? -7.953 -0.635 13.625 1.00 98.38 323 LEU A N 1
ATOM 2558 C CA . LEU A 1 323 ? -9.022 -0.335 12.673 1.00 98.38 323 LEU A CA 1
ATOM 2559 C C . LEU A 1 323 ? -8.491 0.624 11.613 1.00 98.38 323 LEU A C 1
ATOM 2561 O O . LEU A 1 323 ? -7.755 1.554 11.930 1.00 98.38 323 LEU A O 1
ATOM 2565 N N . THR A 1 324 ? -8.926 0.467 10.366 1.00 98.38 324 THR A N 1
ATOM 2566 C CA . THR A 1 324 ? -8.731 1.528 9.372 1.00 98.38 324 THR A CA 1
ATOM 2567 C C . THR A 1 324 ? -9.831 2.569 9.526 1.00 98.38 324 THR A C 1
ATOM 2569 O O . THR A 1 324 ? -11.008 2.228 9.435 1.00 98.38 324 THR A O 1
ATOM 2572 N N . LEU A 1 325 ? -9.500 3.840 9.750 1.00 98.50 325 LEU A N 1
ATOM 2573 C CA . LEU A 1 325 ? -10.472 4.919 9.957 1.00 98.50 325 LEU A CA 1
ATOM 2574 C C . LEU A 1 325 ? -10.145 6.133 9.090 1.00 98.50 325 LEU A C 1
ATOM 2576 O O . LEU A 1 325 ? -8.985 6.481 8.912 1.00 98.50 325 LEU A O 1
ATOM 2580 N N . CYS A 1 326 ? -11.164 6.811 8.554 1.00 97.56 326 CYS A N 1
ATOM 2581 C CA . CYS A 1 326 ? -10.931 8.104 7.913 1.00 97.56 326 CYS A CA 1
ATOM 2582 C C . CYS A 1 326 ? -10.523 9.147 8.958 1.00 97.56 326 CYS A C 1
ATOM 2584 O O . CYS A 1 326 ? -10.859 9.000 10.132 1.00 97.56 326 CYS A O 1
ATOM 2586 N N . LYS A 1 327 ? -9.863 10.226 8.523 1.00 95.69 327 LYS A N 1
ATOM 2587 C CA . LYS A 1 327 ? -9.328 11.282 9.406 1.00 95.69 327 LYS A CA 1
ATOM 2588 C C . LYS A 1 327 ? -10.314 11.747 10.488 1.00 95.69 327 LYS A C 1
ATOM 2590 O O . LYS A 1 327 ? -9.943 11.843 11.652 1.00 95.69 327 LYS A O 1
ATOM 2595 N N . ASN A 1 328 ? -11.582 11.956 10.121 1.00 95.44 328 ASN A N 1
ATOM 2596 C CA . ASN A 1 328 ? -12.620 12.385 11.061 1.00 95.44 328 ASN A CA 1
ATOM 2597 C C . ASN A 1 328 ? -12.933 11.316 12.118 1.00 95.44 328 ASN A C 1
ATOM 2599 O O . ASN A 1 328 ? -12.973 11.627 13.303 1.00 95.44 328 ASN A O 1
ATOM 2603 N N . HIS A 1 329 ? -13.153 10.064 11.706 1.00 97.62 329 HIS A N 1
ATOM 2604 C CA . HIS A 1 329 ? -13.485 8.986 12.642 1.00 97.62 329 HIS A CA 1
ATOM 2605 C C . HIS A 1 329 ? -12.285 8.558 13.484 1.00 97.62 329 HIS A C 1
ATOM 2607 O O . HIS A 1 329 ? -12.468 8.225 14.648 1.00 97.62 329 HIS A O 1
ATOM 2613 N N . HIS A 1 330 ? -11.073 8.599 12.927 1.00 98.00 330 HIS A N 1
ATOM 2614 C CA . HIS A 1 330 ? -9.846 8.357 13.679 1.00 98.00 330 HIS A CA 1
ATOM 2615 C C . HIS A 1 330 ? -9.753 9.344 14.842 1.00 98.00 330 HIS A C 1
ATOM 2617 O O . HIS A 1 330 ? -9.780 8.944 16.003 1.00 98.00 330 HIS A O 1
ATOM 2623 N N . TRP A 1 331 ? -9.787 10.639 14.527 1.00 96.62 331 TRP A N 1
ATOM 2624 C CA . TRP A 1 331 ? -9.703 11.678 15.540 1.00 96.62 331 TRP A CA 1
ATOM 2625 C C . TRP A 1 331 ? -10.871 11.613 16.538 1.00 96.62 331 TRP A C 1
ATOM 2627 O O . TRP A 1 331 ? -10.649 11.687 17.742 1.00 96.62 331 TRP A O 1
ATOM 2637 N N . ALA A 1 332 ? -12.107 11.393 16.074 1.00 96.25 332 ALA A N 1
ATOM 2638 C CA . ALA A 1 332 ? -13.267 11.252 16.960 1.00 96.25 332 ALA A CA 1
ATOM 2639 C C . ALA A 1 332 ? -13.147 10.050 17.915 1.00 96.25 332 ALA A C 1
ATOM 2641 O O . ALA A 1 332 ? -13.617 10.122 19.051 1.00 96.25 332 ALA A O 1
ATOM 2642 N N . MET A 1 333 ? -12.526 8.948 17.484 1.00 97.12 333 MET A N 1
ATOM 2643 C CA . MET A 1 333 ? -12.271 7.796 18.349 1.00 97.12 333 MET A CA 1
ATOM 2644 C C . MET A 1 333 ? -11.208 8.128 19.403 1.00 97.12 333 MET A C 1
ATOM 2646 O O . MET A 1 333 ? -11.375 7.774 20.572 1.00 97.12 333 MET A O 1
ATOM 2650 N N . ASP A 1 334 ? -10.149 8.844 19.033 1.00 95.50 334 ASP A N 1
ATOM 2651 C CA . ASP A 1 334 ? -9.102 9.269 19.972 1.00 95.50 334 ASP A CA 1
ATOM 2652 C C . ASP A 1 334 ? -9.618 10.259 21.015 1.00 95.50 334 ASP A C 1
ATOM 2654 O O . ASP A 1 334 ? -9.227 10.189 22.176 1.00 95.50 334 ASP A O 1
ATOM 2658 N N . GLN A 1 335 ? -10.552 11.132 20.629 1.00 94.38 335 GLN A N 1
ATOM 2659 C CA . GLN A 1 335 ? -11.254 12.020 21.562 1.00 94.38 335 GLN A CA 1
ATOM 2660 C C . GLN A 1 335 ? -12.345 11.310 22.376 1.00 94.38 335 GLN A C 1
ATOM 2662 O O . GLN A 1 335 ? -13.048 11.956 23.154 1.00 94.38 335 GLN A O 1
ATOM 2667 N N . GLU A 1 336 ? -12.518 9.997 22.192 1.00 94.62 336 GLU A N 1
ATOM 2668 C CA . GLU A 1 336 ? -13.543 9.194 22.859 1.00 94.62 336 GLU A CA 1
ATOM 2669 C C . GLU A 1 336 ? -14.970 9.716 22.599 1.00 94.62 336 GLU A C 1
ATOM 2671 O O . GLU A 1 336 ? -15.833 9.703 23.479 1.00 94.62 336 GLU A O 1
ATOM 2676 N N . TRP A 1 337 ? -15.237 10.219 21.394 1.00 94.56 337 TRP A N 1
ATOM 2677 C CA . TRP A 1 337 ? -16.583 10.617 20.958 1.00 94.56 337 TRP A CA 1
ATOM 2678 C C . TRP A 1 337 ? -17.332 9.452 20.329 1.00 94.56 337 TRP A C 1
ATOM 2680 O O . TRP A 1 337 ? -18.558 9.399 20.387 1.00 94.56 337 TRP A O 1
ATOM 2690 N N . ILE A 1 338 ? -16.589 8.513 19.746 1.00 96.50 338 ILE A N 1
ATOM 2691 C CA . ILE A 1 338 ? -17.112 7.273 19.184 1.00 96.50 338 ILE A CA 1
ATOM 2692 C C . ILE A 1 338 ? -16.344 6.077 19.737 1.00 96.50 338 ILE A C 1
ATOM 2694 O O . ILE A 1 338 ? -15.147 6.159 20.020 1.00 96.50 338 ILE A O 1
ATOM 2698 N N . PHE A 1 339 ? -17.036 4.953 19.875 1.00 97.50 339 PHE A N 1
ATOM 2699 C CA . PHE A 1 339 ? -16.530 3.760 20.535 1.00 97.50 339 PHE A CA 1
ATOM 2700 C C . PHE A 1 339 ? -16.916 2.518 19.734 1.00 97.50 339 PHE A C 1
ATOM 2702 O O . PHE A 1 339 ? -18.106 2.237 19.591 1.00 97.50 339 PHE A O 1
ATOM 2709 N N . PRO A 1 340 ? -15.945 1.745 19.230 1.00 97.69 340 PRO A N 1
ATOM 2710 C CA . PRO A 1 340 ? -16.219 0.399 18.763 1.00 97.69 340 PRO A CA 1
ATOM 2711 C C . PRO A 1 340 ? -16.378 -0.527 19.978 1.00 97.69 340 PRO A C 1
ATOM 2713 O O . PRO A 1 340 ? -15.464 -0.634 20.799 1.00 97.69 340 PRO A O 1
ATOM 2716 N N . CYS A 1 341 ? -17.531 -1.180 20.125 1.00 96.50 341 CYS A N 1
ATOM 2717 C CA . CYS A 1 341 ? -17.846 -1.990 21.308 1.00 96.50 341 CYS A CA 1
ATOM 2718 C C . CYS A 1 341 ? -17.978 -3.486 21.005 1.00 96.50 341 CYS A C 1
ATOM 2720 O O . CYS A 1 341 ? -17.943 -3.931 19.858 1.00 96.50 341 CYS A O 1
ATOM 2722 N N . SER A 1 342 ? -18.077 -4.285 22.074 1.00 95.44 342 SER A N 1
ATOM 2723 C CA . SER A 1 342 ? -18.048 -5.752 22.003 1.00 95.44 342 SER A CA 1
ATOM 2724 C C . SER A 1 342 ? -19.282 -6.382 21.341 1.00 95.44 342 SER A C 1
ATOM 2726 O O . SER A 1 342 ? -19.248 -7.555 20.973 1.00 95.44 342 SER A O 1
ATOM 2728 N N . ASP A 1 343 ? -20.339 -5.599 21.119 1.00 95.81 343 ASP A N 1
ATOM 2729 C CA . ASP A 1 343 ? -21.514 -5.949 20.317 1.00 95.81 343 ASP A CA 1
ATOM 2730 C C . ASP A 1 343 ? -21.291 -5.765 18.801 1.00 95.81 343 ASP A C 1
ATOM 2732 O O . ASP A 1 343 ? -22.231 -5.913 18.016 1.00 95.81 343 ASP A O 1
ATOM 2736 N N . ASN A 1 344 ? -20.054 -5.460 18.384 1.00 95.25 344 ASN A N 1
ATOM 2737 C CA . ASN A 1 344 ? -19.659 -5.128 17.013 1.00 95.25 344 ASN A CA 1
ATOM 2738 C C . ASN A 1 344 ? -20.435 -3.941 16.433 1.00 95.25 344 ASN A C 1
ATOM 2740 O O . ASN A 1 344 ? -20.669 -3.871 15.221 1.00 95.25 344 ASN A O 1
ATOM 2744 N N . LYS A 1 345 ? -20.834 -2.998 17.287 1.00 97.44 345 LYS A N 1
ATOM 2745 C CA . LYS A 1 345 ? -21.449 -1.743 16.873 1.00 97.44 345 LYS A CA 1
ATOM 2746 C C . LYS A 1 345 ? -20.626 -0.558 17.337 1.00 97.44 345 LYS A C 1
ATOM 2748 O O . LYS A 1 345 ? -19.867 -0.621 18.307 1.00 97.44 345 LYS A O 1
ATOM 2753 N N . TRP A 1 346 ? -20.796 0.531 16.610 1.00 98.12 346 TRP A N 1
ATOM 2754 C CA . TRP A 1 346 ? -20.334 1.834 17.027 1.00 98.12 346 TRP A CA 1
ATOM 2755 C C . TRP A 1 346 ? -21.320 2.433 18.018 1.00 98.12 346 TRP A C 1
ATOM 2757 O O . TRP A 1 346 ? -22.529 2.425 17.801 1.00 98.12 346 TRP A O 1
ATOM 2767 N N . HIS A 1 347 ? -20.788 2.998 19.087 1.00 97.12 347 HIS A N 1
ATOM 2768 C CA . HIS A 1 347 ? -21.519 3.818 20.038 1.00 97.12 347 HIS A CA 1
ATOM 2769 C C . HIS A 1 347 ? -20.961 5.230 19.967 1.00 97.12 347 HIS A C 1
ATOM 2771 O O . HIS A 1 347 ? -19.768 5.424 19.749 1.00 97.12 347 HIS A O 1
ATOM 2777 N N . VAL A 1 348 ? -21.830 6.216 20.120 1.00 95.38 348 VAL A N 1
ATOM 2778 C CA . VAL A 1 348 ? -21.483 7.639 20.064 1.00 95.38 348 VAL A CA 1
ATOM 2779 C C . VAL A 1 348 ? -21.827 8.237 21.415 1.00 95.38 348 VAL A C 1
ATOM 2781 O O . VAL A 1 348 ? -22.875 7.903 21.967 1.00 95.38 348 VAL A O 1
ATOM 2784 N N . ARG A 1 349 ? -20.935 9.070 21.950 1.00 90.88 349 ARG A N 1
ATOM 2785 C CA . ARG A 1 349 ? -21.141 9.787 23.210 1.00 90.88 349 ARG A CA 1
ATOM 2786 C C . ARG A 1 349 ? -22.340 10.731 23.089 1.00 90.88 349 ARG A C 1
ATOM 2788 O O . ARG A 1 349 ? -22.496 11.407 22.071 1.00 90.88 349 ARG A O 1
ATOM 2795 N N . ASP A 1 350 ? -23.128 10.828 24.153 1.00 86.44 350 ASP A N 1
ATOM 2796 C CA . ASP A 1 350 ? -24.192 11.827 24.254 1.00 86.44 350 ASP A CA 1
ATOM 2797 C C . ASP A 1 350 ? -23.622 13.259 24.279 1.00 86.44 350 ASP A C 1
ATOM 2799 O O . ASP A 1 350 ? -22.484 13.498 24.690 1.00 86.44 350 ASP A O 1
ATOM 2803 N N . GLY A 1 351 ? -24.429 14.237 23.856 1.00 83.88 351 GLY A N 1
ATOM 2804 C CA . GLY A 1 351 ? -24.081 15.664 23.924 1.00 83.88 351 GLY A CA 1
ATOM 2805 C C . GLY A 1 351 ? -23.655 16.313 22.603 1.00 83.88 351 GLY A C 1
ATOM 2806 O O . GLY A 1 351 ? -23.327 17.498 22.596 1.00 83.88 351 GLY A O 1
ATOM 2807 N N . ILE A 1 352 ? -23.694 15.580 21.488 1.00 84.81 352 ILE A N 1
ATOM 2808 C CA . ILE A 1 352 ? -23.586 16.156 20.139 1.00 84.81 352 ILE A CA 1
ATOM 2809 C C . ILE A 1 352 ? -24.956 16.747 19.749 1.00 84.81 352 ILE A C 1
ATOM 2811 O O . ILE A 1 352 ? -25.982 16.098 19.949 1.00 84.81 352 ILE A O 1
ATOM 2815 N N . ASP A 1 353 ? -24.986 17.980 19.228 1.00 85.38 353 ASP A N 1
ATOM 2816 C CA . ASP A 1 353 ? -26.227 18.697 18.894 1.00 85.38 353 ASP A CA 1
ATOM 2817 C C . ASP A 1 353 ? -26.849 18.134 17.611 1.00 85.38 353 ASP A C 1
ATOM 2819 O O . ASP A 1 353 ? -26.465 18.464 16.485 1.00 85.38 353 ASP A O 1
ATOM 2823 N N . ASP A 1 354 ? -27.863 17.295 17.792 1.00 85.62 354 ASP A N 1
ATOM 2824 C CA . ASP A 1 354 ? -28.578 16.622 16.716 1.00 85.62 354 ASP A CA 1
ATOM 2825 C C . ASP A 1 354 ? -29.425 17.550 15.840 1.00 85.62 354 ASP A C 1
ATOM 2827 O O . ASP A 1 354 ? -29.990 17.094 14.848 1.00 85.62 354 ASP A O 1
ATOM 2831 N N . ARG A 1 355 ? -29.497 18.848 16.139 1.00 87.94 355 ARG A N 1
ATOM 2832 C CA . ARG A 1 355 ? -30.162 19.844 15.285 1.00 87.94 355 ARG A CA 1
ATOM 2833 C C . ARG A 1 355 ? -29.229 20.397 14.211 1.00 87.94 355 ARG A C 1
ATOM 2835 O O . ARG A 1 355 ? -29.695 21.069 13.293 1.00 87.94 355 ARG A O 1
ATOM 2842 N N . VAL A 1 356 ? -27.923 20.150 14.323 1.00 89.94 356 VAL A N 1
ATOM 2843 C CA . VAL A 1 356 ? -26.918 20.623 13.368 1.00 89.94 356 VAL A CA 1
ATOM 2844 C C . VAL A 1 356 ? -26.641 19.530 12.337 1.00 89.94 356 VAL A C 1
ATOM 2846 O O . VAL A 1 356 ? -25.975 18.538 12.626 1.00 89.94 356 VAL A O 1
ATOM 2849 N N . ASP A 1 357 ? -27.095 19.733 11.099 1.00 87.25 357 ASP A N 1
ATOM 2850 C CA . ASP A 1 357 ? -26.992 18.729 10.028 1.00 87.25 357 ASP A CA 1
ATOM 2851 C C . ASP A 1 357 ? -25.561 18.233 9.774 1.00 87.25 357 ASP A C 1
ATOM 2853 O O . ASP A 1 357 ? -25.347 17.050 9.512 1.00 87.25 357 ASP A O 1
ATOM 2857 N N . SER A 1 358 ? -24.552 19.101 9.904 1.00 86.62 358 SER A N 1
ATOM 2858 C CA . SER A 1 358 ? -23.147 18.711 9.720 1.00 86.62 358 SER A CA 1
ATOM 2859 C C . SER A 1 358 ? -22.629 17.735 10.785 1.00 86.62 358 SER A C 1
ATOM 2861 O O . SER A 1 358 ? -21.612 17.081 10.559 1.00 86.62 358 SER A O 1
ATOM 2863 N N . GLN A 1 359 ? -23.325 17.591 11.916 1.00 88.75 359 GLN A N 1
ATOM 2864 C CA . GLN A 1 359 ? -22.982 16.654 12.992 1.00 88.75 359 GLN A CA 1
ATOM 2865 C C . GLN A 1 359 ? -23.641 15.282 12.801 1.00 88.75 359 GLN A C 1
ATOM 2867 O O . GLN A 1 359 ? -23.205 14.288 13.388 1.00 88.75 359 GLN A O 1
ATOM 2872 N N . ARG A 1 360 ? -24.648 15.202 11.921 1.00 87.94 360 ARG A N 1
ATOM 2873 C CA . ARG A 1 360 ? -25.426 13.988 11.659 1.00 87.94 360 ARG A CA 1
ATOM 2874 C C . ARG A 1 360 ? -24.549 12.809 11.245 1.00 87.94 360 ARG A C 1
ATOM 2876 O O . ARG A 1 360 ? -24.778 11.697 11.698 1.00 87.94 360 ARG A O 1
ATOM 2883 N N . ALA A 1 361 ? -23.505 13.057 10.452 1.00 87.19 361 ALA A N 1
ATOM 2884 C CA . ALA A 1 361 ? -22.585 12.014 9.996 1.00 87.19 361 ALA A CA 1
ATOM 2885 C C . ALA A 1 361 ? -21.929 11.234 11.152 1.00 87.19 361 ALA A C 1
ATOM 2887 O O . ALA A 1 361 ? -21.696 10.034 11.008 1.00 87.19 361 ALA A O 1
ATOM 2888 N N . LEU A 1 362 ? -21.656 11.900 12.282 1.00 91.00 362 LEU A N 1
ATOM 2889 C CA . LEU A 1 362 ? -21.083 11.268 13.469 1.00 91.00 362 LEU A CA 1
ATOM 2890 C C . LEU A 1 362 ? -22.172 10.674 14.372 1.00 91.00 362 LEU A C 1
ATOM 2892 O O . LEU A 1 362 ? -22.008 9.556 14.843 1.00 91.00 362 LEU A O 1
ATOM 2896 N N . ILE A 1 363 ? -23.294 11.377 14.567 1.00 92.94 363 ILE A N 1
ATOM 2897 C CA . ILE A 1 363 ? -24.428 10.907 15.389 1.00 92.94 363 ILE A CA 1
ATOM 2898 C C . ILE A 1 363 ? -25.011 9.608 14.829 1.00 92.94 363 ILE A C 1
ATOM 2900 O O . ILE A 1 363 ? -25.183 8.633 15.557 1.00 92.94 363 ILE A O 1
ATOM 2904 N N . ASP A 1 364 ? -25.242 9.560 13.517 1.00 93.81 364 ASP A N 1
ATOM 2905 C CA . ASP A 1 364 ? -25.810 8.400 12.827 1.00 93.81 364 ASP A CA 1
ATOM 2906 C C . ASP A 1 364 ? -24.863 7.199 12.815 1.00 93.81 364 ASP A C 1
ATOM 2908 O O . ASP A 1 364 ? -25.205 6.153 12.262 1.00 93.81 364 ASP A O 1
ATOM 2912 N N . LEU A 1 365 ? -23.642 7.333 13.337 1.00 96.00 365 LEU A N 1
ATOM 2913 C CA . LEU A 1 365 ? -22.767 6.194 13.562 1.00 96.00 365 LEU A CA 1
ATOM 2914 C C . LEU A 1 365 ? -23.274 5.325 14.723 1.00 96.00 365 LEU A C 1
ATOM 2916 O O . LEU A 1 365 ? -23.024 4.122 14.721 1.00 96.00 365 LEU A O 1
ATOM 2920 N N . HIS A 1 366 ? -24.028 5.893 15.671 1.00 96.44 366 HIS A N 1
ATOM 2921 C CA . HIS A 1 366 ? -24.562 5.156 16.813 1.00 96.44 366 HIS A CA 1
ATOM 2922 C C . HIS A 1 366 ? -25.416 3.964 16.352 1.00 96.44 366 HIS A C 1
ATOM 2924 O O . HIS A 1 366 ? -26.338 4.095 15.547 1.00 96.44 366 HIS A O 1
ATOM 2930 N N . GLY A 1 367 ? -25.098 2.775 16.856 1.00 96.69 367 GLY A N 1
ATOM 2931 C CA . GLY A 1 367 ? -25.766 1.521 16.523 1.00 96.69 367 GLY A CA 1
ATOM 2932 C C . GLY A 1 367 ? -25.390 0.917 15.165 1.00 96.69 367 GLY A C 1
ATOM 2933 O O . GLY A 1 367 ? -25.816 -0.211 14.891 1.00 96.69 367 GLY A O 1
ATOM 2934 N N . LYS A 1 368 ? -24.591 1.595 14.323 1.00 97.62 368 LYS A N 1
ATOM 2935 C CA . LYS A 1 368 ? -24.101 1.012 13.063 1.00 97.62 368 LYS A CA 1
ATOM 2936 C C . LYS A 1 368 ? -23.096 -0.095 13.341 1.00 97.62 368 LYS A C 1
ATOM 2938 O O . LYS A 1 368 ? -22.253 0.015 14.226 1.00 97.62 368 LYS A O 1
ATOM 2943 N N . THR A 1 369 ? -23.174 -1.159 12.553 1.00 97.75 369 THR A N 1
ATOM 2944 C CA . THR A 1 369 ? -22.236 -2.280 12.627 1.00 97.75 369 THR A CA 1
ATOM 2945 C C . THR A 1 369 ? -20.829 -1.832 12.234 1.00 97.75 369 THR A C 1
ATOM 2947 O O . THR A 1 369 ? -20.662 -1.083 11.271 1.00 97.75 369 THR A O 1
ATOM 2950 N N . LEU A 1 370 ? -19.821 -2.315 12.961 1.00 96.94 370 LEU A N 1
ATOM 2951 C CA . LEU A 1 370 ? -18.427 -2.211 12.542 1.00 96.94 370 LEU A CA 1
ATOM 2952 C C . LEU A 1 370 ? -18.247 -2.960 11.224 1.00 96.94 370 LEU A C 1
ATOM 2954 O O . LEU A 1 370 ? -18.503 -4.163 11.155 1.00 96.94 370 LEU A O 1
ATOM 2958 N N . ILE A 1 371 ? -17.785 -2.265 10.187 1.00 98.00 371 ILE A N 1
ATOM 2959 C CA . ILE A 1 371 ? -17.419 -2.925 8.936 1.00 98.00 371 ILE A CA 1
ATOM 2960 C C . ILE A 1 371 ? -16.195 -3.801 9.242 1.00 98.00 371 ILE A C 1
ATOM 2962 O O . ILE A 1 371 ? -15.188 -3.262 9.709 1.00 98.00 371 ILE A O 1
ATOM 2966 N N . PRO A 1 372 ? -16.271 -5.129 9.045 1.00 96.81 372 PRO A N 1
ATOM 2967 C CA . PRO A 1 372 ? -15.173 -6.025 9.377 1.00 96.81 372 PRO A CA 1
ATOM 2968 C C . PRO A 1 372 ? -14.018 -5.873 8.376 1.00 96.81 372 PRO A C 1
ATOM 2970 O O . PRO A 1 372 ? -14.234 -5.409 7.252 1.00 96.81 372 PRO A O 1
ATOM 2973 N N . PRO A 1 373 ? -12.800 -6.305 8.742 1.00 97.06 373 PRO A N 1
ATOM 2974 C CA . PRO A 1 373 ? -11.730 -6.445 7.767 1.00 97.06 373 PRO A CA 1
ATOM 2975 C C . PRO A 1 373 ? -12.117 -7.488 6.714 1.00 97.06 373 PRO A C 1
ATOM 2977 O O . PRO A 1 373 ? -12.848 -8.443 6.991 1.00 97.06 373 PRO A O 1
ATOM 2980 N N . HIS A 1 374 ? -11.592 -7.323 5.503 1.00 94.12 374 HIS A N 1
ATOM 2981 C CA . HIS A 1 374 ? -11.769 -8.293 4.425 1.00 94.12 374 HIS A CA 1
ATOM 2982 C C . HIS A 1 374 ? -11.096 -9.629 4.749 1.00 94.12 374 HIS A C 1
ATOM 2984 O O . HIS A 1 374 ? -11.617 -10.688 4.400 1.00 94.12 374 HIS A O 1
ATOM 2990 N N . ASP A 1 375 ? -9.971 -9.583 5.460 1.00 88.50 375 ASP A N 1
ATOM 2991 C CA . ASP A 1 375 ? -9.331 -10.764 6.017 1.00 88.50 375 ASP A CA 1
ATOM 2992 C C . ASP A 1 375 ? -9.728 -10.947 7.486 1.00 88.50 375 ASP A C 1
ATOM 2994 O O . ASP A 1 375 ? -9.288 -10.226 8.385 1.00 88.50 375 ASP A O 1
ATOM 2998 N N . SER A 1 376 ? -10.559 -11.963 7.726 1.00 92.56 376 SER A N 1
ATOM 2999 C CA . SER A 1 376 ? -11.097 -12.279 9.051 1.00 92.56 376 SER A CA 1
ATOM 3000 C C . SER A 1 376 ? -10.031 -12.540 10.123 1.00 92.56 376 SER A C 1
ATOM 3002 O O . SER A 1 376 ? -10.331 -12.340 11.303 1.00 92.56 376 SER A O 1
ATOM 3004 N N . ARG A 1 377 ? -8.793 -12.912 9.750 1.00 94.25 377 ARG A N 1
ATOM 3005 C CA . ARG A 1 377 ? -7.667 -13.107 10.687 1.00 94.25 377 ARG A CA 1
ATOM 3006 C C . ARG A 1 377 ? -7.336 -11.838 11.475 1.00 94.25 377 ARG A C 1
ATOM 3008 O O . ARG A 1 377 ? -6.861 -11.936 12.604 1.00 94.25 377 ARG A O 1
ATOM 3015 N N . PHE A 1 378 ? -7.636 -10.670 10.911 1.00 96.56 378 PHE A N 1
ATOM 3016 C CA . PHE A 1 378 ? -7.392 -9.362 11.524 1.00 96.56 378 PHE A CA 1
ATOM 3017 C C . PHE A 1 378 ? -8.629 -8.766 12.199 1.00 96.56 378 PHE A C 1
ATOM 3019 O O . PHE A 1 378 ? -8.664 -7.575 12.500 1.00 96.56 378 PHE A O 1
ATOM 3026 N N . SER A 1 379 ? -9.658 -9.582 12.444 1.00 97.06 379 SER A N 1
ATOM 3027 C CA . SER A 1 379 ? -10.854 -9.133 13.155 1.00 97.06 379 SER A CA 1
ATOM 3028 C C . SER A 1 379 ? -10.490 -8.614 14.555 1.00 97.06 379 SER A C 1
ATOM 3030 O O . SER A 1 379 ? -9.672 -9.249 15.233 1.00 97.06 379 SER A O 1
ATOM 3032 N N . PRO A 1 380 ? -11.087 -7.491 15.010 1.00 97.62 380 PRO A N 1
ATOM 3033 C CA . PRO A 1 380 ? -10.743 -6.883 16.287 1.00 97.62 380 PRO A CA 1
ATOM 3034 C C . PRO A 1 380 ? -10.776 -7.855 17.468 1.00 97.62 380 PRO A C 1
ATOM 3036 O O . PRO A 1 380 ? -11.719 -8.641 17.614 1.00 97.62 380 PRO A O 1
ATOM 3039 N N . LYS A 1 381 ? -9.782 -7.781 18.362 1.00 96.75 381 LYS A N 1
ATOM 3040 C CA . LYS A 1 381 ? -9.792 -8.594 19.584 1.00 96.75 381 LYS A CA 1
ATOM 3041 C C . LYS A 1 381 ? -10.980 -8.184 20.450 1.00 96.75 381 LYS A C 1
ATOM 3043 O O . LYS A 1 381 ? -11.192 -7.005 20.737 1.00 96.75 381 LYS A O 1
ATOM 3048 N N . ALA A 1 382 ? -11.704 -9.173 20.971 1.00 96.19 382 ALA A N 1
ATOM 3049 C CA . ALA A 1 382 ? -12.821 -8.915 21.877 1.00 96.19 382 ALA A CA 1
ATOM 3050 C C . ALA A 1 382 ? -12.387 -8.138 23.138 1.00 96.19 382 ALA A C 1
ATOM 3052 O O . ALA A 1 382 ? -13.174 -7.388 23.708 1.00 96.19 382 ALA A O 1
ATOM 3053 N N . GLU A 1 383 ? -11.139 -8.303 23.587 1.00 96.69 383 GLU A N 1
ATOM 3054 C CA . GLU A 1 383 ? -10.586 -7.544 24.713 1.00 96.69 383 GLU A CA 1
ATOM 3055 C C . GLU A 1 383 ? -10.380 -6.057 24.402 1.00 96.69 383 GLU A C 1
ATOM 3057 O O . GLU A 1 383 ? -10.721 -5.232 25.250 1.00 96.69 383 GLU A O 1
ATOM 3062 N N . SER A 1 384 ? -9.932 -5.716 23.188 1.00 97.38 384 SER A N 1
ATOM 3063 C CA . SER A 1 384 ? -9.781 -4.333 22.725 1.00 97.38 384 SER A CA 1
ATOM 3064 C C . SER A 1 384 ? -11.131 -3.625 22.636 1.00 97.38 384 SER A C 1
ATOM 3066 O O . SER A 1 384 ? -11.294 -2.517 23.148 1.00 97.38 384 SER A O 1
ATOM 3068 N N . LEU A 1 385 ? -12.145 -4.301 22.091 1.00 97.75 385 LEU A N 1
ATOM 3069 C CA . LEU A 1 385 ? -13.511 -3.768 22.035 1.00 97.75 385 LEU A CA 1
ATOM 3070 C C . LEU A 1 385 ? -14.125 -3.590 23.434 1.00 97.75 385 LEU A C 1
ATOM 3072 O O . LEU A 1 385 ? -14.710 -2.550 23.735 1.00 97.75 385 LEU A O 1
ATOM 3076 N N . ARG A 1 386 ? -13.942 -4.567 24.336 1.00 97.06 386 ARG A N 1
ATOM 3077 C CA . ARG A 1 386 ? -14.374 -4.440 25.742 1.00 97.06 386 ARG A CA 1
ATOM 3078 C C . ARG A 1 386 ? -13.648 -3.314 26.474 1.00 97.06 386 ARG A C 1
ATOM 3080 O O . ARG A 1 386 ? -14.214 -2.720 27.388 1.00 97.06 386 ARG A O 1
ATOM 3087 N N . TRP A 1 387 ? -12.396 -3.037 26.121 1.00 96.44 387 TRP A N 1
ATOM 3088 C CA . TRP A 1 387 ? -11.654 -1.918 26.690 1.00 96.44 387 TRP A CA 1
ATOM 3089 C C . TRP A 1 387 ? -12.293 -0.577 26.305 1.00 96.44 387 TRP A C 1
ATOM 3091 O O . TRP A 1 387 ? -12.542 0.236 27.197 1.00 96.44 387 TRP A O 1
ATOM 3101 N N . ARG A 1 388 ? -12.679 -0.389 25.034 1.00 95.06 388 ARG A N 1
ATOM 3102 C CA . ARG A 1 388 ? -13.408 0.814 24.584 1.00 95.06 388 ARG A CA 1
ATOM 3103 C C . ARG A 1 388 ? -14.787 0.920 25.229 1.00 95.06 388 ARG A C 1
ATOM 3105 O O . ARG A 1 388 ? -15.176 1.998 25.665 1.00 95.06 388 ARG A O 1
ATOM 3112 N N . GLU A 1 389 ? -15.494 -0.197 25.370 1.00 95.00 389 GLU A N 1
ATOM 3113 C CA . GLU A 1 389 ? -16.797 -0.242 26.043 1.00 95.00 389 GLU A CA 1
ATOM 3114 C C . GLU A 1 389 ? -16.721 0.208 27.512 1.00 95.00 389 GLU A C 1
ATOM 3116 O O . GLU A 1 389 ? -17.609 0.909 27.995 1.00 95.00 389 GLU A O 1
ATOM 3121 N N . ARG A 1 390 ? -15.643 -0.130 28.235 1.00 95.50 390 ARG A N 1
ATOM 3122 C CA . ARG A 1 390 ? -15.436 0.387 29.599 1.00 95.50 390 ARG A CA 1
ATOM 3123 C C . ARG A 1 390 ? -15.248 1.901 29.627 1.00 95.50 390 ARG A C 1
ATOM 3125 O O . ARG A 1 390 ? -15.706 2.524 30.578 1.00 95.50 390 ARG A O 1
ATOM 3132 N N . ARG A 1 391 ? -14.603 2.478 28.611 1.00 92.12 391 ARG A N 1
ATOM 3133 C CA . ARG A 1 391 ? -14.424 3.932 28.499 1.00 92.12 391 ARG A CA 1
ATOM 3134 C C . ARG A 1 391 ? -15.727 4.654 28.226 1.00 92.12 391 ARG A C 1
ATOM 3136 O O . ARG A 1 391 ? -15.998 5.640 28.891 1.00 92.12 391 ARG A O 1
ATOM 3143 N N . LEU A 1 392 ? -16.562 4.108 27.343 1.00 90.62 392 LEU A N 1
ATOM 3144 C CA . LEU A 1 392 ? -17.906 4.633 27.107 1.00 90.62 392 LEU A CA 1
ATOM 3145 C C . LEU A 1 392 ? -18.718 4.726 28.408 1.00 90.62 392 LEU A C 1
ATOM 3147 O O . LEU A 1 392 ? -19.392 5.717 28.624 1.00 90.62 392 LEU A O 1
ATOM 3151 N N . ARG A 1 393 ? -18.633 3.714 29.283 1.00 86.88 393 ARG A N 1
ATOM 3152 C CA . ARG A 1 393 ? -19.363 3.678 30.567 1.00 86.88 393 ARG A CA 1
ATOM 3153 C C . ARG A 1 393 ? -18.778 4.582 31.660 1.00 86.88 393 ARG A C 1
ATOM 3155 O O . ARG A 1 393 ? -19.401 4.722 32.709 1.00 86.88 393 ARG A O 1
ATOM 3162 N N . ALA A 1 394 ? -17.556 5.079 31.479 1.00 80.62 394 ALA A N 1
ATOM 3163 C CA . ALA A 1 394 ? -16.869 5.937 32.446 1.00 80.62 394 ALA A CA 1
ATOM 3164 C C . ALA A 1 394 ? -17.149 7.433 32.219 1.00 80.62 394 ALA A C 1
ATOM 3166 O O . ALA A 1 394 ? -16.718 8.263 33.021 1.00 80.62 394 ALA A O 1
ATOM 3167 N N . VAL A 1 395 ? -17.840 7.748 31.125 1.00 65.19 395 VAL A N 1
ATOM 3168 C CA . VAL A 1 395 ? -18.323 9.071 30.727 1.00 65.19 395 VAL A CA 1
ATOM 3169 C C . VAL A 1 395 ? -19.823 9.108 30.977 1.00 65.19 395 VAL A C 1
ATOM 3171 O O . VAL A 1 395 ? -20.302 10.183 31.397 1.00 65.19 395 VAL A O 1
#

Mean predicted aligned error: 12.08 Å

Organism: NCBI:txid2697043

Nearest PDB structures (foldseek):
  8h0l-assembly2_B  TM=9.396E-01  e=9.987E-10  Hahella ganghwensis
  6o0y-assembly1_A  TM=1.572E-01  e=2.065E+00  Streptococcus pyogenes
  7wdg-assembly1_B  TM=1.747E-01  e=6.576E+00  Priestia megaterium
  7v59-assembly1_E  TM=1.710E-01  e=6.916E+00  Streptococcus pyogenes serotype M1

pLDDT: mean 88.45, std 12.81, range [28.56, 98.56]

Secondary structure (DSSP, 8-state):
-PPPPB-TTS-BS-GGGS-HHHHTTS-EE-TTTSS-EESSTTTTHHHHHHHTS----SSHHHHHHHHHHHTHHHHHTTSS--SSS-SS--THHHHHHHHT----EETTEEP-HHHHHHHHHHHHHHTT-SBTTEE-SSHHHHHHHHHHHHHH--TT----THHHHHHGGGSTTEEEEEPTT-HHHHHH-SS-SSHHHHHTTEEEEEE-HHHHHHHHSHHHHHHHHHHHHHHH-GGGHHHHHHHHHHHHHHHHHHHHHTTSSPPPSS--HHHHHHHHHHHHHHHTTT--TTT----EETTEESEEEEESS-HHHH----GGGEEEEEHHHHHHHHTTSEEE-TTSBEEE-TT--TT-GGGHHHHTTTTPBPPPPSSGGGPPPHHHHHHHHHHHTT-